Protein AF-A0A7W6SXD0-F1 (afdb_monomer)

Solvent-accessible surface area (backbone atoms only — not comparable to full-atom values): 34954 Å² total; per-residue (Å²): 140,87,86,81,89,84,90,89,81,90,83,86,87,84,89,84,82,87,81,88,87,86,88,87,87,86,86,88,84,88,84,81,88,81,85,88,88,81,88,87,86,87,88,86,89,79,89,83,84,92,79,94,84,81,90,83,91,80,92,72,90,85,90,71,86,85,78,76,89,64,85,83,72,69,77,56,48,31,55,63,53,74,76,53,45,45,51,77,46,19,68,20,22,79,72,58,47,45,60,76,43,54,32,38,37,38,36,52,79,44,67,34,28,42,30,76,59,65,56,38,77,39,30,32,21,31,37,36,40,26,18,81,40,60,78,28,47,23,35,38,38,28,21,51,34,5,36,43,36,33,62,20,68,54,31,33,31,23,40,91,53,57,9,27,13,42,39,37,27,29,33,61,66,3,34,40,40,30,63,18,41,35,37,27,23,24,47,65,5,35,41,40,25,25,51,50,1,32,37,36,22,61,52,24,40,34,25,20,31,80,66,69,81,16,37,2,37,42,38,26,42,40,8,34,43,36,22,32,26,41,42,37,43,33,92,43,15,36,36,40,22,29,38,13,36,41,32,41,69,44,68,25,78,51,29,33,44,38,39,20,95,27,30,31,18,36,80,62,8,32,35,40,30,27,68,56,22,51,32,20,30,17,75,57,16,14,41,17,46,60,12,27,43,36,35,31,34,68,10,35,43,32,47,24,7,43,22,62,23,39,19,42,36,34,29,67,28,29,31,46,31,37,43,35,52,77,92,53,55,51,57,44,46,45,14,59,29,39,32,29,47,21,37,34,32,47,46,66,33,64,58,70,62,47,45,33,19,17,55,28,36,58,21,37,37,38,24,37,76,20,27,46,32,28,53,48,14,76,34,54,23,47,22,30,45,35,38,58,9,27,42,34,33,51,18,46,40,36,29,30,41,14,65,26,62,19,44,19,49,35,39,30,72,22,35,30,49,32,37,66,32,66,45,15,49,26,51,58,14,38,36,35,32,31,65,87,11,35,44,31,28,58,38,28,42,35,37,25,27,24,37,40,29,29,12,36,38,36,32,48,69,62,49,55,22,34,45,35,24,66,26,42,38,34,40,49,77,33,49,79,49,69,44,63,51,87,77,62,97,82,37,44,41,35,45,79,47,57,71,42,56,78,46,70,65,72,98,56,86,77,59,70,75,68,52,84,79,74,81,86,85,85,80,91,86,82,88,78,88,92,82,81,86,84,83,82,83,86,74,90,70,82,83,78,73,80,84,82,63,103,57,97,74,81,91,79,94,76,90,80,81,92,69,83,81,87,82,80,89,80,80,87,87,89,79,88,84,86,89,82,86,89,79,90,87,87,85,83,91,88,90,88,82,90,86,87,86,89,87,92,82,90,87,82,90,79,91,87,85,90,86,88,82,84,86,89,80,83,90,87,85,90,88,80,90,79,89,82,88,83,89,81,88,131

Sequence (634 aa):
MAIRHPAQHQEQDKGLCAMRECIGAATFSRQANDDRGRHPQHPLSFTGKRAAFRRLLLMSASAAALSAVLPDQAAAQTWTGATNNDWTVGSNWNTGTAPVGGAVLIATPADVVLGVVPGATSTTGNFRLGGAAAGVTTSLTIQNGSTLTSTGSTIAIGNALGATSALTVTGAGSQWIVNGTLQILATGNTLNIENDGTVVATSRAVVGTPAGTSTATLNVKGGTLETGFITIANAGGQVNYDNAVIRARGNNANFFGGTAAQNNIAAGGLTFDTNGFTVIASAAGGLSGVGGLTKTGNGTLFLRGGSTYTGETVIQQGTLAIGVVAGASDALANSRRVVANATFDISGIVDATSHIQSLAGTGTVVLGTKTLAITNAGDTFAGTLGGTGGLQISGGTQTLSGVNTYGGATTITGGTLRAGAAGAFSAASAYVAAAGTTLDLNGFNQTIASLDNAGLVRTGGAPGTTLTVSGNYVGSGGTLLLNTALDGDSSITDRLVARRHLRCLHAAHRQCRRRRRADRRRHQGDRRRRRLERHLRAAGQLRHWRPAGRGRRRLCLYAAEERDQHARRRRLVSAVQPDQSAAIGAGRAALSGRRSPLRELRTGAARDEPAGEPAAARRQPLLGRQRSDGPRRH

Nearest PDB structures (foldseek):
  5ke1-assembly2_B  TM=6.384E-01  e=1.247E+00  Shigella flexneri

Foldseek 3Di:
DDDDDDDDDDDDDDDDDDDDDDDDDDDDDDDDDDDDDDDDDDDDDDDDDDDDDDDDDDPPDDPDDPPPDDPDQPDAFEAQCPPHQEQQQQVRTPRSGHAQEHHYEYAAQGAHEHAPPAQAEHEYEAYEFEHPAAPRETEYEFDRLYEYEYHYQHHEWYDQHNTEYEYEFEAANGEYEANHEAEFEFANYEYEFEHQGEYENEEEYEWYDLDDLGQGEYEFACYEYEYCAYEDNDQRYAYEAALGEYEHPEAEAARAYDAQVRAEYEANGYEYEDQQYHYEHDQRRAHAYAHEYEYDYQYEYEYAHAYHYQEEYEDQHHEYEYQYDPPHHQRAQNHCEYAPQEEYEDLNYPDQEHEHQEYAHAYEYHQAQHEYEHAHYDYEHQHEYAYCYEYEYNHHEYEFAHQYAHQEEYEYNYEEYEYPEANRDHLNYAYEAADHYEYEDQCHEYHHQEYEANYEYHQHDAAQHEYEHAAEYEAANHYYHKHWQDDPPPIRIYYYHYNYDYYYDDDDPVPVVPCVVVPPDDDDDDDDDDDPDPPPPPDPDDDDDDDDDPDDDDDDDDDDDDDPPPPDDDDDDDDDDDDDDDDDDDDDDDDDDDDDDDDDDDDDDDDDDDDDDDDDDDDDDDDDDDDDDDDDDD

pLDDT: mean 73.49, std 29.76, range [20.84, 98.88]

Mean predicted aligned error: 16.94 Å

Secondary structure (DSSP, 8-state):
---------------------------------------------------------------S------S--PPPEEB--SS-SBTT-GGGBTTSS--SSS-EEE-SSEEEEETSSTT-EEEESSEEE--SSTT-EEEEEE-TT-EEEE-SSEEEE--TTS-EEEEEEESTT-EEEESSEEEE-SSS-EEEEETT-EEEESSEEEES-SSS----EEEEEB-EEEES-EEE-SSS-EEEEESEEEEESS-EEEEE-S-GGGEEE-TT-EEEE-TT-EEEE-SS---EESS-EEEESSSEEEE-S-----S-EEE-SSEEEE---TTSPPTTTTSS-EEESSEEE-TT-SSSEEEES-EEBSSEEEEETPEEEESSB-SEE-SEEEES-EEEE-SBEEEE-S-----S-EEESSSEEEESSTT-S-TTPEEEE-TT-EEE-TT--EEESEEEESSEEE--SSTT-EEEESS-EEESS-EEE--B--SSTT--B-EEEESS-EEE-SS-TTTHHHHTTS-S---------SS-SSSSSS--SS-PPPPP-SSS------------TTS-------------------------------------------------------------------

Radius of gyration: 41.77 Å; Cα contacts (8 Å, |Δi|>4): 1642; chains: 1; bounding box: 106×122×129 Å

Structure (mmCIF, N/CA/C/O backbone):
data_AF-A0A7W6SXD0-F1
#
_entry.id   AF-A0A7W6SXD0-F1
#
loop_
_atom_site.group_PDB
_atom_site.id
_atom_site.type_symbol
_atom_site.label_atom_id
_atom_site.label_alt_id
_atom_site.label_comp_id
_atom_site.label_asym_id
_atom_site.label_entity_id
_atom_site.label_seq_id
_atom_site.pdbx_PDB_ins_code
_atom_site.Cartn_x
_atom_site.Cartn_y
_atom_site.Cartn_z
_atom_site.occupancy
_atom_site.B_iso_or_equiv
_atom_site.auth_seq_id
_atom_site.auth_comp_id
_atom_site.auth_asym_id
_atom_site.auth_atom_id
_atom_site.pdbx_PDB_model_num
ATOM 1 N N . MET A 1 1 ? 32.260 67.585 -13.810 1.00 31.19 1 MET A N 1
ATOM 2 C CA . MET A 1 1 ? 33.686 67.914 -13.572 1.00 31.19 1 MET A CA 1
ATOM 3 C C . MET A 1 1 ? 34.534 66.879 -14.309 1.00 31.19 1 MET A C 1
ATOM 5 O O . MET A 1 1 ? 34.034 65.778 -14.500 1.00 31.19 1 MET A O 1
ATOM 9 N N . ALA A 1 2 ? 35.730 67.218 -14.793 1.00 26.75 2 ALA A N 1
ATOM 10 C CA . ALA A 1 2 ? 36.540 66.363 -15.680 1.00 26.75 2 ALA A CA 1
ATOM 11 C C . ALA A 1 2 ? 38.004 66.258 -15.188 1.00 26.75 2 ALA A C 1
ATOM 13 O O . ALA A 1 2 ? 38.308 66.872 -14.171 1.00 26.75 2 ALA A O 1
ATOM 14 N N . ILE A 1 3 ? 38.874 65.591 -15.981 1.00 25.09 3 ILE A N 1
ATOM 15 C CA . ILE A 1 3 ? 40.366 65.681 -16.055 1.00 25.09 3 ILE A CA 1
ATOM 16 C C . ILE A 1 3 ? 41.183 64.410 -15.655 1.00 25.09 3 ILE A C 1
ATOM 18 O O . ILE A 1 3 ? 41.295 64.066 -14.490 1.00 25.09 3 ILE A O 1
ATOM 22 N N . ARG A 1 4 ? 41.806 63.800 -16.692 1.00 22.67 4 ARG A N 1
ATOM 23 C CA . ARG A 1 4 ? 43.148 63.143 -16.846 1.00 22.67 4 ARG A CA 1
ATOM 24 C C . ARG A 1 4 ? 43.695 62.062 -15.864 1.00 22.67 4 ARG A C 1
ATOM 26 O O . ARG A 1 4 ? 43.974 62.344 -14.712 1.00 22.67 4 ARG A O 1
ATOM 33 N N . HIS A 1 5 ? 43.993 60.869 -16.423 1.00 22.67 5 HIS A N 1
ATOM 34 C CA . HIS A 1 5 ? 45.333 60.258 -16.707 1.00 22.67 5 HIS A CA 1
ATOM 35 C C . HIS A 1 5 ? 46.617 60.681 -15.927 1.00 22.67 5 HIS A C 1
ATOM 37 O O . HIS A 1 5 ? 46.711 61.863 -15.604 1.00 22.67 5 HIS A O 1
ATOM 43 N N . PRO A 1 6 ? 47.715 59.856 -15.888 1.00 55.38 6 PRO A N 1
ATOM 44 C CA . PRO A 1 6 ? 47.908 58.416 -16.231 1.00 55.38 6 PRO A CA 1
ATOM 45 C C . PRO A 1 6 ? 48.910 57.636 -15.294 1.00 55.38 6 PRO A C 1
ATOM 47 O O . PRO A 1 6 ? 49.162 58.069 -14.178 1.00 55.38 6 PRO A O 1
ATOM 50 N N . ALA A 1 7 ? 49.526 56.547 -15.817 1.00 26.06 7 ALA A N 1
ATOM 51 C CA . ALA A 1 7 ? 50.634 55.699 -15.298 1.00 26.06 7 ALA A CA 1
ATOM 52 C C . ALA A 1 7 ? 50.284 54.668 -14.194 1.00 26.06 7 ALA A C 1
ATOM 54 O O . ALA A 1 7 ? 49.423 54.936 -13.370 1.00 26.06 7 ALA A O 1
ATOM 55 N N . GLN A 1 8 ? 50.920 53.497 -14.013 1.00 27.95 8 GLN A N 1
ATOM 56 C CA . GLN A 1 8 ? 51.697 52.497 -14.795 1.00 27.95 8 GLN A CA 1
ATOM 57 C C . GLN A 1 8 ? 52.646 51.781 -13.800 1.00 27.95 8 GLN A C 1
ATOM 59 O O . GLN A 1 8 ? 53.624 52.399 -13.396 1.00 27.95 8 GLN A O 1
ATOM 64 N N . HIS A 1 9 ? 52.413 50.501 -13.460 1.00 26.31 9 HIS A N 1
ATOM 65 C CA . HIS A 1 9 ? 53.408 49.398 -13.501 1.00 26.31 9 HIS A CA 1
ATOM 66 C C . HIS A 1 9 ? 52.836 48.066 -12.962 1.00 26.31 9 HIS A C 1
ATOM 68 O O . HIS A 1 9 ? 52.079 48.110 -12.005 1.00 26.31 9 HIS A O 1
ATOM 74 N N . GLN A 1 10 ? 53.270 46.933 -13.558 1.00 27.50 10 GLN A N 1
ATOM 75 C CA . GLN A 1 10 ? 53.387 45.552 -13.004 1.00 27.50 10 GLN A CA 1
ATOM 76 C C . GLN A 1 10 ? 52.173 44.867 -12.297 1.00 27.50 10 GLN A C 1
ATOM 78 O O . GLN A 1 10 ? 51.362 45.508 -11.652 1.00 27.50 10 GLN A O 1
ATOM 83 N N . GLU A 1 11 ? 51.962 43.539 -12.333 1.00 26.38 11 GLU A N 1
ATOM 84 C CA . GLU A 1 11 ? 52.517 42.421 -13.131 1.00 26.38 11 GLU A CA 1
ATOM 85 C C . GLU A 1 11 ? 51.550 41.194 -13.074 1.00 26.38 11 GLU A C 1
ATOM 87 O O . GLU A 1 11 ? 50.555 41.222 -12.358 1.00 26.38 11 GLU A O 1
ATOM 92 N N . GLN A 1 12 ? 51.888 40.103 -13.778 1.00 28.06 12 GLN A N 1
ATOM 93 C CA . GLN A 1 12 ? 51.433 38.704 -13.581 1.00 28.06 12 GLN A CA 1
ATOM 94 C C . GLN A 1 12 ? 50.009 38.248 -14.006 1.00 28.06 12 GLN A C 1
ATOM 96 O O . GLN A 1 12 ? 49.134 37.983 -13.194 1.00 28.06 12 GLN A O 1
ATOM 101 N N . ASP A 1 13 ? 49.919 37.930 -15.308 1.00 26.23 13 ASP A N 1
ATOM 102 C CA . ASP A 1 13 ? 49.735 36.548 -15.826 1.00 26.23 13 ASP A CA 1
ATOM 103 C C . ASP A 1 13 ? 48.332 35.850 -15.855 1.00 26.23 13 ASP A C 1
ATOM 105 O O . ASP A 1 13 ? 47.444 36.067 -15.040 1.00 26.23 13 ASP A O 1
ATOM 109 N N . LYS A 1 14 ? 48.182 34.933 -16.832 1.00 28.83 14 LYS A N 1
ATOM 110 C CA . LYS A 1 14 ? 47.114 33.921 -17.063 1.00 28.83 14 LYS A CA 1
ATOM 111 C C . LYS A 1 14 ? 45.678 34.397 -17.332 1.00 28.83 14 LYS A C 1
ATOM 113 O O . LYS A 1 14 ? 44.770 34.226 -16.524 1.00 28.83 14 LYS A O 1
ATOM 118 N N . GLY A 1 15 ? 45.423 34.782 -18.584 1.00 24.50 15 GLY A N 1
ATOM 119 C CA . GLY A 1 15 ? 44.071 34.750 -19.154 1.00 24.50 15 GLY A CA 1
ATOM 120 C C . GLY A 1 15 ? 43.616 33.334 -19.551 1.00 24.50 15 GLY A C 1
ATOM 121 O O . GLY A 1 15 ? 44.354 32.601 -20.210 1.00 24.50 15 GLY A O 1
ATOM 122 N N . LEU A 1 16 ? 42.366 32.981 -19.230 1.00 26.23 16 LEU A N 1
ATOM 123 C CA . LEU A 1 16 ? 41.616 31.871 -19.840 1.00 26.23 16 LEU A CA 1
ATOM 124 C C . LEU A 1 16 ? 40.346 32.431 -20.507 1.00 26.23 16 LEU A C 1
ATOM 126 O O . LEU A 1 16 ? 39.835 33.466 -20.085 1.00 26.23 16 LEU A O 1
ATOM 130 N N . CYS A 1 17 ? 39.849 31.793 -21.572 1.00 24.22 17 CYS A N 1
ATOM 131 C CA . CYS A 1 17 ? 38.864 32.406 -22.473 1.00 24.22 17 CYS A CA 1
ATOM 132 C C . CYS A 1 17 ? 37.574 31.580 -22.635 1.00 24.22 17 CYS A C 1
ATOM 134 O O . CYS A 1 17 ? 37.643 30.371 -22.848 1.00 24.22 17 CYS A O 1
ATOM 136 N N . ALA A 1 18 ? 36.434 32.290 -22.664 1.00 28.75 18 ALA A N 1
ATOM 137 C CA . ALA A 1 18 ? 35.071 31.806 -22.937 1.00 28.75 18 ALA A CA 1
ATOM 138 C C . ALA A 1 18 ? 34.457 30.877 -21.845 1.00 28.75 18 ALA A C 1
ATOM 140 O O . ALA A 1 18 ? 35.173 30.286 -21.049 1.00 28.75 18 ALA A O 1
ATOM 141 N N . MET A 1 19 ? 33.127 30.730 -21.720 1.00 23.05 19 MET A N 1
ATOM 142 C CA . MET A 1 19 ? 32.065 31.087 -22.674 1.00 23.05 19 MET A CA 1
ATOM 143 C C . MET A 1 19 ? 30.724 31.462 -21.990 1.00 23.05 19 MET A C 1
ATOM 145 O O . MET A 1 19 ? 30.050 30.608 -21.422 1.00 23.05 19 MET A O 1
ATOM 149 N N . ARG A 1 20 ? 30.307 32.731 -22.115 1.00 22.66 20 ARG A N 1
ATOM 150 C CA . ARG A 1 20 ? 28.890 33.143 -22.289 1.00 22.66 20 ARG A CA 1
ATOM 151 C C . ARG A 1 20 ? 28.552 32.949 -23.788 1.00 22.66 20 ARG A C 1
ATOM 153 O O . ARG A 1 20 ? 29.482 32.848 -24.584 1.00 22.66 20 ARG A O 1
ATOM 160 N N . GLU A 1 21 ? 27.324 32.856 -24.296 1.00 25.94 21 GLU A N 1
ATOM 161 C CA . GLU A 1 21 ? 25.954 33.206 -23.862 1.00 25.94 21 GLU A CA 1
ATOM 162 C C . GLU A 1 21 ? 24.978 32.374 -24.771 1.00 25.94 21 GLU A C 1
ATOM 164 O O . GLU A 1 21 ? 25.465 31.554 -25.545 1.00 25.94 21 GLU A O 1
ATOM 169 N N . CYS A 1 22 ? 23.638 32.446 -24.818 1.00 21.33 22 CYS A N 1
ATOM 170 C CA . CYS A 1 22 ? 22.619 33.360 -24.290 1.00 21.33 22 CYS A CA 1
ATOM 171 C C . CYS A 1 22 ? 21.231 32.666 -24.323 1.00 21.33 22 CYS A C 1
ATOM 173 O O . CYS A 1 22 ? 20.942 31.980 -25.302 1.00 21.33 22 CYS A O 1
ATOM 175 N N . ILE A 1 23 ? 20.342 32.934 -23.357 1.00 22.30 23 ILE A N 1
ATOM 176 C CA . ILE A 1 23 ? 18.878 33.035 -23.563 1.00 22.30 23 ILE A CA 1
ATOM 177 C C . ILE A 1 23 ? 18.400 34.184 -22.661 1.00 22.30 23 ILE A C 1
ATOM 179 O O . ILE A 1 23 ? 18.840 34.277 -21.517 1.00 22.30 23 ILE A O 1
ATOM 183 N N . GLY A 1 24 ? 17.515 35.050 -23.159 1.00 23.73 24 GLY A N 1
ATOM 184 C CA . GLY A 1 24 ? 16.909 36.138 -22.384 1.00 23.73 24 GLY A CA 1
ATOM 185 C C . GLY A 1 24 ? 15.396 36.229 -22.593 1.00 23.73 24 GLY A C 1
ATOM 186 O O . GLY A 1 24 ? 14.883 35.761 -23.608 1.00 23.73 24 GLY A O 1
ATOM 187 N N . ALA A 1 25 ? 14.693 36.840 -21.635 1.00 23.66 25 ALA A N 1
ATOM 188 C CA . ALA A 1 25 ? 13.266 37.163 -21.710 1.00 23.66 25 ALA A CA 1
ATOM 189 C C . ALA A 1 25 ? 12.940 38.401 -20.846 1.00 23.66 25 ALA A C 1
ATOM 191 O O . ALA A 1 25 ? 13.556 38.610 -19.802 1.00 23.66 25 ALA A O 1
ATOM 192 N N . ALA A 1 26 ? 11.992 39.224 -21.304 1.00 22.86 26 ALA A N 1
ATOM 193 C CA . ALA A 1 26 ? 11.596 40.529 -20.753 1.00 22.86 26 ALA A CA 1
ATOM 194 C C . ALA A 1 26 ? 10.231 40.922 -21.370 1.00 22.86 26 ALA A C 1
ATOM 196 O O . ALA A 1 26 ? 9.943 40.465 -22.475 1.00 22.86 26 ALA A O 1
ATOM 197 N N . THR A 1 27 ? 9.337 41.727 -20.784 1.00 24.16 27 THR A N 1
ATOM 198 C CA . THR A 1 27 ? 9.229 42.422 -19.472 1.00 24.16 27 THR A CA 1
ATOM 199 C C . THR A 1 27 ? 7.708 42.647 -19.210 1.00 24.16 27 THR A C 1
ATOM 201 O O . THR A 1 27 ? 6.898 42.311 -20.068 1.00 24.16 27 THR A O 1
ATOM 204 N N . PHE A 1 28 ? 7.175 43.182 -18.101 1.00 23.56 28 PHE A N 1
ATOM 205 C CA . PHE A 1 28 ? 7.750 43.936 -16.972 1.00 23.56 28 PHE A CA 1
ATOM 206 C C . PHE A 1 28 ? 7.113 43.446 -15.625 1.00 23.56 28 PHE A C 1
ATOM 208 O O . PHE A 1 28 ? 7.042 42.236 -15.469 1.00 23.56 28 PHE A O 1
ATOM 215 N N . SER A 1 29 ? 6.665 44.194 -14.597 1.00 20.84 29 SER A N 1
ATOM 216 C CA . SER A 1 29 ? 6.465 45.640 -14.404 1.00 20.84 29 SER A CA 1
ATOM 217 C C . SER A 1 29 ? 6.620 46.119 -12.949 1.00 20.84 29 SER A C 1
ATOM 219 O O . SER A 1 29 ? 6.494 45.367 -11.992 1.00 20.84 29 SER A O 1
ATOM 221 N N . ARG A 1 30 ? 6.894 47.423 -12.869 1.00 21.81 30 ARG A N 1
ATOM 222 C CA . ARG A 1 30 ? 7.009 48.378 -11.753 1.00 21.81 30 ARG A CA 1
ATOM 223 C C . ARG A 1 30 ? 6.281 48.088 -10.424 1.00 21.81 30 ARG A C 1
ATOM 225 O O . ARG A 1 30 ? 5.060 47.986 -10.379 1.00 21.81 30 ARG A O 1
ATOM 232 N N . GLN A 1 31 ? 7.044 48.268 -9.345 1.00 21.64 31 GLN A N 1
ATOM 233 C CA . GLN A 1 31 ? 6.633 48.895 -8.078 1.00 21.64 31 GLN A CA 1
ATOM 234 C C . GLN A 1 31 ? 7.619 50.058 -7.794 1.00 21.64 31 GLN A C 1
ATOM 236 O O . GLN A 1 31 ? 8.676 50.098 -8.427 1.00 21.64 31 GLN A O 1
ATOM 241 N N . ALA A 1 32 ? 7.279 51.029 -6.936 1.00 26.42 32 ALA A N 1
ATOM 242 C CA . ALA A 1 32 ? 8.035 52.285 -6.792 1.00 26.42 32 ALA A CA 1
ATOM 243 C C . ALA A 1 32 ? 8.734 52.481 -5.426 1.00 26.42 32 ALA A C 1
ATOM 245 O O . ALA A 1 32 ? 8.215 52.067 -4.392 1.00 26.42 32 ALA A O 1
ATOM 246 N N . ASN A 1 33 ? 9.889 53.155 -5.504 1.00 27.81 33 ASN A N 1
ATOM 247 C CA . ASN A 1 33 ? 10.663 53.951 -4.528 1.00 27.81 33 ASN A CA 1
ATOM 248 C C . ASN A 1 33 ? 9.838 54.663 -3.421 1.00 27.81 33 ASN A C 1
ATOM 250 O O . ASN A 1 33 ? 8.660 54.941 -3.629 1.00 27.81 33 ASN A O 1
ATOM 254 N N . ASP A 1 34 ? 10.383 55.099 -2.273 1.00 28.36 34 ASP A N 1
ATOM 255 C CA . ASP A 1 34 ? 11.746 55.049 -1.679 1.00 28.36 34 ASP A CA 1
ATOM 256 C C . ASP A 1 34 ? 11.599 55.264 -0.143 1.00 28.36 34 ASP A C 1
ATOM 258 O O . ASP A 1 34 ? 10.675 55.954 0.279 1.00 28.36 34 ASP A O 1
ATOM 262 N N . ASP A 1 35 ? 12.301 54.539 0.740 1.00 27.91 35 ASP A N 1
ATOM 263 C CA . ASP A 1 35 ? 13.654 54.792 1.308 1.00 27.91 35 ASP A CA 1
ATOM 264 C C . ASP A 1 35 ? 13.646 55.587 2.647 1.00 27.91 35 ASP A C 1
ATOM 266 O O . ASP A 1 35 ? 12.820 56.465 2.875 1.00 27.91 35 ASP A O 1
ATOM 270 N N . ARG A 1 36 ? 14.637 55.292 3.505 1.00 30.16 36 ARG A N 1
ATOM 271 C CA . ARG A 1 36 ? 15.051 55.962 4.766 1.00 30.16 36 ARG A CA 1
ATOM 272 C C . ARG A 1 36 ? 14.101 55.897 5.966 1.00 30.16 36 ARG A C 1
ATOM 274 O O . ARG A 1 36 ? 13.057 56.532 6.019 1.00 30.16 36 ARG A O 1
ATOM 281 N N . GLY A 1 37 ? 14.588 55.263 7.032 1.00 28.86 37 GLY A N 1
ATOM 282 C CA . GLY A 1 37 ? 14.092 55.458 8.398 1.00 28.86 37 GLY A CA 1
ATOM 283 C C . GLY A 1 37 ? 15.155 56.073 9.314 1.00 28.86 37 GLY A C 1
ATOM 284 O O . GLY A 1 37 ? 16.327 56.153 8.946 1.00 28.86 37 GLY A O 1
ATOM 285 N N . ARG A 1 38 ? 14.755 56.443 10.537 1.00 29.17 38 ARG A N 1
ATOM 286 C CA . ARG A 1 38 ? 15.614 56.532 11.736 1.00 29.17 38 ARG A CA 1
ATOM 287 C C . ARG A 1 38 ? 14.765 56.280 12.991 1.00 29.17 38 ARG A C 1
ATOM 289 O O . ARG A 1 38 ? 13.605 56.670 13.050 1.00 29.17 38 ARG A O 1
ATOM 296 N N . HIS A 1 39 ? 15.362 55.607 13.971 1.00 30.67 39 HIS A N 1
ATOM 297 C CA . HIS A 1 39 ? 14.802 55.330 15.302 1.00 30.67 39 HIS A CA 1
ATOM 298 C C . HIS A 1 39 ? 15.124 56.489 16.286 1.00 30.67 39 HIS A C 1
ATOM 300 O O . HIS A 1 39 ? 15.909 57.370 15.934 1.00 30.67 39 HIS A O 1
ATOM 306 N N . PRO A 1 40 ? 14.544 56.523 17.502 1.00 53.00 40 PRO A N 1
ATOM 307 C CA . PRO A 1 40 ? 13.220 57.080 17.808 1.00 53.00 40 PRO A CA 1
ATOM 308 C C . PRO A 1 40 ? 13.337 58.256 18.812 1.00 53.00 40 PRO A C 1
ATOM 310 O O . PRO A 1 40 ? 14.448 58.565 19.214 1.00 53.00 40 PRO A O 1
ATOM 313 N N . GLN A 1 41 ? 12.229 58.857 19.277 1.00 30.38 41 GLN A N 1
ATOM 314 C CA . GLN A 1 41 ? 11.998 59.288 20.682 1.00 30.38 41 GLN A CA 1
ATOM 315 C C . GLN A 1 41 ? 10.500 59.625 20.898 1.00 30.38 41 GLN A C 1
ATOM 317 O O . GLN A 1 41 ? 9.780 59.941 19.954 1.00 30.38 41 GLN A O 1
ATOM 322 N N . HIS A 1 42 ? 10.034 59.524 22.147 1.00 29.52 42 HIS A N 1
ATOM 323 C CA . HIS A 1 42 ? 8.718 59.980 22.634 1.00 29.52 42 HIS A CA 1
ATOM 324 C C . HIS A 1 42 ? 8.830 61.412 23.211 1.00 29.52 42 HIS A C 1
ATOM 326 O O . HIS A 1 42 ? 9.947 61.871 23.434 1.00 29.52 42 HIS A O 1
ATOM 332 N N . PRO A 1 43 ? 7.735 62.041 23.681 1.00 48.34 43 PRO A N 1
ATOM 333 C CA . PRO A 1 43 ? 6.404 62.211 23.083 1.00 48.34 43 PRO A CA 1
ATOM 334 C C . PRO A 1 43 ? 6.033 63.718 23.025 1.00 48.34 43 PRO A C 1
ATOM 336 O O . PRO A 1 43 ? 6.794 64.551 23.501 1.00 48.34 43 PRO A O 1
ATOM 339 N N . LEU A 1 44 ? 4.824 64.075 22.565 1.00 30.06 44 LEU A N 1
ATOM 340 C CA . LEU A 1 44 ? 3.965 65.062 23.256 1.00 30.06 44 LEU A CA 1
ATOM 341 C C . LEU A 1 44 ? 2.547 65.112 22.657 1.00 30.06 44 LEU A C 1
ATOM 343 O O . LEU A 1 44 ? 2.256 64.491 21.637 1.00 30.06 44 LEU A O 1
ATOM 347 N N . SER A 1 45 ? 1.640 65.791 23.357 1.00 27.77 45 SER A N 1
ATOM 348 C CA . SER A 1 45 ? 0.197 65.788 23.107 1.00 27.77 45 SER A CA 1
ATOM 349 C C . SER A 1 45 ? -0.270 66.815 22.077 1.00 27.77 45 SER A C 1
ATOM 351 O O . SER A 1 45 ? 0.143 67.970 22.147 1.00 27.77 45 SER A O 1
ATOM 353 N N . PHE A 1 46 ? -1.305 66.467 21.307 1.00 31.22 46 PHE A N 1
ATOM 354 C CA . PHE A 1 46 ? -2.370 67.423 20.989 1.00 31.22 46 PHE A CA 1
ATOM 355 C C . PHE A 1 46 ? -3.757 66.781 21.106 1.00 31.22 46 PHE A C 1
ATOM 357 O O . PHE A 1 46 ? -3.984 65.645 20.693 1.00 31.22 46 PHE A O 1
ATOM 364 N N . THR A 1 47 ? -4.687 67.521 21.702 1.00 30.42 47 THR A N 1
ATOM 365 C CA . THR A 1 47 ? -6.124 67.221 21.736 1.00 30.42 47 THR A CA 1
ATOM 366 C C . THR A 1 47 ? -6.776 67.698 20.427 1.00 30.42 47 THR A C 1
ATOM 368 O O . THR A 1 47 ? -6.306 68.646 19.811 1.00 30.42 47 THR A O 1
ATOM 371 N N . GLY A 1 48 ? -7.866 67.121 19.913 1.00 28.92 48 GLY A N 1
ATOM 372 C CA . GLY A 1 48 ? -8.676 65.984 20.366 1.00 28.92 48 GLY A CA 1
ATOM 373 C C . GLY A 1 48 ? -10.172 66.262 20.135 1.00 28.92 48 GLY A C 1
ATOM 374 O O . GLY A 1 48 ? -10.590 67.414 20.229 1.00 28.92 48 GLY A O 1
ATOM 375 N N . LYS A 1 49 ? -11.008 65.243 19.867 1.00 29.59 49 LYS A N 1
ATOM 376 C CA . LYS A 1 49 ? -12.481 65.377 19.945 1.00 29.59 49 LYS A CA 1
ATOM 377 C C . LYS A 1 49 ? -13.195 64.039 20.185 1.00 29.59 49 LYS A C 1
ATOM 379 O O . LYS A 1 49 ? -12.961 63.045 19.515 1.00 29.59 49 LYS A O 1
ATOM 384 N N . ARG A 1 50 ? -14.047 64.068 21.209 1.00 29.11 50 ARG A N 1
ATOM 385 C CA . ARG A 1 50 ? -14.775 62.974 21.873 1.00 29.11 50 ARG A CA 1
ATOM 386 C C . ARG A 1 50 ? -15.679 62.151 20.936 1.00 29.11 50 ARG A C 1
ATOM 388 O O . ARG A 1 50 ? -16.507 62.738 20.250 1.00 29.11 50 ARG A O 1
ATOM 395 N N . ALA A 1 51 ? -15.671 60.825 21.094 1.00 30.11 51 ALA A N 1
ATOM 396 C CA . ALA A 1 51 ? -16.863 59.973 20.980 1.00 30.11 51 ALA A CA 1
ATOM 397 C C . ALA A 1 51 ? -16.715 58.734 21.890 1.00 30.11 51 ALA A C 1
ATOM 399 O O . ALA A 1 51 ? -15.607 58.276 22.152 1.00 30.11 51 ALA A O 1
ATOM 400 N N . ALA A 1 52 ? -17.826 58.256 22.447 1.00 31.27 52 ALA A N 1
ATOM 401 C CA . ALA A 1 52 ? -17.882 57.363 23.604 1.00 31.27 52 ALA A CA 1
ATOM 402 C C . ALA A 1 52 ? -17.270 55.954 23.431 1.00 31.27 52 ALA A C 1
ATOM 404 O O . ALA A 1 52 ? -17.655 55.211 22.538 1.00 31.27 52 ALA A O 1
ATOM 405 N N . PHE A 1 53 ? -16.479 55.533 24.426 1.00 28.66 53 PHE A N 1
ATOM 406 C CA . PHE A 1 53 ? -16.502 54.167 24.970 1.00 28.66 53 PHE A CA 1
ATOM 407 C C . PHE A 1 53 ? -16.248 54.238 26.486 1.00 28.66 53 PHE A C 1
ATOM 409 O O . PHE A 1 53 ? -15.226 54.770 26.924 1.00 28.66 53 PHE A O 1
ATOM 416 N N . ARG A 1 54 ? -17.180 53.734 27.307 1.00 27.98 54 ARG A N 1
ATOM 417 C CA . ARG A 1 54 ? -17.002 53.594 28.766 1.00 27.98 54 ARG A CA 1
ATOM 418 C C . ARG A 1 54 ? -16.718 52.134 29.108 1.00 27.98 54 ARG A C 1
ATOM 420 O O . ARG A 1 54 ? -17.334 51.232 28.553 1.00 27.98 54 ARG A O 1
ATOM 427 N N . ARG A 1 55 ? -15.780 51.919 30.033 1.00 30.50 55 ARG A N 1
ATOM 428 C CA . ARG A 1 55 ? -15.438 50.597 30.572 1.00 30.50 55 ARG A CA 1
ATOM 429 C C . ARG A 1 55 ? -16.577 50.065 31.445 1.00 30.50 55 ARG A C 1
ATOM 431 O O . ARG A 1 55 ? -17.118 50.824 32.245 1.00 30.50 55 ARG A O 1
ATOM 438 N N . LEU A 1 56 ? -16.791 48.754 31.412 1.00 25.02 56 LEU A N 1
ATOM 439 C CA . LEU A 1 56 ? -17.215 47.998 32.588 1.00 25.02 56 LEU A CA 1
ATOM 440 C C . LEU A 1 56 ? -16.361 46.726 32.653 1.00 25.02 56 LEU A C 1
ATOM 442 O O . LEU A 1 56 ? -16.219 46.028 31.653 1.00 25.02 56 LEU A O 1
ATOM 446 N N . LEU A 1 57 ? -15.730 46.476 33.800 1.00 28.03 57 LEU A N 1
ATOM 447 C CA . LEU A 1 57 ? -14.811 45.356 34.010 1.00 28.03 57 LEU A CA 1
ATOM 448 C C . LEU A 1 57 ? -15.151 44.737 35.367 1.00 28.03 57 LEU A C 1
ATOM 450 O O . LEU A 1 57 ? -14.600 45.125 36.390 1.00 28.03 57 LEU A O 1
ATOM 454 N N . LEU A 1 58 ? -16.135 43.837 35.352 1.00 26.45 58 LEU A N 1
ATOM 455 C CA . LEU A 1 58 ? -16.690 43.144 36.517 1.00 26.45 58 LEU A CA 1
ATOM 456 C C . LEU A 1 58 ? -17.287 41.806 36.044 1.00 26.45 58 LEU A C 1
ATOM 458 O O . LEU A 1 58 ? -18.487 41.677 35.831 1.00 26.45 58 LEU A O 1
ATOM 462 N N . MET A 1 59 ? -16.420 40.814 35.820 1.00 27.95 59 MET A N 1
ATOM 463 C CA . MET A 1 59 ? -16.824 39.422 35.575 1.00 27.95 59 MET A CA 1
ATOM 464 C C . MET A 1 59 ? -16.901 38.681 36.913 1.00 27.95 59 MET A C 1
ATOM 466 O O . MET A 1 59 ? -15.970 37.986 37.313 1.00 27.95 59 MET A O 1
ATOM 470 N N . SER A 1 60 ? -18.009 38.867 37.629 1.00 26.58 60 SER A N 1
ATOM 471 C CA . SER A 1 60 ? -18.319 38.147 38.866 1.00 26.58 60 SER A CA 1
ATOM 472 C C . SER A 1 60 ? -19.222 36.942 38.588 1.00 26.58 60 SER A C 1
ATOM 474 O O . SER A 1 60 ? -20.343 37.117 38.125 1.00 26.58 60 SER A O 1
ATOM 476 N N . ALA A 1 61 ? -18.725 35.742 38.905 1.00 33.16 61 ALA A N 1
ATOM 477 C CA . ALA A 1 61 ? -19.470 34.501 39.158 1.00 33.16 61 ALA A CA 1
ATOM 478 C C . ALA A 1 61 ? -20.847 34.328 38.465 1.00 33.16 61 ALA A C 1
ATOM 480 O O . ALA A 1 61 ? -21.895 34.622 39.034 1.00 33.16 61 ALA A O 1
ATOM 481 N N . SER A 1 62 ? -20.858 33.737 37.267 1.00 30.44 62 SER A N 1
ATOM 482 C CA . SER A 1 62 ? -22.061 33.138 36.652 1.00 30.44 62 SER A CA 1
ATOM 483 C C . SER A 1 62 ? -21.690 31.894 35.836 1.00 30.44 62 SER A C 1
ATOM 485 O O . SER A 1 62 ? -21.947 31.798 34.642 1.00 30.44 62 SER A O 1
ATOM 487 N N . ALA A 1 63 ? -21.026 30.944 36.501 1.00 30.95 63 ALA A N 1
ATOM 488 C CA . ALA A 1 63 ? -20.627 29.646 35.950 1.00 30.95 63 ALA A CA 1
ATOM 489 C C . ALA A 1 63 ? -21.370 28.497 36.662 1.00 30.95 63 ALA A C 1
ATOM 491 O O . ALA A 1 63 ? -20.761 27.552 37.156 1.00 30.95 63 ALA A O 1
ATOM 492 N N . ALA A 1 64 ? -22.697 28.613 36.755 1.00 32.66 64 ALA A N 1
ATOM 493 C CA . ALA A 1 64 ? -23.581 27.612 37.344 1.00 32.66 64 ALA A CA 1
ATOM 494 C C . ALA A 1 64 ? -24.920 27.574 36.588 1.00 32.66 64 ALA A C 1
ATOM 496 O O . ALA A 1 64 ? -25.385 28.603 36.111 1.00 32.66 64 ALA A O 1
ATOM 497 N N . ALA A 1 65 ? -25.527 26.386 36.511 1.00 36.59 65 ALA A N 1
ATOM 498 C CA . ALA A 1 65 ? -26.895 26.148 36.040 1.00 36.59 65 ALA A CA 1
ATOM 499 C C . ALA A 1 65 ? -27.287 26.744 34.664 1.00 36.59 65 ALA A C 1
ATOM 501 O O . ALA A 1 65 ? -28.176 27.586 34.566 1.00 36.59 65 ALA A O 1
ATOM 502 N N . LEU A 1 66 ? -26.752 26.169 33.577 1.00 28.30 66 LEU A N 1
ATOM 503 C CA . LEU A 1 66 ? -27.558 25.967 32.361 1.00 28.30 66 LEU A CA 1
ATOM 504 C C . LEU A 1 66 ? -27.864 24.474 32.193 1.00 28.30 66 LEU A C 1
ATOM 506 O O . LEU A 1 66 ? -27.384 23.799 31.284 1.00 28.30 66 LEU A O 1
ATOM 510 N N . SER A 1 67 ? -28.650 23.949 33.131 1.00 32.97 67 SER A N 1
ATOM 511 C CA . SER A 1 67 ? -29.244 22.617 33.063 1.00 32.97 67 SER A CA 1
ATOM 512 C C . SER A 1 67 ? -30.311 22.593 31.966 1.00 32.97 67 SER A C 1
ATOM 514 O O . SER A 1 67 ? -31.487 22.854 32.219 1.00 32.97 67 SER A O 1
ATOM 516 N N . ALA A 1 68 ? -29.886 22.321 30.731 1.00 28.16 68 ALA A N 1
ATOM 517 C CA . ALA A 1 68 ? -30.787 22.132 29.605 1.00 28.16 68 ALA A CA 1
ATOM 518 C C . ALA A 1 68 ? -31.686 20.913 29.862 1.00 28.16 68 ALA A C 1
ATOM 520 O O . ALA A 1 68 ? -31.207 19.779 29.907 1.00 28.16 68 ALA A O 1
ATOM 521 N N . VAL A 1 69 ? -32.989 21.155 30.025 1.00 34.53 69 VAL A N 1
ATOM 522 C CA . VAL A 1 69 ? -33.999 20.098 30.131 1.00 34.53 69 VAL A CA 1
ATOM 523 C C . VAL A 1 69 ? -34.112 19.413 28.770 1.00 34.53 69 VAL A C 1
ATOM 525 O O . VAL A 1 69 ? -34.755 19.916 27.851 1.00 34.53 69 VAL A O 1
ATOM 528 N N . LEU A 1 70 ? -33.438 18.274 28.641 1.00 29.75 70 LEU A N 1
ATOM 529 C CA . LEU A 1 70 ? -33.582 17.343 27.527 1.00 29.75 70 LEU A CA 1
ATOM 530 C C . LEU A 1 70 ? -34.569 16.234 27.921 1.00 29.75 70 LEU A C 1
ATOM 532 O O . LEU A 1 70 ? -34.651 15.902 29.106 1.00 29.75 70 LEU A O 1
ATOM 536 N N . PRO A 1 71 ? -35.317 15.656 26.963 1.00 32.44 71 PRO A N 1
ATOM 537 C CA . PRO A 1 71 ? -36.286 14.611 27.261 1.00 32.44 71 PRO A CA 1
ATOM 538 C C . PRO A 1 71 ? -35.613 13.385 27.890 1.00 32.44 71 PRO A C 1
ATOM 540 O O . PRO A 1 71 ? -34.640 12.846 27.354 1.00 32.44 71 PRO A O 1
ATOM 543 N N . ASP A 1 72 ? -36.170 13.014 29.042 1.00 31.64 72 ASP A N 1
ATOM 544 C CA . ASP A 1 72 ? -35.973 11.809 29.853 1.00 31.64 72 ASP A CA 1
ATOM 545 C C . ASP A 1 72 ? -34.722 10.972 29.521 1.00 31.64 72 ASP A C 1
ATOM 547 O O . ASP A 1 72 ? -34.767 9.913 28.889 1.00 31.64 72 ASP A O 1
ATOM 551 N N . GLN A 1 73 ? -33.557 11.479 29.934 1.00 41.84 73 GLN A N 1
ATOM 552 C CA . GLN A 1 73 ? -32.320 10.704 29.898 1.00 41.84 73 GLN A CA 1
ATOM 553 C C . GLN A 1 73 ? -32.341 9.684 31.037 1.00 41.84 73 GLN A C 1
ATOM 555 O O . GLN A 1 73 ? -31.911 9.988 32.150 1.00 41.84 73 GLN A O 1
ATOM 560 N N . ALA A 1 74 ? -32.809 8.468 30.738 1.00 54.44 74 ALA A N 1
ATOM 561 C CA . ALA A 1 74 ? -32.689 7.321 31.632 1.00 54.44 74 ALA A CA 1
ATOM 562 C C . ALA A 1 74 ? -31.253 7.237 32.184 1.00 54.44 74 ALA A C 1
ATOM 564 O O . ALA A 1 74 ? -30.284 7.186 31.418 1.00 54.44 74 ALA A O 1
ATOM 565 N N . ALA A 1 75 ? -31.126 7.289 33.514 1.00 74.88 75 ALA A N 1
ATOM 566 C CA . ALA A 1 75 ? -29.840 7.431 34.185 1.00 74.88 75 ALA A CA 1
ATOM 567 C C . ALA A 1 75 ? -28.881 6.296 33.794 1.00 74.88 75 ALA A C 1
ATOM 569 O O . ALA A 1 75 ? -29.271 5.130 33.744 1.00 74.88 75 ALA A O 1
ATOM 570 N N . ALA A 1 76 ? -27.622 6.642 33.509 1.00 83.75 76 ALA A N 1
ATOM 571 C CA . ALA A 1 76 ? -26.669 5.682 32.967 1.00 83.75 76 ALA A CA 1
ATOM 572 C C . ALA A 1 76 ? -26.430 4.503 33.928 1.00 83.75 76 ALA A C 1
ATOM 574 O O . ALA A 1 76 ? -26.102 4.694 35.108 1.00 83.75 76 ALA A O 1
ATOM 575 N N . GLN A 1 77 ? -26.529 3.282 33.396 1.00 93.94 77 GLN A N 1
ATOM 576 C CA . GLN A 1 77 ? -26.079 2.082 34.087 1.00 93.94 77 GLN A CA 1
ATOM 577 C C . GLN A 1 77 ? -24.581 2.237 34.349 1.00 93.94 77 GLN A C 1
ATOM 579 O O . GLN A 1 77 ? -23.767 2.345 33.429 1.00 93.94 77 GLN A O 1
ATOM 584 N N . THR A 1 78 ? -24.234 2.336 35.625 1.00 93.88 78 THR A N 1
ATOM 585 C CA . THR A 1 78 ? -22.887 2.673 36.077 1.00 93.88 78 THR A CA 1
ATOM 586 C C . THR A 1 78 ? -22.273 1.454 36.739 1.00 93.88 78 THR A C 1
ATOM 588 O O . THR A 1 78 ? -22.896 0.834 37.607 1.00 93.88 78 THR A O 1
ATOM 591 N N . TRP A 1 79 ? -21.060 1.115 36.312 1.00 94.62 79 TRP A N 1
ATOM 592 C CA . TRP A 1 79 ? -20.288 0.019 36.879 1.00 94.62 79 TRP A CA 1
ATOM 593 C C . TRP A 1 79 ? -19.904 0.312 38.333 1.00 94.62 79 TRP A C 1
ATOM 595 O O . TRP A 1 79 ? -19.347 1.368 38.641 1.00 94.62 79 TRP A O 1
ATOM 605 N N . THR A 1 80 ? -20.188 -0.638 39.220 1.00 93.31 80 THR A N 1
ATOM 606 C CA . THR A 1 80 ? -19.820 -0.610 40.642 1.00 93.31 80 THR A CA 1
ATOM 607 C C . THR A 1 80 ? -18.682 -1.576 40.957 1.00 93.31 80 THR A C 1
ATOM 609 O O . THR A 1 80 ? -17.916 -1.306 41.877 1.00 93.31 80 THR A O 1
ATOM 612 N N . GLY A 1 81 ? -18.563 -2.689 40.218 1.00 91.00 81 GLY A N 1
ATOM 613 C CA . GLY A 1 81 ? -17.586 -3.754 40.491 1.00 91.00 81 GLY A CA 1
ATOM 614 C C . GLY A 1 81 ? -17.773 -4.434 41.851 1.00 91.00 81 GLY A C 1
ATOM 615 O O . GLY A 1 81 ? -16.815 -4.955 42.414 1.00 91.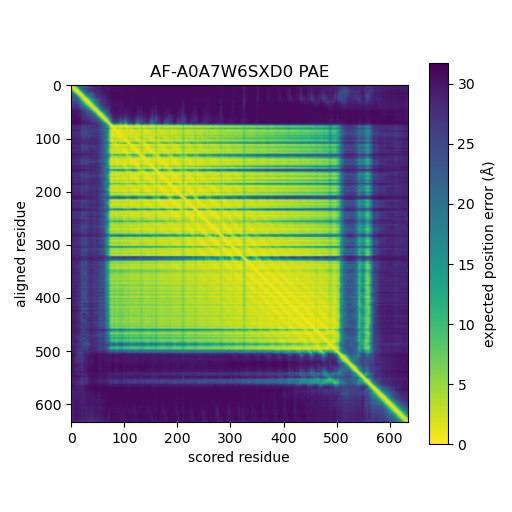00 81 GLY A O 1
ATOM 616 N N . ALA A 1 82 ? -18.986 -4.386 42.413 1.00 89.94 82 ALA A N 1
ATOM 617 C CA . ALA A 1 82 ? -19.255 -4.748 43.805 1.00 89.94 82 ALA A CA 1
ATOM 618 C C . ALA A 1 82 ? -19.134 -6.252 44.132 1.00 89.94 82 ALA A C 1
ATOM 620 O O . ALA A 1 82 ? -19.253 -6.629 45.297 1.00 89.94 82 ALA A O 1
ATOM 621 N N . THR A 1 83 ? -18.948 -7.126 43.139 1.00 90.88 83 THR A N 1
ATOM 622 C CA . THR A 1 83 ? -18.826 -8.582 43.332 1.00 90.88 83 THR A CA 1
ATOM 623 C C . THR A 1 83 ? -17.581 -9.156 42.658 1.00 90.88 83 THR A C 1
ATOM 625 O O . THR A 1 83 ? -16.845 -9.907 43.292 1.00 90.88 83 THR A O 1
ATOM 628 N N . ASN A 1 84 ? -17.337 -8.828 41.387 1.00 94.38 84 ASN A N 1
ATOM 629 C CA . ASN A 1 84 ? -16.150 -9.242 40.629 1.00 94.38 84 ASN A CA 1
ATOM 630 C C . ASN A 1 84 ? -15.952 -8.335 39.391 1.00 94.38 84 ASN A C 1
ATOM 632 O O . ASN A 1 84 ? -16.508 -7.240 39.320 1.00 94.38 84 ASN A O 1
ATOM 636 N N . ASN A 1 85 ? -15.152 -8.777 38.416 1.00 95.69 85 ASN A N 1
ATOM 637 C CA . ASN A 1 85 ? -14.905 -8.070 37.157 1.00 95.69 85 ASN A CA 1
ATOM 638 C C . ASN A 1 85 ? -15.809 -8.481 35.978 1.00 95.69 85 ASN A C 1
ATOM 640 O O . ASN A 1 85 ? -15.685 -7.899 34.901 1.00 95.69 85 ASN A O 1
ATOM 644 N N . ASP A 1 86 ? -16.711 -9.451 36.138 1.00 96.94 86 ASP A N 1
ATOM 645 C CA . ASP A 1 86 ? -17.535 -9.952 35.034 1.00 96.94 86 ASP A CA 1
ATOM 646 C C . ASP A 1 86 ? -18.623 -8.936 34.650 1.00 96.94 86 ASP A C 1
ATOM 648 O O . ASP A 1 86 ? -19.499 -8.602 35.456 1.00 96.94 86 ASP A O 1
ATOM 652 N N . TRP A 1 87 ? -18.592 -8.469 33.398 1.00 97.25 87 TRP A N 1
ATOM 653 C CA . TRP A 1 87 ? -19.613 -7.585 32.825 1.00 97.25 87 TRP A CA 1
ATOM 654 C C . TRP A 1 87 ? -21.034 -8.144 33.000 1.00 97.25 87 TRP A C 1
ATOM 656 O O . TRP A 1 87 ? -21.984 -7.383 33.204 1.00 97.25 87 TRP A O 1
ATOM 666 N N . THR A 1 88 ? -21.196 -9.463 32.884 1.00 96.50 88 THR A N 1
ATOM 667 C CA . THR A 1 88 ? -22.499 -10.147 32.841 1.00 96.50 88 THR A CA 1
ATOM 668 C C . THR A 1 88 ? -23.151 -10.307 34.217 1.00 96.50 88 THR A C 1
ATOM 670 O O . THR A 1 88 ? -24.358 -10.536 34.304 1.00 96.50 88 THR A O 1
ATOM 673 N N . VAL A 1 89 ? -22.392 -10.124 35.301 1.00 96.56 89 VAL A N 1
ATOM 674 C CA . VAL A 1 89 ? -22.886 -10.234 36.678 1.00 96.56 89 VAL A CA 1
ATOM 675 C C . VAL A 1 89 ? -23.605 -8.944 37.083 1.00 96.56 89 VAL A C 1
ATOM 677 O O . VAL A 1 89 ? -22.996 -7.899 37.306 1.00 96.56 89 VAL A O 1
ATOM 680 N N . GLY A 1 90 ? -24.935 -9.023 37.195 1.00 95.38 90 GLY A N 1
ATOM 681 C CA . GLY A 1 90 ? -25.809 -7.867 37.433 1.00 95.38 90 GLY A CA 1
ATOM 682 C C . GLY A 1 90 ? -25.509 -7.064 38.706 1.00 95.38 90 GLY A C 1
ATOM 683 O O . GLY A 1 90 ? -25.693 -5.850 38.711 1.00 95.38 90 GLY A O 1
ATOM 684 N N . SER A 1 91 ? -24.981 -7.691 39.763 1.00 95.75 91 SER A N 1
ATOM 685 C CA . SER A 1 91 ? -24.601 -7.000 41.007 1.00 95.75 91 SER A CA 1
ATOM 686 C C . SER A 1 91 ? -23.399 -6.055 40.857 1.00 95.75 91 SER A C 1
ATOM 688 O O . SER A 1 91 ? -23.210 -5.181 41.703 1.00 95.75 91 SER A O 1
ATOM 690 N N . ASN A 1 92 ? -22.631 -6.156 39.766 1.00 95.69 92 ASN A N 1
ATOM 691 C CA . ASN A 1 92 ? -21.580 -5.192 39.423 1.00 95.69 92 ASN A CA 1
ATOM 692 C C . ASN A 1 92 ? -22.119 -3.897 38.782 1.00 95.69 92 ASN A C 1
ATOM 694 O O . ASN A 1 92 ? -21.330 -3.045 38.370 1.00 95.69 92 ASN A O 1
ATOM 698 N N . TRP A 1 93 ? -23.442 -3.730 38.695 1.00 95.69 93 TRP A N 1
ATOM 699 C CA . TRP A 1 93 ? -24.106 -2.567 38.109 1.00 95.69 93 TRP A CA 1
ATOM 700 C C . TRP A 1 93 ? -25.051 -1.903 39.113 1.00 95.69 93 TRP A C 1
ATOM 702 O O . TRP A 1 93 ? -25.770 -2.571 39.855 1.00 95.69 93 TRP A O 1
ATOM 712 N N . ASN A 1 94 ? -25.124 -0.570 39.090 1.00 94.25 94 ASN A N 1
ATOM 713 C CA . ASN A 1 94 ? -26.009 0.228 39.958 1.00 94.25 94 ASN A CA 1
ATOM 714 C C . ASN A 1 94 ? -27.520 -0.072 39.813 1.00 94.25 94 ASN A C 1
ATOM 716 O O . ASN A 1 94 ? -28.316 0.390 40.624 1.00 94.25 94 ASN A O 1
ATOM 720 N N . THR A 1 95 ? -27.912 -0.825 38.785 1.00 94.38 95 THR A N 1
ATOM 721 C CA . THR A 1 95 ? -29.289 -1.254 38.480 1.00 94.38 95 THR A CA 1
ATOM 722 C C . THR A 1 95 ? -29.525 -2.746 38.761 1.00 94.38 95 THR A C 1
ATOM 724 O O . THR A 1 95 ? -30.567 -3.283 38.387 1.00 94.38 95 THR A O 1
ATOM 727 N N . GLY A 1 96 ? -28.562 -3.444 39.379 1.00 94.62 96 GLY A N 1
ATOM 728 C CA . GLY A 1 96 ? -28.647 -4.875 39.705 1.00 94.62 96 GLY A CA 1
ATOM 729 C C . GLY A 1 96 ? -28.714 -5.813 38.491 1.00 94.62 96 GLY A C 1
ATOM 730 O O . GLY A 1 96 ? -28.927 -7.014 38.649 1.00 94.62 96 GLY A O 1
ATOM 731 N N . THR A 1 97 ? -28.553 -5.281 37.279 1.00 95.19 97 THR A N 1
ATOM 732 C CA . THR A 1 97 ? -28.764 -5.966 36.000 1.00 95.19 97 THR A CA 1
ATOM 733 C C . THR A 1 97 ? -27.679 -5.565 35.004 1.00 95.19 97 THR A C 1
ATOM 735 O O . THR A 1 97 ? -27.275 -4.405 34.947 1.00 95.19 97 THR A O 1
ATOM 738 N N . ALA A 1 98 ? -27.189 -6.529 34.220 1.00 95.19 98 ALA A N 1
ATOM 739 C CA . ALA A 1 98 ? -26.178 -6.264 33.200 1.00 95.19 98 ALA A CA 1
ATOM 740 C C . ALA A 1 98 ? -26.784 -5.518 31.986 1.00 95.19 98 ALA A C 1
ATOM 742 O O . ALA A 1 98 ? -27.949 -5.756 31.652 1.00 95.19 98 ALA A O 1
ATOM 743 N N . PRO A 1 99 ? -26.026 -4.638 31.302 1.00 95.81 99 PRO A N 1
ATOM 744 C CA . PRO A 1 99 ? -26.533 -3.873 30.169 1.00 95.81 99 PRO A CA 1
ATOM 745 C C . PRO A 1 99 ? -27.031 -4.714 28.988 1.00 95.81 99 PRO A C 1
ATOM 747 O O . PRO A 1 99 ? -26.295 -5.504 28.394 1.00 95.81 99 PRO A O 1
ATOM 750 N N . VAL A 1 100 ? -28.286 -4.457 28.615 1.00 94.25 100 VAL A N 1
ATOM 751 C CA . VAL A 1 100 ? -28.951 -4.941 27.389 1.00 94.25 100 VAL A CA 1
ATOM 752 C C . VAL A 1 100 ? -29.408 -3.784 26.480 1.00 94.25 100 VAL A C 1
ATOM 754 O O . VAL A 1 100 ? -30.030 -3.997 25.443 1.00 94.25 100 VAL A O 1
ATOM 757 N N . GLY A 1 101 ? -29.104 -2.547 26.874 1.00 91.81 101 GLY A N 1
ATOM 758 C CA . GLY A 1 101 ? -29.455 -1.293 26.213 1.00 91.81 101 GLY A CA 1
ATOM 759 C C . GLY A 1 101 ? -29.040 -0.109 27.095 1.00 91.81 101 GLY A C 1
ATOM 760 O O . GLY A 1 101 ? -28.225 -0.272 27.996 1.00 91.81 101 GLY A O 1
ATOM 761 N N . GLY A 1 102 ? -29.606 1.079 26.857 1.00 91.69 102 GLY A N 1
ATOM 762 C CA . GLY A 1 102 ? -29.425 2.244 27.742 1.00 91.69 102 GLY A CA 1
ATOM 763 C C . GLY A 1 102 ? -28.012 2.852 27.755 1.00 91.69 102 GLY A C 1
ATOM 764 O O . GLY A 1 102 ? -27.081 2.339 27.142 1.00 91.69 102 GLY A O 1
ATOM 765 N N . ALA A 1 103 ? -27.836 4.001 28.409 1.00 94.44 103 ALA A N 1
ATOM 766 C CA . ALA A 1 103 ? -26.510 4.611 28.540 1.00 94.44 103 ALA A CA 1
ATOM 767 C C . ALA A 1 103 ? -25.651 3.844 29.563 1.00 94.44 103 ALA A C 1
ATOM 769 O O . ALA A 1 103 ? -26.154 3.479 30.622 1.00 94.44 103 ALA A O 1
ATOM 770 N N . VAL A 1 104 ? -24.361 3.643 29.275 1.00 95.06 104 VAL A N 1
ATOM 771 C CA . VAL A 1 104 ? -23.414 2.915 30.139 1.00 95.06 104 VAL A CA 1
ATOM 772 C C . VAL A 1 104 ? -22.188 3.762 30.479 1.00 95.06 104 VAL A C 1
ATOM 774 O O . VAL A 1 104 ? -21.593 4.390 29.597 1.00 95.06 104 VAL A O 1
ATOM 777 N N . LEU A 1 105 ? -21.791 3.733 31.754 1.00 92.94 105 LEU A N 1
ATOM 778 C CA . LEU A 1 105 ? -20.645 4.460 32.303 1.00 92.94 105 LEU A CA 1
ATOM 779 C C . LEU A 1 105 ? -19.741 3.553 33.158 1.00 92.94 105 LEU A C 1
ATOM 781 O O . LEU A 1 105 ? -20.195 2.919 34.109 1.00 92.94 105 LEU A O 1
ATOM 785 N N . ILE A 1 106 ? -18.438 3.567 32.876 1.00 92.44 106 ILE A N 1
ATOM 786 C CA . ILE A 1 106 ? -17.384 2.998 33.729 1.00 92.44 106 ILE A CA 1
ATOM 787 C C . ILE A 1 106 ? -16.460 4.159 34.125 1.00 92.44 106 ILE A C 1
ATOM 789 O O . ILE A 1 106 ? -15.731 4.680 33.280 1.00 92.44 106 ILE A O 1
ATOM 793 N N . ALA A 1 107 ? -16.543 4.612 35.381 1.00 87.69 107 ALA A N 1
ATOM 794 C CA . ALA A 1 107 ? -15.881 5.842 35.855 1.00 87.69 107 ALA A CA 1
ATOM 795 C C . ALA A 1 107 ? -15.207 5.740 37.241 1.00 87.69 107 ALA A C 1
ATOM 797 O O . ALA A 1 107 ? -14.554 6.691 37.680 1.00 87.69 107 ALA A O 1
ATOM 798 N N . THR A 1 108 ? -15.347 4.607 37.924 1.00 82.38 108 THR A N 1
ATOM 799 C CA . THR A 1 108 ? -14.567 4.216 39.108 1.00 82.38 108 THR A CA 1
ATOM 800 C C . THR A 1 108 ? -13.339 3.403 38.682 1.00 82.38 108 THR A C 1
ATOM 802 O O . THR A 1 108 ? -13.356 2.851 37.580 1.00 82.38 108 THR A O 1
ATOM 805 N N . PRO A 1 109 ? -12.287 3.290 39.521 1.00 79.69 109 PRO A N 1
ATOM 806 C CA . PRO A 1 109 ? -11.219 2.318 39.305 1.00 79.69 109 PRO A CA 1
ATOM 807 C C . PRO A 1 109 ? -11.797 0.916 39.097 1.00 79.69 109 PRO A C 1
ATOM 809 O O . PRO A 1 109 ? -12.492 0.394 39.968 1.00 79.69 109 PRO A O 1
ATOM 812 N N . ALA A 1 110 ? -11.556 0.341 37.923 1.00 80.31 110 ALA A N 1
ATOM 813 C CA . ALA A 1 110 ? -12.182 -0.899 37.487 1.00 80.31 110 ALA A CA 1
ATOM 814 C C . ALA A 1 110 ? -11.336 -1.576 36.408 1.00 80.31 110 ALA A C 1
ATOM 816 O O . ALA A 1 110 ? -10.785 -0.888 35.550 1.00 80.31 110 ALA A O 1
ATOM 817 N N . ASP A 1 111 ? -11.307 -2.908 36.430 1.00 89.56 111 ASP A N 1
ATOM 818 C CA . ASP A 1 111 ? -10.767 -3.748 35.361 1.00 89.56 111 ASP A CA 1
ATOM 819 C C . ASP A 1 111 ? -11.869 -4.692 34.876 1.00 89.56 111 ASP A C 1
ATOM 821 O O . ASP A 1 111 ? -12.011 -5.805 35.370 1.00 89.56 111 ASP A O 1
ATOM 825 N N . VAL A 1 112 ? -12.747 -4.187 34.008 1.00 97.19 112 VAL A N 1
ATOM 826 C CA . VAL A 1 112 ? -13.988 -4.868 33.607 1.00 97.19 112 VAL A CA 1
ATOM 827 C C . VAL A 1 112 ? -13.703 -5.886 32.505 1.00 97.19 112 VAL A C 1
ATOM 829 O O . VAL A 1 112 ? -12.953 -5.600 31.573 1.00 97.19 112 VAL A O 1
ATOM 832 N N . VAL A 1 113 ? -14.338 -7.057 32.552 1.00 98.25 113 VAL A N 1
ATOM 833 C CA . VAL A 1 113 ? -14.159 -8.116 31.551 1.00 98.25 113 VAL A CA 1
ATOM 834 C C . VAL A 1 113 ? -15.508 -8.577 31.002 1.00 98.25 113 VAL A C 1
ATOM 836 O O . VAL A 1 113 ? -16.316 -9.178 31.709 1.00 98.25 113 VAL A O 1
ATOM 839 N N . LEU A 1 114 ? -15.734 -8.354 29.706 1.00 98.38 114 LEU A N 1
ATOM 840 C CA . LEU A 1 114 ? -16.767 -9.044 28.934 1.00 98.38 114 LEU A CA 1
ATOM 841 C C . LEU A 1 114 ? -16.120 -10.264 28.267 1.00 98.38 114 LEU A C 1
ATOM 843 O O . LEU A 1 114 ? -15.300 -10.125 27.360 1.00 98.38 114 LEU A O 1
ATOM 847 N N . GLY A 1 115 ? -16.472 -11.458 28.740 1.00 97.44 115 GLY A N 1
ATOM 848 C CA . GLY A 1 115 ? -15.820 -12.704 28.326 1.00 97.44 115 GLY A CA 1
ATOM 849 C C . GLY A 1 115 ? -15.114 -13.466 29.444 1.00 97.44 115 GLY A C 1
ATOM 850 O O . GLY A 1 115 ? -14.173 -14.211 29.169 1.00 97.44 115 GLY A O 1
ATOM 851 N N . VAL A 1 116 ? -15.533 -13.289 30.702 1.00 97.19 116 VAL A N 1
ATOM 852 C CA . VAL A 1 116 ? -15.237 -14.264 31.769 1.00 97.19 116 VAL A CA 1
ATOM 853 C C . VAL A 1 116 ? -15.958 -15.578 31.442 1.00 97.19 116 VAL A C 1
ATOM 855 O O . VAL A 1 116 ? -15.325 -16.628 31.367 1.00 97.19 116 VAL A O 1
ATOM 858 N N . VAL A 1 117 ? -17.251 -15.494 31.108 1.00 93.69 117 VAL A N 1
ATOM 859 C CA . VAL A 1 117 ? -17.984 -16.527 30.362 1.00 93.69 117 VAL A CA 1
ATOM 860 C C . VAL A 1 117 ? -17.706 -16.351 28.856 1.00 93.69 117 VAL A C 1
ATOM 862 O O . VAL A 1 117 ? -17.981 -15.270 28.332 1.00 93.69 117 VAL A O 1
ATOM 865 N N . PRO A 1 118 ? -17.169 -17.358 28.136 1.00 97.12 118 PRO A N 1
ATOM 866 C CA . PRO A 1 118 ? -16.923 -17.265 26.693 1.00 97.12 118 PRO A CA 1
ATOM 867 C C . PRO A 1 118 ? -18.195 -17.030 25.866 1.00 97.12 118 PRO A C 1
ATOM 869 O O . PRO A 1 118 ? -19.269 -17.520 26.213 1.00 97.12 118 PRO A O 1
ATOM 872 N N . GLY A 1 119 ? -18.066 -16.319 24.744 1.00 97.06 119 GLY A N 1
ATOM 873 C CA . GLY A 1 119 ? -19.173 -16.045 23.819 1.00 97.06 119 GLY A CA 1
ATOM 874 C C . GLY A 1 119 ? -20.248 -15.090 24.354 1.00 97.06 119 GLY A C 1
ATOM 875 O O . GLY A 1 119 ? -21.338 -15.029 23.787 1.00 97.06 119 GLY A O 1
ATOM 876 N N . ALA A 1 120 ? -19.979 -14.352 25.436 1.00 97.94 120 ALA A N 1
ATOM 877 C CA . ALA A 1 120 ? -20.951 -13.443 26.036 1.00 97.94 120 ALA A CA 1
ATOM 878 C C . ALA A 1 120 ? -21.340 -12.303 25.076 1.00 97.94 120 ALA A C 1
ATOM 880 O O . ALA A 1 120 ? -20.488 -11.692 24.429 1.00 97.94 120 ALA A O 1
ATOM 881 N N . THR A 1 121 ? -22.627 -11.960 25.013 1.00 98.06 121 THR A N 1
ATOM 882 C CA . THR A 1 121 ? -23.128 -10.850 24.187 1.00 98.06 121 THR A CA 1
ATOM 883 C C . THR A 1 121 ? -23.730 -9.748 25.048 1.00 98.06 121 THR A C 1
ATOM 885 O O . THR A 1 121 ? -24.498 -10.029 25.965 1.00 98.06 121 THR A O 1
ATOM 888 N N . SER A 1 122 ? -23.419 -8.494 24.727 1.00 97.94 122 SER A N 1
ATOM 889 C CA . SER A 1 122 ? -23.870 -7.305 25.456 1.00 97.94 122 SER A CA 1
ATOM 890 C C . SER A 1 122 ? -24.281 -6.200 24.484 1.00 97.94 122 SER A C 1
ATOM 892 O O . SER A 1 122 ? -23.676 -6.046 23.419 1.00 97.94 122 SER A O 1
ATOM 894 N N . THR A 1 123 ? -25.300 -5.416 24.840 1.00 97.94 123 THR A N 1
ATOM 895 C CA . THR A 1 123 ? -25.744 -4.255 24.052 1.00 97.94 123 THR A CA 1
ATOM 896 C C . THR A 1 123 ? -25.831 -3.016 24.932 1.00 97.94 123 THR A C 1
ATOM 898 O O . THR A 1 123 ? -26.316 -3.069 26.058 1.00 97.94 123 THR A O 1
ATOM 901 N N . THR A 1 124 ? -25.369 -1.885 24.405 1.00 97.19 124 THR A N 1
ATOM 902 C CA . THR A 1 124 ? -25.396 -0.577 25.060 1.00 97.19 124 THR A CA 1
ATOM 903 C C . THR A 1 124 ? -25.876 0.503 24.093 1.00 97.19 124 THR A C 1
ATOM 905 O O . THR A 1 124 ? -25.805 0.361 22.872 1.00 97.19 124 THR A O 1
ATOM 908 N N . GLY A 1 125 ? -26.399 1.593 24.640 1.00 95.62 125 GLY A N 1
ATOM 909 C CA . GLY A 1 125 ? -26.687 2.853 23.959 1.00 95.62 125 GLY A CA 1
ATOM 910 C C . GLY A 1 125 ? -25.420 3.697 23.835 1.00 95.62 125 GLY A C 1
ATOM 911 O O . GLY A 1 125 ? -24.436 3.271 23.229 1.00 95.62 125 GLY A O 1
ATOM 912 N N . ASN A 1 126 ? -25.435 4.906 24.405 1.00 93.19 126 ASN A N 1
ATOM 913 C CA . ASN A 1 126 ? -24.208 5.686 24.589 1.00 93.19 126 ASN A CA 1
ATOM 914 C C . ASN A 1 126 ? -23.282 4.941 25.562 1.00 93.19 126 ASN A C 1
ATOM 916 O O . ASN A 1 126 ? -23.741 4.468 26.600 1.00 93.19 126 ASN A O 1
ATOM 920 N N . PHE A 1 127 ? -21.990 4.867 25.252 1.00 94.81 127 PHE A N 1
ATOM 921 C CA . PHE A 1 127 ? -21.006 4.151 26.068 1.00 94.81 127 PHE A CA 1
ATOM 922 C C . PHE A 1 127 ? -19.843 5.069 26.441 1.00 94.81 127 PHE A C 1
ATOM 924 O O . PHE A 1 127 ? -19.311 5.789 25.589 1.00 94.81 127 PHE A O 1
ATOM 931 N N . ARG A 1 128 ? -19.425 5.030 27.708 1.00 92.62 128 ARG A N 1
ATOM 932 C CA . ARG A 1 128 ? -18.285 5.803 28.200 1.00 92.62 128 ARG A CA 1
ATOM 933 C C . ARG A 1 128 ? -17.438 5.009 29.190 1.00 92.62 128 ARG A C 1
ATOM 935 O O . ARG A 1 128 ? -17.871 4.746 30.308 1.00 92.62 128 ARG A O 1
ATOM 942 N N . LEU A 1 129 ? -16.203 4.724 28.796 1.00 93.50 129 LEU A N 1
ATOM 943 C CA . LEU A 1 129 ? -15.121 4.302 29.684 1.00 93.50 129 LEU A CA 1
ATOM 944 C C . LEU A 1 129 ? -14.278 5.544 30.004 1.00 93.50 129 LEU A C 1
ATOM 946 O O . LEU A 1 129 ? -13.747 6.159 29.081 1.00 93.50 129 LEU A O 1
ATOM 950 N N . GLY A 1 130 ? -14.182 5.963 31.264 1.00 87.25 130 GLY A N 1
ATOM 951 C CA . GLY A 1 130 ? -13.337 7.096 31.647 1.00 87.25 130 GLY A CA 1
ATOM 952 C C . GLY A 1 130 ? -13.541 7.588 33.077 1.00 87.25 130 GLY A C 1
ATOM 953 O O . GLY A 1 130 ? -14.611 8.095 33.420 1.00 87.25 130 GLY A O 1
ATOM 954 N N . GLY A 1 131 ? -12.478 7.494 33.878 1.00 75.31 131 GLY A N 1
ATOM 955 C CA . GLY A 1 131 ? -12.458 7.794 35.312 1.00 75.31 131 GLY A CA 1
ATOM 956 C C . GLY A 1 131 ? -12.918 9.204 35.700 1.00 75.31 131 GLY A C 1
ATOM 957 O O . GLY A 1 131 ? -12.597 10.180 35.028 1.00 75.31 131 GLY A O 1
ATOM 958 N N . ALA A 1 132 ? -13.651 9.341 36.807 1.00 71.31 132 ALA A N 1
ATOM 959 C CA . ALA A 1 132 ? -14.292 10.604 37.201 1.00 71.31 132 ALA A CA 1
ATOM 960 C C . ALA A 1 132 ? -13.329 11.762 37.565 1.00 71.31 132 ALA A C 1
ATOM 962 O O . ALA A 1 132 ? -13.763 12.912 37.616 1.00 71.31 132 ALA A O 1
ATOM 963 N N . ALA A 1 133 ? -12.044 11.482 37.810 1.00 76.75 133 ALA A N 1
ATOM 964 C CA . ALA A 1 133 ? -11.036 12.462 38.219 1.00 76.75 133 ALA A CA 1
ATOM 965 C C . ALA A 1 133 ? -9.638 12.118 37.671 1.00 76.75 133 ALA A C 1
ATOM 967 O O . ALA A 1 133 ? -9.399 11.008 37.192 1.00 76.75 133 ALA A O 1
ATOM 968 N N . ALA A 1 134 ? -8.704 13.068 37.771 1.00 81.75 134 ALA A N 1
ATOM 969 C CA . ALA A 1 134 ? -7.315 12.875 37.360 1.00 81.75 134 ALA A CA 1
ATOM 970 C C . ALA A 1 134 ? -6.648 11.712 38.114 1.00 81.75 134 ALA A C 1
ATOM 972 O O . ALA A 1 134 ? -6.856 11.543 39.315 1.00 81.75 134 ALA A O 1
ATOM 973 N N . GLY A 1 135 ? -5.838 10.919 37.410 1.00 81.25 135 GLY A N 1
ATOM 974 C CA . GLY A 1 135 ? -5.137 9.765 37.987 1.00 81.25 135 GLY A CA 1
ATOM 975 C C . GLY A 1 135 ? -5.997 8.512 38.207 1.00 81.25 135 GLY A C 1
ATOM 976 O O . GLY A 1 135 ? -5.450 7.478 38.580 1.00 81.25 135 GLY A O 1
ATOM 977 N N . VAL A 1 136 ? -7.309 8.557 37.943 1.00 85.62 136 VAL A N 1
ATOM 978 C CA . VAL A 1 136 ? -8.153 7.352 37.922 1.00 85.62 136 VAL A CA 1
ATOM 979 C C . VAL A 1 136 ? -7.841 6.530 36.668 1.00 85.62 136 VAL A C 1
ATOM 981 O O . VAL A 1 136 ? -7.935 7.045 35.552 1.00 85.62 136 VAL A O 1
ATOM 984 N N . THR A 1 137 ? -7.515 5.252 36.861 1.00 89.50 137 THR A N 1
ATOM 985 C CA . THR A 1 137 ? -7.360 4.235 35.812 1.00 89.50 137 THR A CA 1
ATOM 986 C C . THR A 1 137 ? -8.670 3.473 35.602 1.00 89.50 137 THR A C 1
ATOM 988 O O . THR A 1 137 ? -9.330 3.101 36.568 1.00 89.50 137 THR A O 1
ATOM 991 N N . THR A 1 138 ? -9.055 3.204 34.353 1.00 92.06 138 THR A N 1
ATOM 992 C CA . THR A 1 138 ? -10.220 2.355 34.028 1.00 92.06 138 THR A CA 1
ATOM 993 C C . THR A 1 138 ? -9.908 1.416 32.863 1.00 92.06 138 THR A C 1
ATOM 995 O O . THR A 1 138 ? -9.341 1.856 31.863 1.00 92.06 138 THR A O 1
ATOM 998 N N . SER A 1 139 ? -10.279 0.141 32.944 1.00 94.62 139 SER A N 1
ATOM 999 C CA . SER A 1 139 ? -10.137 -0.803 31.829 1.00 94.62 139 SER A CA 1
ATOM 1000 C C . SER A 1 139 ? -11.416 -1.572 31.512 1.00 94.62 139 SER A C 1
ATOM 1002 O O . SER A 1 139 ? -12.265 -1.812 32.372 1.00 94.62 139 SER A O 1
ATOM 1004 N N . LEU A 1 140 ? -11.544 -1.937 30.235 1.00 98.00 140 LEU A N 1
ATOM 1005 C CA . LEU A 1 140 ? -12.522 -2.897 29.733 1.00 98.00 140 LEU A CA 1
ATOM 1006 C C . LEU A 1 140 ? -11.834 -3.840 28.741 1.00 98.00 140 LEU A C 1
ATOM 1008 O O . LEU A 1 140 ? -11.360 -3.394 27.697 1.00 98.00 140 LEU A O 1
ATOM 1012 N N . THR A 1 141 ? -11.843 -5.135 29.031 1.00 98.62 141 THR A N 1
ATOM 1013 C CA . THR A 1 141 ? -11.383 -6.182 28.116 1.00 98.62 141 THR A CA 1
ATOM 1014 C C . THR A 1 141 ? -12.579 -6.937 27.537 1.00 98.62 141 THR A C 1
ATOM 1016 O O . THR A 1 141 ? -13.451 -7.393 28.275 1.00 98.62 141 THR A O 1
ATOM 1019 N N . ILE A 1 142 ? -12.620 -7.079 26.212 1.00 98.81 142 ILE A N 1
ATOM 1020 C CA . ILE A 1 142 ? -13.595 -7.888 25.472 1.00 98.81 142 ILE A CA 1
ATOM 1021 C C . ILE A 1 142 ? -12.842 -9.078 24.876 1.00 98.81 142 ILE A C 1
ATOM 1023 O O . ILE A 1 142 ? -11.946 -8.890 24.048 1.00 98.81 142 ILE A O 1
ATOM 1027 N N . GLN A 1 143 ? -13.176 -10.290 25.321 1.00 98.75 143 GLN A N 1
ATOM 1028 C CA . GLN A 1 143 ? -12.371 -11.489 25.068 1.00 98.75 143 GLN A CA 1
ATOM 1029 C C . GLN A 1 143 ? -13.197 -12.772 24.880 1.00 98.75 143 GLN A C 1
ATOM 1031 O O . GLN A 1 143 ? -14.416 -12.782 25.050 1.00 98.75 143 GLN A O 1
ATOM 1036 N N . ASN A 1 144 ? -12.518 -13.882 24.569 1.00 98.25 144 ASN A N 1
ATOM 1037 C CA . ASN A 1 144 ? -13.089 -15.234 24.508 1.00 98.25 144 ASN A CA 1
ATOM 1038 C C . ASN A 1 144 ? -14.328 -15.355 23.595 1.00 98.25 144 ASN A C 1
ATOM 1040 O O . ASN A 1 144 ? -15.316 -15.989 23.968 1.00 98.25 144 ASN A O 1
ATOM 1044 N N . GLY A 1 145 ? -14.303 -14.723 22.416 1.00 98.31 145 GLY A N 1
ATOM 1045 C CA . GLY A 1 145 ? -15.407 -14.779 21.449 1.00 98.31 145 GLY A CA 1
ATOM 1046 C C . GLY A 1 145 ? -16.603 -13.880 21.789 1.00 98.31 145 GLY A C 1
ATOM 1047 O O . GLY A 1 145 ? -17.662 -14.006 21.178 1.00 98.31 145 GLY A O 1
ATOM 1048 N N . SER A 1 146 ? -16.470 -13.006 22.788 1.00 98.75 146 SER A N 1
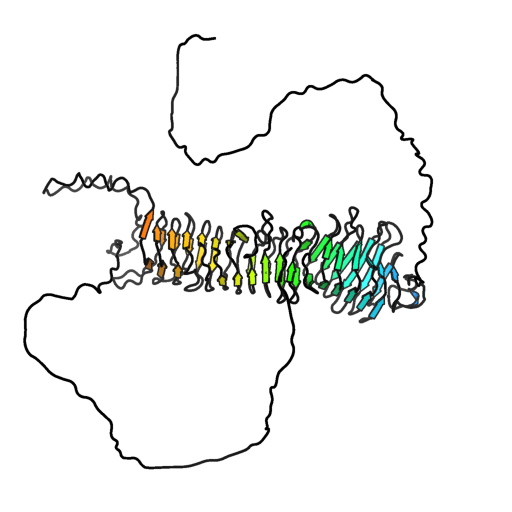ATOM 1049 C CA . SER A 1 146 ? -17.568 -12.169 23.285 1.00 98.75 146 SER A CA 1
ATOM 1050 C C . SER A 1 146 ? -17.783 -10.923 22.425 1.00 98.75 146 SER A C 1
ATOM 1052 O O . SER A 1 146 ? -16.832 -10.365 21.879 1.00 98.75 146 SER A O 1
ATOM 1054 N N . THR A 1 147 ? -19.029 -10.456 22.326 1.00 98.69 147 THR A N 1
ATOM 1055 C CA . THR A 1 147 ? -19.419 -9.309 21.488 1.00 98.69 147 THR A CA 1
ATOM 1056 C C . THR A 1 147 ? -20.105 -8.211 22.299 1.00 98.69 147 THR A C 1
ATOM 1058 O O . THR A 1 147 ? -21.171 -8.428 22.877 1.00 98.69 147 THR A O 1
ATOM 1061 N N . LEU A 1 148 ? -19.543 -7.000 22.276 1.00 98.69 148 LEU A N 1
ATOM 1062 C CA . LEU A 1 148 ? -20.220 -5.775 22.717 1.00 98.69 148 LEU A CA 1
ATOM 1063 C C . LEU A 1 148 ? -20.781 -5.029 21.501 1.00 98.69 148 LEU A C 1
ATOM 1065 O O . LEU A 1 148 ? -20.050 -4.775 20.545 1.00 98.69 148 LEU A O 1
ATOM 1069 N N . THR A 1 149 ? -22.043 -4.607 21.550 1.00 98.44 149 THR A N 1
ATOM 1070 C CA . THR A 1 149 ? -22.639 -3.707 20.548 1.00 98.44 149 THR A CA 1
ATOM 1071 C C . THR A 1 149 ? -23.024 -2.380 21.190 1.00 98.44 149 THR A C 1
ATOM 1073 O O . THR A 1 149 ? -23.897 -2.334 22.050 1.00 98.44 149 THR A O 1
ATOM 1076 N N . SER A 1 150 ? -22.406 -1.284 20.760 1.00 97.94 150 SER A N 1
ATOM 1077 C CA . SER A 1 150 ? -22.695 0.073 21.230 1.00 97.94 150 SER A CA 1
ATOM 1078 C C . SER A 1 150 ? -23.441 0.862 20.151 1.00 97.94 150 SER A C 1
ATOM 1080 O O . SER A 1 150 ? -22.933 1.104 19.054 1.00 97.94 150 SER A O 1
ATOM 1082 N N . THR A 1 151 ? -24.680 1.237 20.465 1.00 96.00 151 THR A N 1
ATOM 1083 C CA . THR A 1 151 ? -25.685 1.744 19.513 1.00 96.00 151 THR A CA 1
ATOM 1084 C C . THR A 1 151 ? -25.888 3.259 19.557 1.00 96.00 151 THR A C 1
ATOM 1086 O O . THR A 1 151 ? -26.462 3.821 18.627 1.00 96.00 151 THR A O 1
ATOM 1089 N N . GLY A 1 152 ? -25.418 3.927 20.614 1.00 92.56 152 GLY A N 1
ATOM 1090 C CA . GLY A 1 152 ? -25.575 5.367 20.811 1.00 92.56 152 GLY A CA 1
ATOM 1091 C C . GLY A 1 152 ? -24.685 6.221 19.909 1.00 92.56 152 GLY A C 1
ATOM 1092 O O . GLY A 1 152 ? -23.757 5.736 19.266 1.00 92.56 152 GLY A O 1
ATOM 1093 N N . SER A 1 153 ? -24.954 7.525 19.878 1.00 88.62 153 SER A N 1
ATOM 1094 C CA . SER A 1 153 ? -24.195 8.488 19.072 1.00 88.62 153 SER A CA 1
ATOM 1095 C C . SER A 1 153 ? -22.796 8.764 19.634 1.00 88.62 153 SER A C 1
ATOM 1097 O O . SER A 1 153 ? -21.850 8.930 18.856 1.00 88.62 153 SER A O 1
ATOM 1099 N N . THR A 1 154 ? -22.663 8.770 20.964 1.00 81.19 154 THR A N 1
ATOM 1100 C CA . THR A 1 154 ? -21.423 9.066 21.694 1.00 81.19 154 THR A CA 1
ATOM 1101 C C . THR A 1 154 ? -20.869 7.792 22.322 1.00 81.19 154 THR A C 1
ATOM 1103 O O . THR A 1 154 ? -21.444 7.256 23.274 1.00 81.19 154 THR A O 1
ATOM 1106 N N . ILE A 1 155 ? -19.744 7.310 21.790 1.00 94.12 155 ILE A N 1
ATOM 1107 C CA . ILE A 1 155 ? -19.076 6.080 22.226 1.00 94.12 155 ILE A CA 1
ATOM 1108 C C . ILE A 1 155 ? -17.599 6.412 22.460 1.00 94.12 155 ILE A C 1
ATOM 1110 O O . ILE A 1 155 ? -16.841 6.621 21.513 1.00 94.12 155 ILE A O 1
ATOM 1114 N N . ALA A 1 156 ? -17.210 6.544 23.729 1.00 92.81 156 ALA A N 1
ATOM 1115 C CA . ALA A 1 156 ? -15.972 7.217 24.117 1.00 92.81 156 ALA A CA 1
ATOM 1116 C C . ALA A 1 156 ? -15.117 6.428 25.120 1.00 92.81 156 ALA A C 1
ATOM 1118 O O . ALA A 1 156 ? -15.618 5.913 26.120 1.00 92.81 156 ALA A O 1
ATOM 1119 N N . ILE A 1 157 ? -13.808 6.437 24.876 1.00 93.56 157 ILE A N 1
ATOM 1120 C CA . ILE A 1 157 ? -12.752 6.021 25.798 1.00 93.56 157 ILE A CA 1
ATOM 1121 C C . ILE A 1 157 ? -11.998 7.282 26.240 1.00 93.56 157 ILE A C 1
ATOM 1123 O O . ILE A 1 157 ? -11.539 8.068 25.407 1.00 93.56 157 ILE A O 1
ATOM 1127 N N . GLY A 1 158 ? -11.873 7.483 27.548 1.00 88.06 158 GLY A N 1
ATOM 1128 C CA . GLY A 1 158 ? -11.288 8.670 28.158 1.00 88.06 158 GLY A CA 1
ATOM 1129 C C . GLY A 1 158 ? -12.253 9.847 28.331 1.00 88.06 158 GLY A C 1
ATOM 1130 O O . GLY A 1 158 ? -13.331 9.947 27.733 1.00 88.06 158 GLY A O 1
ATOM 1131 N N . ASN A 1 159 ? -11.830 10.796 29.163 1.00 75.62 159 ASN A N 1
ATOM 1132 C CA . ASN A 1 159 ? -12.464 12.101 29.331 1.00 75.62 159 ASN A CA 1
ATOM 1133 C C . ASN A 1 159 ? -11.397 13.208 29.408 1.00 75.62 159 ASN A C 1
ATOM 1135 O O . ASN A 1 159 ? -10.204 12.934 29.459 1.00 75.62 159 ASN A O 1
ATOM 1139 N N . ALA A 1 160 ? -11.820 14.472 29.426 1.00 64.44 160 ALA A N 1
ATOM 1140 C CA . ALA A 1 160 ? -10.906 15.617 29.461 1.00 64.44 160 ALA A CA 1
ATOM 1141 C C . ALA A 1 160 ? -10.303 15.924 30.855 1.00 64.44 160 ALA A C 1
ATOM 1143 O O . ALA A 1 160 ? -9.722 16.991 31.027 1.00 64.44 160 ALA A O 1
ATOM 1144 N N . LEU A 1 161 ? -10.449 15.037 31.849 1.00 67.44 161 LEU A N 1
ATOM 1145 C CA . LEU A 1 161 ? -10.124 15.304 33.262 1.00 67.44 161 LEU A CA 1
ATOM 1146 C C . LEU A 1 161 ? -8.821 14.641 33.744 1.00 67.44 161 LEU A C 1
ATOM 1148 O O . LEU A 1 161 ? -8.578 14.581 34.944 1.00 67.44 161 LEU A O 1
ATOM 1152 N N . GLY A 1 162 ? -7.976 14.140 32.837 1.00 72.81 162 GLY A N 1
ATOM 1153 C CA . GLY A 1 162 ? -6.691 13.520 33.197 1.00 72.81 162 GLY A CA 1
ATOM 1154 C C . GLY A 1 162 ? -6.802 12.108 33.789 1.00 72.81 162 GLY A C 1
ATOM 1155 O O . GLY A 1 162 ? -5.856 11.636 34.419 1.00 72.81 162 GLY A O 1
ATOM 1156 N N . ALA A 1 163 ? -7.947 11.447 33.613 1.00 84.50 163 ALA A N 1
ATOM 1157 C CA . ALA A 1 163 ? -8.079 10.007 33.809 1.00 84.50 163 ALA A CA 1
ATOM 1158 C C . ALA A 1 163 ? -7.428 9.239 32.645 1.00 84.50 163 ALA A C 1
ATOM 1160 O O . ALA A 1 163 ? -7.396 9.734 31.509 1.00 84.50 163 ALA A O 1
ATOM 1161 N N . THR A 1 164 ? -6.961 8.022 32.920 1.00 90.06 164 THR A N 1
ATOM 1162 C CA . THR A 1 164 ? -6.429 7.087 31.920 1.00 90.06 164 THR A CA 1
ATOM 1163 C C . THR A 1 164 ? -7.349 5.877 31.783 1.00 90.06 164 THR A C 1
ATOM 1165 O O . THR A 1 164 ? -7.942 5.390 32.746 1.00 90.06 164 THR A O 1
ATOM 1168 N N . SER A 1 165 ? -7.531 5.421 30.548 1.00 93.38 165 SER A N 1
ATOM 1169 C CA . SER A 1 165 ? -8.599 4.484 30.196 1.00 93.38 165 SER A CA 1
ATOM 1170 C C . SER A 1 165 ? -8.140 3.584 29.062 1.00 93.38 165 SER A C 1
ATOM 1172 O O . SER A 1 165 ? -7.758 4.104 28.015 1.00 93.38 165 SER A O 1
ATOM 1174 N N . ALA A 1 166 ? -8.192 2.269 29.247 1.00 95.38 166 ALA A N 1
ATOM 1175 C CA . ALA A 1 166 ? -7.746 1.290 28.260 1.00 95.38 166 ALA A CA 1
ATOM 1176 C C . ALA A 1 166 ? -8.883 0.325 27.909 1.00 95.38 166 ALA A C 1
ATOM 1178 O O . ALA A 1 166 ? -9.326 -0.454 28.752 1.00 95.38 166 ALA A O 1
ATOM 1179 N N . LEU A 1 167 ? -9.350 0.357 26.661 1.00 98.19 167 LEU A N 1
ATOM 1180 C CA . LEU A 1 167 ? -10.240 -0.681 26.140 1.00 98.19 167 LEU A CA 1
ATOM 1181 C C . LEU A 1 167 ? -9.418 -1.644 25.284 1.00 98.19 167 LEU A C 1
ATOM 1183 O O . LEU A 1 167 ? -8.701 -1.200 24.389 1.00 98.19 167 LEU A O 1
ATOM 1187 N N . THR A 1 168 ? -9.529 -2.942 25.540 1.00 98.75 168 THR A N 1
ATOM 1188 C CA . THR A 1 168 ? -8.836 -3.993 24.786 1.00 98.75 168 THR A CA 1
ATOM 1189 C C . THR A 1 168 ? -9.860 -4.951 24.183 1.00 98.75 168 THR A C 1
ATOM 1191 O O . THR A 1 168 ? -10.702 -5.483 24.901 1.00 98.75 168 THR A O 1
ATOM 1194 N N . VAL A 1 169 ? -9.781 -5.212 22.878 1.00 98.88 169 VAL A N 1
ATOM 1195 C CA . VAL A 1 169 ? -10.528 -6.297 22.217 1.00 98.88 169 VAL A CA 1
ATOM 1196 C C . VAL A 1 169 ? -9.525 -7.344 21.756 1.00 98.88 169 VAL A C 1
ATOM 1198 O O . VAL A 1 169 ? -8.645 -7.018 20.962 1.00 98.88 169 VAL A O 1
ATOM 1201 N N . THR A 1 170 ? -9.610 -8.567 22.285 1.00 98.75 170 THR A N 1
ATOM 1202 C CA . THR A 1 170 ? -8.541 -9.571 22.149 1.00 98.75 170 THR A CA 1
ATOM 1203 C C . THR A 1 170 ? -9.060 -11.001 21.987 1.00 98.75 170 THR A C 1
ATOM 1205 O O . THR A 1 170 ? -10.061 -11.390 22.590 1.00 98.75 170 THR A O 1
ATOM 1208 N N . GLY A 1 171 ? -8.372 -11.805 21.180 1.00 98.31 171 GLY A N 1
ATOM 1209 C CA . GLY A 1 171 ? -8.736 -13.191 20.891 1.00 98.31 171 GLY A CA 1
ATOM 1210 C C . GLY A 1 171 ? -9.704 -13.325 19.712 1.00 98.31 171 GLY A C 1
ATOM 1211 O O . GLY A 1 171 ? -10.595 -12.496 19.510 1.00 98.31 171 GLY A O 1
ATOM 1212 N N . ALA A 1 172 ? -9.547 -14.411 18.953 1.00 97.62 172 ALA A N 1
ATOM 1213 C CA . ALA A 1 172 ? -10.372 -14.713 17.790 1.00 97.62 172 ALA A CA 1
ATOM 1214 C C . ALA A 1 172 ? -11.875 -14.729 18.128 1.00 97.62 172 ALA A C 1
ATOM 1216 O O . ALA A 1 172 ? -12.314 -15.340 19.104 1.00 97.62 172 ALA A O 1
ATOM 1217 N N . GLY A 1 173 ? -12.668 -14.052 17.296 1.00 97.69 173 GLY A N 1
ATOM 1218 C CA . GLY A 1 173 ? -14.118 -13.932 17.467 1.00 97.69 173 GLY A CA 1
ATOM 1219 C C . GLY A 1 173 ? -14.570 -12.896 18.502 1.00 97.69 173 GLY A C 1
ATOM 1220 O O . GLY A 1 173 ? -15.763 -12.623 18.570 1.00 97.69 173 GLY A O 1
ATOM 1221 N N . SER A 1 174 ? -13.668 -12.291 19.281 1.00 98.81 174 SER A N 1
ATOM 1222 C CA . SER A 1 174 ? -14.016 -11.199 20.200 1.00 98.81 174 SER A CA 1
ATOM 1223 C C . SER A 1 174 ? -14.273 -9.906 19.421 1.00 98.81 174 SER A C 1
ATOM 1225 O O . SER A 1 174 ? -13.438 -9.500 18.604 1.00 98.81 174 SER A O 1
ATOM 1227 N N . GLN A 1 175 ? -15.413 -9.249 19.655 1.00 98.69 175 GLN A N 1
ATOM 1228 C CA . GLN A 1 175 ? -15.861 -8.110 18.846 1.00 98.69 175 GLN A CA 1
ATOM 1229 C C . GLN A 1 175 ? -16.372 -6.912 19.654 1.00 98.69 175 GLN A C 1
ATOM 1231 O O . GLN A 1 175 ? -17.100 -7.055 20.637 1.00 98.69 175 GLN A O 1
ATOM 1236 N N . TRP A 1 176 ? -16.085 -5.706 19.160 1.00 98.75 176 TRP A N 1
ATOM 1237 C CA . TRP A 1 176 ? -16.803 -4.489 19.549 1.00 98.75 176 TRP A CA 1
ATOM 1238 C C . TRP A 1 176 ? -17.393 -3.789 18.325 1.00 98.75 176 TRP A C 1
ATOM 1240 O O . TRP A 1 176 ? -16.672 -3.272 17.470 1.00 98.75 176 TRP A O 1
ATOM 1250 N N . ILE A 1 177 ? -18.720 -3.767 18.240 1.00 98.50 177 ILE A N 1
ATOM 1251 C CA . ILE A 1 177 ? -19.473 -3.126 17.163 1.00 98.50 177 ILE A CA 1
ATOM 1252 C C . ILE A 1 177 ? -19.912 -1.743 17.646 1.00 98.50 177 ILE A C 1
ATOM 1254 O O . ILE A 1 177 ? -20.606 -1.616 18.652 1.00 98.50 177 ILE A O 1
ATOM 1258 N N . VAL A 1 178 ? -19.506 -0.696 16.931 1.00 98.19 178 VAL A N 1
ATOM 1259 C CA . VAL A 1 178 ? -19.734 0.708 17.288 1.00 98.19 178 VAL A CA 1
ATOM 1260 C C . VAL A 1 178 ? -20.520 1.386 16.171 1.00 98.19 178 VAL A C 1
ATOM 1262 O O . VAL A 1 178 ? -19.961 1.731 15.129 1.00 98.19 178 VAL A O 1
ATOM 1265 N N . ASN A 1 179 ? -21.822 1.586 16.394 1.00 94.62 179 ASN A N 1
ATOM 1266 C CA . ASN A 1 179 ? -22.724 2.177 15.399 1.00 94.62 179 ASN A CA 1
ATOM 1267 C C . ASN A 1 179 ? -22.666 3.716 15.354 1.00 94.62 179 ASN A C 1
ATOM 1269 O O . ASN A 1 179 ? -23.025 4.315 14.341 1.00 94.62 179 ASN A O 1
ATOM 1273 N N . GLY A 1 180 ? -22.225 4.351 16.443 1.00 91.75 180 GLY A N 1
ATOM 1274 C CA . GLY A 1 180 ? -22.005 5.794 16.534 1.00 91.75 180 GLY A CA 1
ATOM 1275 C C . GLY A 1 180 ? -20.613 6.234 16.075 1.00 91.75 180 GLY A C 1
ATOM 1276 O O . GLY A 1 180 ? -19.968 5.607 15.233 1.00 91.75 180 GLY A O 1
ATOM 1277 N N . THR A 1 181 ? -20.127 7.337 16.649 1.00 93.06 181 THR A N 1
ATOM 1278 C CA . THR A 1 181 ? -18.723 7.749 16.491 1.00 93.06 181 THR A CA 1
ATOM 1279 C C . THR A 1 181 ? -17.888 7.150 17.616 1.00 93.06 181 THR A C 1
ATOM 1281 O O . THR A 1 181 ? -18.122 7.472 18.779 1.00 93.06 181 THR A O 1
ATOM 1284 N N . LEU A 1 182 ? -16.891 6.332 17.267 1.00 95.75 182 LEU A N 1
ATOM 1285 C CA . LEU A 1 182 ? -15.872 5.863 18.205 1.00 95.75 182 LEU A CA 1
ATOM 1286 C C . LEU A 1 182 ? -14.885 7.000 18.498 1.00 95.75 182 LEU A C 1
ATOM 1288 O O . LEU A 1 182 ? -14.302 7.562 17.569 1.00 95.75 182 LEU A O 1
ATOM 1292 N N . GLN A 1 183 ? -14.672 7.322 19.772 1.00 93.69 183 GLN A N 1
ATOM 1293 C CA . GLN A 1 183 ? -13.746 8.366 20.214 1.00 93.69 183 GLN A CA 1
ATOM 1294 C C . GLN A 1 183 ? -12.760 7.841 21.262 1.00 93.69 183 GLN A C 1
ATOM 1296 O O . GLN A 1 183 ? -13.167 7.231 22.246 1.00 93.69 183 GLN A O 1
ATOM 1301 N N . ILE A 1 184 ? -11.475 8.146 21.094 1.00 93.38 184 ILE A N 1
ATOM 1302 C CA . ILE A 1 184 ? -10.413 7.916 22.081 1.00 93.38 184 ILE A CA 1
ATOM 1303 C C . ILE A 1 184 ? -9.860 9.300 22.431 1.00 93.38 184 ILE A C 1
ATOM 1305 O O . ILE A 1 184 ? -9.362 10.001 21.552 1.00 93.38 184 ILE A O 1
ATOM 1309 N N . LEU A 1 185 ? -10.028 9.749 23.673 1.00 88.44 185 LEU A N 1
ATOM 1310 C CA . LEU A 1 185 ? -9.945 11.165 24.054 1.00 88.44 185 LEU A CA 1
ATOM 1311 C C . LEU A 1 185 ? -8.793 11.459 25.030 1.00 88.44 185 LEU A C 1
ATOM 1313 O O . LEU A 1 185 ? -8.344 10.587 25.762 1.00 88.44 185 LEU A O 1
ATOM 1317 N N . ALA A 1 186 ? -8.366 12.724 25.105 1.00 82.62 186 ALA A N 1
ATOM 1318 C CA . ALA A 1 186 ? -7.364 13.214 26.061 1.00 82.62 186 ALA A CA 1
ATOM 1319 C C . ALA A 1 186 ? -5.997 12.486 25.994 1.00 82.62 186 ALA A C 1
ATOM 1321 O O . ALA A 1 186 ? -5.595 12.019 24.931 1.00 82.62 186 ALA A O 1
ATOM 1322 N N . THR A 1 187 ? -5.229 12.494 27.082 1.00 85.12 187 THR A N 1
ATOM 1323 C CA . THR A 1 187 ? -3.847 11.986 27.163 1.00 85.12 187 THR A CA 1
ATOM 1324 C C . THR A 1 187 ? -3.828 10.646 27.887 1.00 85.12 187 THR A C 1
ATOM 1326 O O . THR A 1 187 ? -4.443 10.524 28.941 1.00 85.12 187 THR A O 1
ATOM 1329 N N . GLY A 1 188 ? -3.122 9.650 27.343 1.00 85.88 188 GLY A N 1
ATOM 1330 C CA . GLY A 1 188 ? -2.932 8.350 28.003 1.00 85.88 188 GLY A CA 1
ATOM 1331 C C . GLY A 1 188 ? -4.157 7.426 27.998 1.00 85.88 188 GLY A C 1
ATOM 1332 O O . GLY A 1 188 ? -4.175 6.442 28.732 1.00 85.88 188 GLY A O 1
ATOM 1333 N N . ASN A 1 189 ? -5.174 7.724 27.185 1.00 91.94 189 ASN A N 1
ATOM 1334 C CA . ASN A 1 189 ? -6.300 6.824 26.935 1.00 91.94 189 ASN A CA 1
ATOM 1335 C C . ASN A 1 189 ? -6.061 6.036 25.641 1.00 91.94 189 ASN A C 1
ATOM 1337 O O . ASN A 1 189 ? -5.584 6.602 24.650 1.00 91.94 189 ASN A O 1
ATOM 1341 N N . THR A 1 190 ? -6.389 4.745 25.648 1.00 95.50 190 THR A N 1
ATOM 1342 C CA . THR A 1 190 ? -6.036 3.803 24.583 1.00 95.50 190 THR A CA 1
ATOM 1343 C C . THR A 1 190 ? -7.199 2.909 24.153 1.00 95.50 190 THR A C 1
ATOM 1345 O O . THR A 1 190 ? -8.041 2.501 24.955 1.00 95.50 190 THR A O 1
ATOM 1348 N N . LEU A 1 191 ? -7.210 2.566 22.865 1.00 98.19 191 LEU A N 1
ATOM 1349 C CA . LEU A 1 191 ? -7.902 1.387 22.344 1.00 98.19 191 LEU A CA 1
ATOM 1350 C C . LEU A 1 191 ? -6.849 0.421 21.810 1.00 98.19 191 LEU A C 1
ATOM 1352 O O . LEU A 1 191 ? -6.073 0.800 20.933 1.00 98.19 191 LEU A O 1
ATOM 1356 N N . ASN A 1 192 ? -6.850 -0.809 22.308 1.00 98.62 192 ASN A N 1
ATOM 1357 C CA . ASN A 1 192 ? -6.033 -1.907 21.812 1.00 98.62 192 ASN A CA 1
ATOM 1358 C C . ASN A 1 192 ? -6.936 -2.914 21.086 1.00 98.62 192 ASN A C 1
ATOM 1360 O O . ASN A 1 192 ? -7.977 -3.318 21.608 1.00 98.62 192 ASN A O 1
ATOM 1364 N N . ILE A 1 193 ? -6.542 -3.321 19.885 1.00 98.81 193 ILE A N 1
ATOM 1365 C CA . ILE A 1 193 ? -7.238 -4.330 19.084 1.00 98.81 193 ILE A CA 1
ATOM 1366 C C . ILE A 1 193 ? -6.210 -5.403 18.747 1.00 98.81 193 ILE A C 1
ATOM 1368 O O . ILE A 1 193 ? -5.322 -5.164 17.926 1.00 98.81 193 ILE A O 1
ATOM 1372 N N . GLU A 1 194 ? -6.281 -6.544 19.424 1.00 98.44 194 GLU A N 1
ATOM 1373 C CA . GLU A 1 194 ? -5.170 -7.492 19.514 1.00 98.44 194 GLU A CA 1
ATOM 1374 C C . GLU A 1 194 ? -5.574 -8.932 19.174 1.00 98.44 194 GLU A C 1
ATOM 1376 O O . GLU A 1 194 ? -6.727 -9.310 19.351 1.00 98.44 194 GLU A O 1
ATOM 1381 N N . ASN A 1 195 ? -4.613 -9.755 18.741 1.00 97.62 195 ASN A N 1
ATOM 1382 C CA . ASN A 1 195 ? -4.731 -11.224 18.681 1.00 97.62 195 ASN A CA 1
ATOM 1383 C C . ASN A 1 195 ? -6.051 -11.730 18.042 1.00 97.62 195 ASN A C 1
ATOM 1385 O O . ASN A 1 195 ? -6.850 -12.389 18.704 1.00 97.62 195 ASN A O 1
ATOM 1389 N N . ASP A 1 196 ? -6.316 -11.363 16.786 1.00 98.19 196 ASP A N 1
ATOM 1390 C CA . ASP A 1 196 ? -7.540 -11.655 16.013 1.00 98.19 196 ASP A CA 1
ATOM 1391 C C . ASP A 1 196 ? -8.857 -11.040 16.551 1.00 98.19 196 ASP A C 1
ATOM 1393 O O . ASP A 1 196 ? -9.931 -11.238 15.971 1.00 98.19 196 ASP A O 1
ATOM 1397 N N . GLY A 1 197 ? -8.790 -10.219 17.604 1.00 98.75 197 GLY A N 1
ATOM 1398 C CA . GLY A 1 197 ? -9.892 -9.368 18.054 1.00 98.75 197 GLY A CA 1
ATOM 1399 C C . GLY A 1 197 ? -10.273 -8.318 17.002 1.00 98.75 197 GLY A C 1
ATOM 1400 O O . GLY A 1 197 ? -9.432 -7.854 16.223 1.00 98.75 197 GLY A O 1
ATOM 1401 N N . THR A 1 198 ? -11.554 -7.941 16.952 1.00 98.88 198 THR A N 1
ATOM 1402 C CA . THR A 1 198 ? -12.100 -7.066 15.896 1.00 98.88 198 THR A CA 1
ATOM 1403 C C . THR A 1 198 ? -12.925 -5.900 16.450 1.00 98.88 198 THR A C 1
ATOM 1405 O O . THR A 1 198 ? -13.800 -6.082 17.292 1.00 98.88 198 THR A O 1
ATOM 1408 N N . VAL A 1 199 ? -12.714 -4.689 15.927 1.00 98.88 199 VAL A N 1
ATOM 1409 C CA . VAL A 1 199 ? -13.589 -3.525 16.169 1.00 98.88 199 VAL A CA 1
ATOM 1410 C C . VAL A 1 199 ? -14.235 -3.085 14.861 1.00 98.88 199 VAL A C 1
ATOM 1412 O O . VAL A 1 199 ? -13.549 -2.899 13.857 1.00 98.88 199 VAL A O 1
ATOM 1415 N N . VAL A 1 200 ? -15.549 -2.864 14.878 1.00 98.56 200 VAL A N 1
ATOM 1416 C CA . VAL A 1 200 ? -16.334 -2.393 13.728 1.00 98.56 200 VAL A CA 1
ATOM 1417 C C . VAL A 1 200 ? -16.886 -1.002 14.038 1.00 98.56 200 VAL A C 1
ATOM 1419 O O . VAL A 1 200 ? -18.001 -0.853 14.531 1.00 98.56 200 VAL A O 1
ATOM 1422 N N . ALA A 1 201 ? -16.103 0.038 13.749 1.00 97.31 201 ALA A N 1
ATOM 1423 C CA . ALA A 1 201 ? -16.498 1.436 13.922 1.00 97.31 201 ALA A CA 1
ATOM 1424 C C . ALA A 1 201 ? -17.230 1.930 12.665 1.00 97.31 201 ALA A C 1
ATOM 1426 O O . ALA A 1 201 ? -16.602 2.446 11.732 1.00 97.31 201 ALA A O 1
ATOM 1427 N N . THR A 1 202 ? -18.552 1.732 12.613 1.00 94.00 202 THR A N 1
ATOM 1428 C CA . THR A 1 202 ? -19.327 1.775 11.360 1.00 94.00 202 THR A CA 1
ATOM 1429 C C . THR A 1 202 ? -19.246 3.121 10.640 1.00 94.00 202 THR A C 1
ATOM 1431 O O . THR A 1 202 ? -19.165 3.130 9.409 1.00 94.00 202 THR A O 1
ATOM 1434 N N . SER A 1 203 ? -19.223 4.220 11.403 1.00 92.81 203 SER A N 1
ATOM 1435 C CA . SER A 1 203 ? -19.095 5.602 10.930 1.00 92.81 203 SER A CA 1
ATOM 1436 C C . SER A 1 203 ? -17.626 6.025 10.795 1.00 92.81 203 SER A C 1
ATOM 1438 O O . SER A 1 203 ? -17.115 6.154 9.681 1.00 92.81 203 SER A O 1
ATOM 1440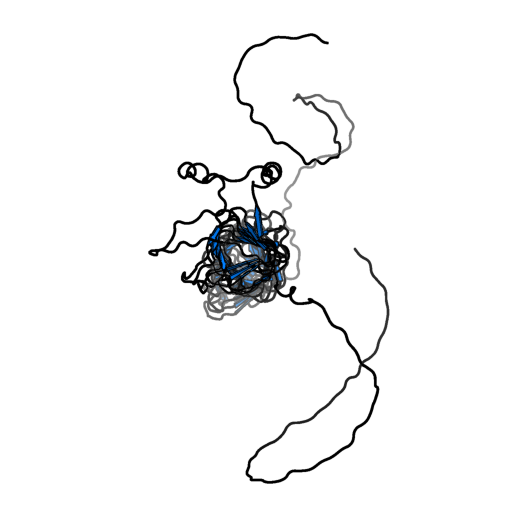 N N . ARG A 1 204 ? -16.927 6.220 11.922 1.00 93.38 204 ARG A N 1
ATOM 1441 C CA . ARG A 1 204 ? -15.499 6.574 11.979 1.00 93.38 204 ARG A CA 1
ATOM 1442 C C . ARG A 1 204 ? -14.885 6.222 13.335 1.00 93.38 204 ARG A C 1
ATOM 1444 O O . ARG A 1 204 ? -15.607 6.159 14.333 1.00 93.38 204 ARG A O 1
ATOM 1451 N N . ALA A 1 205 ? -13.559 6.145 13.377 1.00 94.75 205 ALA A N 1
ATOM 1452 C CA . ALA A 1 205 ? -12.770 6.298 14.598 1.00 94.75 205 ALA A CA 1
ATOM 1453 C C . ALA A 1 205 ? -12.204 7.728 14.713 1.00 94.75 205 ALA A C 1
ATOM 1455 O O . ALA A 1 205 ? -11.822 8.338 13.709 1.00 94.75 205 ALA A O 1
ATOM 1456 N N . VAL A 1 206 ? -12.132 8.266 15.933 1.00 93.12 206 VAL A N 1
ATOM 1457 C CA . VAL A 1 206 ? -11.504 9.556 16.257 1.00 93.12 206 VAL A CA 1
ATOM 1458 C C . VAL A 1 206 ? -10.459 9.360 17.349 1.00 93.12 206 VAL A C 1
ATOM 1460 O O . VAL A 1 206 ? -10.772 8.839 18.418 1.00 93.12 206 VAL A O 1
ATOM 1463 N N . VAL A 1 207 ? -9.237 9.816 17.090 1.00 92.50 207 VAL A N 1
ATOM 1464 C CA . VAL A 1 207 ? -8.099 9.767 18.010 1.00 92.50 207 VAL A CA 1
ATOM 1465 C C . VAL A 1 207 ? -7.732 11.187 18.436 1.00 92.50 207 VAL A C 1
ATOM 1467 O O . VAL A 1 207 ? -7.342 12.020 17.615 1.00 92.50 207 VAL A O 1
ATOM 1470 N N . GLY A 1 208 ? -7.852 11.455 19.730 1.00 88.12 208 GLY A N 1
ATOM 1471 C CA . GLY A 1 208 ? -7.568 12.734 20.369 1.00 88.12 208 GLY A CA 1
ATOM 1472 C C . GLY A 1 208 ? -8.742 13.718 20.369 1.00 88.12 208 GLY A C 1
ATOM 1473 O O . GLY A 1 208 ? -9.774 13.522 19.725 1.00 88.12 208 GLY A O 1
ATOM 1474 N N . THR A 1 209 ? -8.578 14.810 21.114 1.00 76.75 209 THR A N 1
ATOM 1475 C CA . THR A 1 209 ? -9.514 15.948 21.156 1.00 76.75 209 THR A CA 1
ATOM 1476 C C . THR A 1 209 ? -9.089 17.066 20.191 1.00 76.75 209 THR A C 1
ATOM 1478 O O . THR A 1 209 ? -7.896 17.349 20.131 1.00 76.75 209 THR A O 1
ATOM 1481 N N . PRO A 1 210 ? -10.013 17.777 19.505 1.00 67.44 210 PRO A N 1
ATOM 1482 C CA . PRO A 1 210 ? -9.672 18.908 18.621 1.00 67.44 210 PRO A CA 1
ATOM 1483 C C . PRO A 1 210 ? -8.949 20.091 19.289 1.00 67.44 210 PRO A C 1
ATOM 1485 O O . PRO A 1 210 ? -8.403 20.949 18.603 1.00 67.44 210 PRO A O 1
ATOM 1488 N N . ALA A 1 211 ? -8.953 20.150 20.622 1.00 60.97 211 ALA A N 1
ATOM 1489 C CA . ALA A 1 211 ? -8.176 21.091 21.418 1.00 60.97 211 ALA A CA 1
ATOM 1490 C C . ALA A 1 211 ? -7.258 20.334 22.393 1.00 60.97 211 ALA A C 1
ATOM 1492 O O . ALA A 1 211 ? -7.637 19.285 22.924 1.00 60.97 211 ALA A O 1
ATOM 1493 N N . GLY A 1 212 ? -6.077 20.901 22.659 1.00 59.59 212 GLY A N 1
ATOM 1494 C CA . GLY A 1 212 ? -5.096 20.386 23.621 1.00 59.59 212 GLY A CA 1
ATOM 1495 C C . GLY A 1 212 ? -4.026 19.452 23.037 1.00 59.59 212 GLY A C 1
ATOM 1496 O O . GLY A 1 212 ? -4.043 19.081 21.866 1.00 59.59 212 GLY A O 1
ATOM 1497 N N . THR A 1 213 ? -3.079 19.067 23.891 1.00 62.22 213 THR A N 1
ATOM 1498 C CA . THR A 1 213 ? -1.900 18.225 23.602 1.00 62.22 213 THR A CA 1
ATOM 1499 C C . THR A 1 213 ? -2.182 16.725 23.785 1.00 62.22 213 THR A C 1
ATOM 1501 O O . THR A 1 213 ? -1.354 15.975 24.292 1.00 62.22 213 THR A O 1
ATOM 1504 N N . SER A 1 214 ? -3.391 16.289 23.429 1.00 69.19 214 SER A N 1
ATOM 1505 C CA . SER A 1 214 ? -3.934 14.975 23.793 1.00 69.19 214 SER A CA 1
ATOM 1506 C C . SER A 1 214 ? -3.216 13.818 23.080 1.00 69.19 214 SER A C 1
ATOM 1508 O O . SER A 1 214 ? -3.351 13.657 21.870 1.00 69.19 214 SER A O 1
ATOM 1510 N N . THR A 1 215 ? -2.496 12.982 23.837 1.00 82.62 215 THR A N 1
ATOM 1511 C CA . THR A 1 215 ? -1.811 11.772 23.334 1.00 82.62 215 THR A CA 1
ATOM 1512 C C . THR A 1 215 ? -2.696 10.528 23.476 1.00 82.62 215 THR A C 1
ATOM 1514 O O . THR A 1 215 ? -2.382 9.584 24.206 1.00 82.62 215 THR A O 1
ATOM 1517 N N . ALA A 1 216 ? -3.866 10.567 22.842 1.00 91.44 216 ALA A N 1
ATOM 1518 C CA . ALA A 1 216 ? -4.739 9.403 22.715 1.00 91.44 216 ALA A CA 1
ATOM 1519 C C . ALA A 1 216 ? -4.140 8.418 21.702 1.00 91.44 216 ALA A C 1
ATOM 1521 O O . ALA A 1 216 ? -3.633 8.856 20.665 1.00 91.44 216 ALA A O 1
ATOM 1522 N N . THR A 1 217 ? -4.243 7.113 21.960 1.00 94.44 217 THR A N 1
ATOM 1523 C CA . THR A 1 217 ? -3.601 6.098 21.108 1.00 94.44 217 THR A CA 1
ATOM 1524 C C . THR A 1 217 ? -4.574 5.016 20.652 1.00 94.44 217 THR A C 1
ATOM 1526 O O . THR A 1 217 ? -5.282 4.414 21.457 1.00 94.44 217 THR A O 1
ATOM 1529 N N . LEU A 1 218 ? -4.568 4.729 19.353 1.00 97.31 218 LEU A N 1
ATOM 1530 C CA . LEU A 1 218 ? -5.196 3.550 18.761 1.00 97.31 218 LEU A CA 1
ATOM 1531 C C . LEU A 1 218 ? -4.101 2.541 18.391 1.00 97.31 218 LEU A C 1
ATOM 1533 O O . LEU A 1 218 ? -3.301 2.802 17.496 1.00 97.31 218 LEU A O 1
ATOM 1537 N N . ASN A 1 219 ? -4.065 1.395 19.061 1.00 98.38 219 ASN A N 1
ATOM 1538 C CA . ASN A 1 219 ? -3.153 0.295 18.762 1.00 98.38 219 ASN A CA 1
ATOM 1539 C C . ASN A 1 219 ? -3.922 -0.828 18.060 1.00 98.38 219 ASN A C 1
ATOM 1541 O O . ASN A 1 219 ? -4.900 -1.344 18.601 1.00 98.38 219 ASN A O 1
ATOM 1545 N N . VAL A 1 220 ? -3.464 -1.240 16.880 1.00 98.69 220 VAL A N 1
ATOM 1546 C CA . VAL A 1 220 ? -3.971 -2.426 16.178 1.00 98.69 220 VAL A CA 1
ATOM 1547 C C . VAL A 1 220 ? -2.810 -3.407 16.044 1.00 98.69 220 VAL A C 1
ATOM 1549 O O . VAL A 1 220 ? -1.872 -3.150 15.288 1.00 98.69 220 VAL A O 1
ATOM 1552 N N . LYS A 1 221 ? -2.839 -4.491 16.827 1.00 98.31 221 LYS A N 1
ATOM 1553 C CA . LYS A 1 221 ? -1.706 -5.398 17.051 1.00 98.31 221 LYS A CA 1
ATOM 1554 C C . LYS A 1 221 ? -2.081 -6.863 16.803 1.00 98.31 221 LYS A C 1
ATOM 1556 O O . LYS A 1 221 ? -2.469 -7.583 17.719 1.00 98.31 221 LYS A O 1
ATOM 1561 N N . GLY A 1 222 ? -2.015 -7.312 15.554 1.00 98.00 222 GLY A N 1
ATOM 1562 C CA . GLY A 1 222 ? -2.559 -8.617 15.160 1.00 98.00 222 GLY A CA 1
ATOM 1563 C C . GLY A 1 222 ? -4.090 -8.681 15.186 1.00 98.00 222 GLY A C 1
ATOM 1564 O O . GLY A 1 222 ? -4.636 -9.773 15.168 1.00 98.00 222 GLY A O 1
ATOM 1565 N N . GLY A 1 223 ? -4.782 -7.540 15.279 1.00 98.56 223 GLY A N 1
ATOM 1566 C CA . GLY A 1 223 ? -6.245 -7.438 15.266 1.00 98.56 223 GLY A CA 1
ATOM 1567 C C . GLY A 1 223 ? -6.785 -6.691 14.040 1.00 98.56 223 GLY A C 1
ATOM 1568 O O . GLY A 1 223 ? -6.021 -6.188 13.208 1.00 98.56 223 GLY A O 1
ATOM 1569 N N . THR A 1 224 ? -8.114 -6.592 13.939 1.00 98.81 224 THR A N 1
ATOM 1570 C CA . THR A 1 224 ? -8.815 -5.941 12.815 1.00 98.81 224 THR A CA 1
ATOM 1571 C C . THR A 1 224 ? -9.606 -4.705 13.251 1.00 98.81 224 THR A C 1
ATOM 1573 O O . THR A 1 224 ? -10.481 -4.794 14.110 1.00 98.81 224 THR A O 1
ATOM 1576 N N . LEU A 1 225 ? -9.386 -3.560 12.598 1.00 98.69 225 LEU A N 1
ATOM 1577 C CA . LEU A 1 225 ? -10.298 -2.411 12.650 1.00 98.69 225 LEU A CA 1
ATOM 1578 C C . LEU A 1 225 ? -11.031 -2.262 11.315 1.00 98.69 225 LEU A C 1
ATOM 1580 O O . LEU A 1 225 ? -10.432 -1.895 10.302 1.00 98.69 225 LEU A O 1
ATOM 1584 N N . GLU A 1 226 ? -12.343 -2.465 11.325 1.00 98.44 226 GLU A N 1
ATOM 1585 C CA . GLU A 1 226 ? -13.213 -2.085 10.216 1.00 98.44 226 GLU A CA 1
ATOM 1586 C C . GLU A 1 226 ? -13.783 -0.688 10.461 1.00 98.44 226 GLU A C 1
ATOM 1588 O O . GLU A 1 226 ? -14.442 -0.446 11.475 1.00 98.44 226 GLU A O 1
ATOM 1593 N N . THR A 1 227 ? -13.574 0.252 9.538 1.00 97.62 227 THR A N 1
ATOM 1594 C CA . THR A 1 227 ? -14.134 1.600 9.697 1.00 97.62 227 THR A CA 1
ATOM 1595 C C . THR A 1 227 ? -14.428 2.325 8.384 1.00 97.62 227 THR A C 1
ATOM 1597 O O . THR A 1 227 ? -13.942 1.956 7.313 1.00 97.62 227 THR A O 1
ATOM 1600 N N . GLY A 1 228 ? -15.262 3.365 8.457 1.00 95.56 228 GLY A N 1
ATOM 1601 C CA . GLY A 1 228 ? -15.456 4.307 7.358 1.00 95.56 228 GLY A CA 1
ATOM 1602 C C . GLY A 1 228 ? -14.257 5.241 7.154 1.00 95.56 228 GLY A C 1
ATOM 1603 O O . GLY A 1 228 ? -13.982 5.599 6.009 1.00 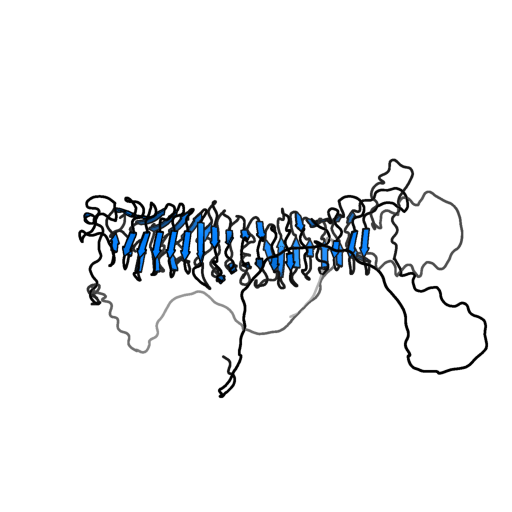95.56 228 GLY A O 1
ATOM 1604 N N . PHE A 1 229 ? -13.576 5.652 8.238 1.00 94.50 229 PHE A N 1
ATOM 1605 C CA . PHE A 1 229 ? -12.302 6.396 8.250 1.00 94.50 229 PHE A CA 1
ATOM 1606 C C . PHE A 1 229 ? -11.743 6.597 9.671 1.00 94.50 229 PHE A C 1
ATOM 1608 O O . PHE A 1 229 ? -12.467 6.474 10.661 1.00 94.50 229 PHE A O 1
ATOM 1615 N N . ILE A 1 230 ? -10.466 6.979 9.765 1.00 94.19 230 ILE A N 1
ATOM 1616 C CA . ILE A 1 230 ? -9.773 7.350 11.005 1.00 94.19 230 ILE A CA 1
ATOM 1617 C C . ILE A 1 230 ? -9.443 8.850 10.979 1.00 94.19 230 ILE A C 1
ATOM 1619 O O . ILE A 1 230 ? -8.704 9.331 10.120 1.00 94.19 230 ILE A O 1
ATOM 1623 N N . THR A 1 231 ? -9.966 9.600 11.949 1.00 91.31 231 THR A N 1
ATOM 1624 C CA . THR A 1 231 ? -9.621 11.012 12.184 1.00 91.31 231 THR A CA 1
ATOM 1625 C C . THR A 1 231 ? -8.624 11.109 13.335 1.00 91.31 231 THR A C 1
ATOM 1627 O O . THR A 1 231 ? -8.942 10.666 14.432 1.00 91.31 231 THR A O 1
ATOM 1630 N N . ILE A 1 232 ? -7.468 11.746 13.139 1.00 89.62 232 ILE A N 1
ATOM 1631 C CA . ILE A 1 232 ? -6.594 12.159 14.249 1.00 89.62 232 ILE A CA 1
ATOM 1632 C C . ILE A 1 232 ? -6.812 13.663 14.457 1.00 89.62 232 ILE A C 1
ATOM 1634 O O . ILE A 1 232 ? -6.627 14.444 13.525 1.00 89.62 232 ILE A O 1
ATOM 1638 N N . ALA A 1 233 ? -7.314 14.054 15.629 1.00 83.12 233 ALA A N 1
ATOM 1639 C CA . ALA A 1 233 ? -7.950 15.359 15.844 1.00 83.12 233 ALA A CA 1
ATOM 1640 C C . ALA A 1 233 ? -6.994 16.482 16.287 1.00 83.12 233 ALA A C 1
ATOM 1642 O O . ALA A 1 233 ? -7.374 17.649 16.265 1.00 83.12 233 ALA A O 1
ATOM 1643 N N . ASN A 1 234 ? -5.771 16.142 16.693 1.00 77.88 234 ASN A N 1
ATOM 1644 C CA . ASN A 1 234 ? -4.718 17.076 17.097 1.00 77.88 234 ASN A CA 1
ATOM 1645 C C . ASN A 1 234 ? -3.336 16.512 16.706 1.00 77.88 234 ASN A C 1
ATOM 1647 O O . ASN A 1 234 ? -3.255 15.470 16.060 1.00 77.88 234 ASN A O 1
ATOM 1651 N N . ALA A 1 235 ? -2.252 17.188 17.097 1.00 67.38 235 ALA A N 1
ATOM 1652 C CA . ALA A 1 235 ? -0.875 16.783 16.784 1.00 67.38 235 ALA A CA 1
ATOM 1653 C C . ALA A 1 235 ? -0.269 15.709 17.722 1.00 67.38 235 ALA A C 1
ATOM 1655 O O . ALA A 1 235 ? 0.804 15.194 17.423 1.00 67.38 235 ALA A O 1
ATOM 1656 N N . GLY A 1 236 ? -0.913 15.396 18.853 1.00 79.88 236 GLY A N 1
ATOM 1657 C CA . GLY A 1 236 ? -0.426 14.439 19.857 1.00 79.88 236 GLY A CA 1
ATOM 1658 C C . GLY A 1 236 ? -1.009 13.028 19.735 1.00 79.88 236 GLY A C 1
ATOM 1659 O O . GLY A 1 236 ? -0.371 12.074 20.173 1.00 79.88 236 GLY A O 1
ATOM 1660 N N . GLY A 1 237 ? -2.199 12.877 19.146 1.00 89.69 237 GLY A N 1
ATOM 1661 C CA . GLY A 1 237 ? -2.836 11.571 18.960 1.00 89.69 237 GLY A CA 1
ATOM 1662 C C . GLY A 1 237 ? -2.056 10.676 17.991 1.00 89.69 237 GLY A C 1
ATOM 1663 O O . GLY A 1 237 ? -1.492 11.177 17.015 1.00 89.69 237 GLY A O 1
ATOM 1664 N N . GLN A 1 238 ? -2.039 9.364 18.239 1.00 92.56 238 GLN A N 1
ATOM 1665 C CA . GLN A 1 238 ? -1.307 8.384 17.427 1.00 92.56 238 GLN A CA 1
ATOM 1666 C C . GLN A 1 238 ? -2.132 7.137 17.082 1.00 92.56 238 GLN A C 1
ATOM 1668 O O . GLN A 1 238 ? -2.991 6.692 17.844 1.00 92.56 238 GLN A O 1
ATOM 1673 N N . VAL A 1 239 ? -1.808 6.538 15.939 1.00 95.56 239 VAL A N 1
ATOM 1674 C CA . VAL A 1 239 ? -2.268 5.220 15.505 1.00 95.56 239 VAL A CA 1
ATOM 1675 C C . VAL A 1 239 ? -1.045 4.346 15.233 1.00 95.56 239 VAL A C 1
ATOM 1677 O O . VAL A 1 239 ? -0.171 4.728 14.449 1.00 95.56 239 VAL A O 1
ATOM 1680 N N . ASN A 1 240 ? -0.989 3.181 15.875 1.00 97.38 240 ASN A N 1
ATOM 1681 C CA . ASN A 1 240 ? 0.059 2.180 15.702 1.00 97.38 240 ASN A CA 1
ATOM 1682 C C . ASN A 1 240 ? -0.506 0.937 15.006 1.00 97.38 240 ASN A C 1
ATOM 1684 O O . ASN A 1 240 ? -1.528 0.392 15.431 1.00 97.38 240 ASN A O 1
ATOM 1688 N N . TYR A 1 241 ? 0.192 0.476 13.972 1.00 98.25 241 TYR A N 1
ATOM 1689 C CA . TYR A 1 241 ? -0.156 -0.698 13.176 1.00 98.25 241 TYR A CA 1
ATOM 1690 C C . TYR A 1 241 ? 0.954 -1.754 13.311 1.00 98.25 241 TYR A C 1
ATOM 1692 O O . TYR A 1 241 ? 2.075 -1.508 12.867 1.00 98.25 241 TYR A O 1
ATOM 1700 N N . ASP A 1 242 ? 0.672 -2.906 13.921 1.00 98.44 242 ASP A N 1
ATOM 1701 C CA . ASP A 1 242 ? 1.653 -3.975 14.170 1.00 98.44 242 ASP A CA 1
ATOM 1702 C C . ASP A 1 242 ? 1.047 -5.347 13.835 1.00 98.44 242 ASP A C 1
ATOM 1704 O O . ASP A 1 242 ? 0.293 -5.909 14.621 1.00 98.44 242 ASP A O 1
ATOM 1708 N N . ASN A 1 243 ? 1.289 -5.866 12.628 1.00 98.31 243 ASN A N 1
ATOM 1709 C CA . ASN A 1 243 ? 0.496 -6.964 12.047 1.00 98.31 243 ASN A CA 1
ATOM 1710 C C . ASN A 1 243 ? -1.008 -6.604 11.994 1.00 98.31 243 ASN A C 1
ATOM 1712 O O . ASN A 1 243 ? -1.885 -7.418 12.267 1.00 98.31 243 ASN A O 1
ATOM 1716 N N . ALA A 1 244 ? -1.315 -5.335 11.715 1.00 98.62 244 ALA A N 1
ATOM 1717 C CA . ALA A 1 244 ? -2.678 -4.810 11.745 1.00 98.62 244 ALA A CA 1
ATOM 1718 C C . ALA A 1 244 ? -3.464 -5.156 10.477 1.00 98.62 244 ALA A C 1
ATOM 1720 O O . ALA A 1 244 ? -2.910 -5.094 9.377 1.00 98.62 244 ALA A O 1
ATOM 1721 N N . VAL A 1 245 ? -4.777 -5.361 10.603 1.00 98.69 245 VAL A N 1
ATOM 1722 C CA . VAL A 1 245 ? -5.713 -5.277 9.472 1.00 98.69 245 VAL A CA 1
ATOM 1723 C C . VAL A 1 245 ? -6.592 -4.038 9.632 1.00 98.69 245 VAL A C 1
ATOM 1725 O O . VAL A 1 245 ? -7.320 -3.899 10.613 1.00 98.69 245 VAL A O 1
ATOM 1728 N N . ILE A 1 246 ? -6.556 -3.140 8.649 1.00 98.31 246 ILE A N 1
ATOM 1729 C CA . ILE A 1 246 ? -7.483 -2.007 8.541 1.00 98.31 246 ILE A CA 1
ATOM 1730 C C . ILE A 1 246 ? -8.384 -2.251 7.333 1.00 98.31 246 ILE A C 1
ATOM 1732 O O . ILE A 1 246 ? -7.889 -2.308 6.205 1.00 98.31 246 ILE A O 1
ATOM 1736 N N . ARG A 1 247 ? -9.696 -2.393 7.556 1.00 98.31 247 ARG A N 1
ATOM 1737 C CA . ARG A 1 247 ? -10.688 -2.648 6.501 1.00 98.31 247 ARG A CA 1
ATOM 1738 C C . ARG A 1 247 ? -11.588 -1.442 6.260 1.00 98.31 247 ARG A C 1
ATOM 1740 O O . ARG A 1 247 ? -12.188 -0.895 7.187 1.00 98.31 247 ARG A O 1
ATOM 1747 N N . ALA A 1 248 ? -11.731 -1.063 4.995 1.00 98.12 248 ALA A N 1
ATOM 1748 C CA . ALA A 1 248 ? -12.656 -0.018 4.581 1.00 98.12 248 ALA A CA 1
ATOM 1749 C C . ALA A 1 248 ? -14.116 -0.508 4.575 1.00 98.12 248 ALA A C 1
ATOM 1751 O O . ALA A 1 248 ? -14.435 -1.574 4.043 1.00 98.12 248 ALA A O 1
ATOM 1752 N N . ARG A 1 249 ? -15.024 0.311 5.120 1.00 96.81 249 ARG A N 1
ATOM 1753 C CA . ARG A 1 249 ? -16.484 0.082 5.082 1.00 96.81 249 ARG A CA 1
ATOM 1754 C C . ARG A 1 249 ? -17.227 0.900 4.015 1.00 96.81 249 ARG A C 1
ATOM 1756 O O . ARG A 1 249 ? -18.451 0.844 3.950 1.00 96.81 249 ARG A O 1
ATOM 1763 N N . GLY A 1 250 ? -16.513 1.687 3.212 1.00 96.94 250 GLY A N 1
ATOM 1764 C CA . GLY A 1 250 ? -17.094 2.528 2.167 1.00 96.94 250 GLY A CA 1
ATOM 1765 C C . GLY A 1 250 ? -16.046 3.332 1.398 1.00 96.94 250 GLY A C 1
ATOM 1766 O O . GLY A 1 250 ? -14.882 3.398 1.794 1.00 96.94 250 GLY A O 1
ATOM 1767 N N . ASN A 1 251 ? -16.470 3.972 0.305 1.00 96.44 251 ASN A N 1
ATOM 1768 C CA . ASN A 1 251 ? -15.635 4.934 -0.421 1.00 96.44 251 ASN A CA 1
ATOM 1769 C C . ASN A 1 251 ? -15.335 6.148 0.474 1.00 96.44 251 ASN A C 1
ATOM 1771 O O . ASN A 1 251 ? -16.258 6.698 1.076 1.00 96.44 251 ASN A O 1
ATOM 1775 N N . ASN A 1 252 ? -14.080 6.606 0.537 1.00 94.00 252 ASN A N 1
ATOM 1776 C CA . ASN A 1 252 ? -13.720 7.752 1.379 1.00 94.00 252 ASN A CA 1
ATOM 1777 C C . ASN A 1 252 ? -12.588 8.612 0.796 1.00 94.00 252 ASN A C 1
ATOM 1779 O O . ASN A 1 252 ? -11.536 8.099 0.417 1.00 94.00 252 ASN A O 1
ATOM 1783 N N . ALA A 1 253 ? -12.786 9.932 0.778 1.00 90.44 253 ALA A N 1
ATOM 1784 C CA . ALA A 1 253 ? -11.822 10.905 0.264 1.00 90.44 253 ALA A CA 1
ATOM 1785 C C . ALA A 1 253 ? -10.711 11.308 1.261 1.00 90.44 253 ALA A C 1
ATOM 1787 O O . ALA A 1 253 ? -9.738 11.933 0.847 1.00 90.44 253 ALA A O 1
ATOM 1788 N N . ASN A 1 254 ? -10.852 10.974 2.548 1.00 88.19 254 ASN A N 1
ATOM 1789 C CA . ASN A 1 254 ? -9.890 11.249 3.621 1.00 88.19 254 ASN A CA 1
ATOM 1790 C C . ASN A 1 254 ? -9.911 10.104 4.657 1.00 88.19 254 ASN A C 1
ATOM 1792 O O . ASN A 1 254 ? -10.252 10.310 5.821 1.00 88.19 254 ASN A O 1
ATOM 1796 N N . PHE A 1 255 ? -9.581 8.880 4.232 1.00 91.31 255 PHE A N 1
ATOM 1797 C CA . PHE A 1 255 ? -9.635 7.687 5.087 1.00 91.31 255 PHE A CA 1
ATOM 1798 C C . PHE A 1 255 ? -8.645 7.747 6.263 1.00 91.31 255 PHE A C 1
ATOM 1800 O O . PHE A 1 255 ? -8.970 7.305 7.362 1.00 91.31 255 PHE A O 1
ATOM 1807 N N . PHE A 1 256 ? -7.461 8.323 6.037 1.00 83.81 256 PHE A N 1
ATOM 1808 C CA . PHE A 1 256 ? -6.437 8.555 7.059 1.00 83.81 256 PHE A CA 1
ATOM 1809 C C . PHE A 1 256 ? -6.251 10.053 7.314 1.00 83.81 256 PHE A C 1
ATOM 1811 O O . PHE A 1 256 ? -5.830 10.786 6.411 1.00 83.81 256 PHE A O 1
ATOM 1818 N N . GLY A 1 257 ? -6.544 10.498 8.536 1.00 83.44 257 GLY A N 1
ATOM 1819 C CA . GLY A 1 257 ? -6.176 11.816 9.057 1.00 83.44 257 GLY A CA 1
ATOM 1820 C C . GLY A 1 257 ? -4.821 11.839 9.779 1.00 83.44 257 GLY A C 1
ATOM 1821 O O . GLY A 1 257 ? -4.141 10.822 9.910 1.00 83.44 257 GLY A O 1
ATOM 1822 N N . GLY A 1 258 ? -4.454 13.019 10.288 1.00 84.88 258 GLY A N 1
ATOM 1823 C CA . GLY A 1 258 ? -3.169 13.259 10.953 1.00 84.88 258 GLY A CA 1
ATOM 1824 C C . GLY A 1 258 ? -1.984 13.343 9.987 1.00 84.88 258 GLY A C 1
ATOM 1825 O O . GLY A 1 258 ? -2.155 13.510 8.780 1.00 84.88 258 GLY A O 1
ATOM 1826 N N . THR A 1 259 ? -0.778 13.254 10.542 1.00 87.31 259 THR A N 1
ATOM 1827 C CA . THR A 1 259 ? 0.500 13.285 9.809 1.00 87.31 259 THR A CA 1
ATOM 1828 C C . THR A 1 259 ? 1.170 11.906 9.768 1.00 87.31 259 THR A C 1
ATOM 1830 O O . THR A 1 259 ? 0.750 10.979 10.465 1.00 87.31 259 THR A O 1
ATOM 1833 N N . ALA A 1 260 ? 2.254 11.764 8.993 1.00 87.12 260 ALA A N 1
ATOM 1834 C CA . ALA A 1 260 ? 3.037 10.525 8.939 1.00 87.12 260 ALA A CA 1
ATOM 1835 C C . ALA A 1 260 ? 3.537 10.069 10.324 1.00 87.12 260 ALA A C 1
ATOM 1837 O O . ALA A 1 260 ? 3.385 8.901 10.669 1.00 87.12 260 ALA A O 1
ATOM 1838 N N . ALA A 1 261 ? 4.049 10.987 11.154 1.00 89.25 261 ALA A N 1
ATOM 1839 C CA . ALA A 1 261 ? 4.551 10.695 12.506 1.00 89.25 261 ALA A CA 1
ATOM 1840 C C . ALA A 1 261 ? 3.465 10.233 13.506 1.00 89.25 261 ALA A C 1
ATOM 1842 O O . ALA A 1 261 ? 3.775 9.783 14.609 1.00 89.25 261 ALA A O 1
ATOM 1843 N N . GLN A 1 262 ? 2.191 10.344 13.124 1.00 91.44 262 GLN A N 1
ATOM 1844 C CA . GLN A 1 262 ? 1.038 9.902 13.909 1.00 91.44 262 GLN A CA 1
ATOM 1845 C C . GLN A 1 262 ? 0.429 8.595 13.386 1.00 91.44 262 GLN A C 1
ATOM 1847 O O . GLN A 1 262 ? -0.444 8.040 14.039 1.00 91.44 262 GLN A O 1
ATOM 1852 N N . ASN A 1 263 ? 0.881 8.104 12.230 1.00 93.56 263 ASN A N 1
ATOM 1853 C CA . ASN A 1 263 ? 0.436 6.862 11.603 1.00 93.56 263 ASN A CA 1
ATOM 1854 C C . ASN A 1 263 ? 1.647 5.927 11.463 1.00 93.56 263 ASN A C 1
ATOM 1856 O O . ASN A 1 263 ? 2.302 5.886 10.418 1.00 93.56 263 ASN A O 1
ATOM 1860 N N . ASN A 1 264 ? 1.980 5.228 12.544 1.00 95.75 264 ASN A N 1
ATOM 1861 C CA . ASN A 1 264 ? 3.211 4.455 12.688 1.00 95.75 264 ASN A CA 1
ATOM 1862 C C . ASN A 1 264 ? 2.988 2.970 12.364 1.00 95.75 264 ASN A C 1
ATOM 1864 O O . ASN A 1 264 ? 2.212 2.291 13.035 1.00 95.75 264 ASN A O 1
ATOM 1868 N N . ILE A 1 265 ? 3.704 2.453 11.367 1.00 97.94 265 ILE A N 1
ATOM 1869 C CA . ILE A 1 265 ? 3.757 1.029 11.045 1.00 97.94 265 ILE A CA 1
ATOM 1870 C C . ILE A 1 265 ? 4.940 0.392 11.795 1.00 97.94 265 ILE A C 1
ATOM 1872 O O . ILE A 1 265 ? 6.109 0.545 11.420 1.00 97.94 265 ILE A O 1
ATOM 1876 N N . ALA A 1 266 ? 4.629 -0.342 12.859 1.00 98.31 266 ALA A N 1
ATOM 1877 C CA . ALA A 1 266 ? 5.578 -1.145 13.620 1.00 98.31 266 ALA A CA 1
ATOM 1878 C C . ALA A 1 266 ? 5.986 -2.421 12.855 1.00 98.31 266 ALA A C 1
ATOM 1880 O O . ALA A 1 266 ? 5.521 -2.680 11.745 1.00 98.31 266 ALA A O 1
ATOM 1881 N N . ALA A 1 267 ? 6.903 -3.208 13.422 1.00 97.88 267 ALA A N 1
ATOM 1882 C CA . ALA A 1 267 ? 7.617 -4.267 12.706 1.00 97.88 267 ALA A CA 1
ATOM 1883 C C . ALA A 1 267 ? 6.715 -5.338 12.056 1.00 97.88 267 ALA A C 1
ATOM 1885 O O . ALA A 1 267 ? 7.070 -5.832 10.984 1.00 97.88 267 ALA A O 1
ATOM 1886 N N . GLY A 1 268 ? 5.554 -5.662 12.638 1.00 97.88 268 GLY A N 1
ATOM 1887 C CA . GLY A 1 268 ? 4.596 -6.610 12.060 1.00 97.88 268 GLY A CA 1
ATOM 1888 C C . GLY A 1 268 ? 3.864 -6.104 10.808 1.00 97.88 268 GLY A C 1
ATOM 1889 O O . GLY A 1 268 ? 3.273 -6.901 10.086 1.00 97.88 268 GLY A O 1
ATOM 1890 N N . GLY A 1 269 ? 3.905 -4.800 10.513 1.00 98.38 269 GLY A N 1
ATOM 1891 C CA . GLY A 1 269 ? 3.322 -4.221 9.299 1.00 98.38 269 GLY A CA 1
ATOM 1892 C C . GLY A 1 269 ? 1.838 -3.837 9.388 1.00 98.38 269 GLY A C 1
ATOM 1893 O O . GLY A 1 269 ? 1.160 -4.044 10.396 1.00 98.38 269 GLY A O 1
ATOM 1894 N N . LEU A 1 270 ? 1.340 -3.266 8.290 1.00 98.56 270 LEU A N 1
ATOM 1895 C CA . LEU A 1 270 ? -0.044 -2.839 8.085 1.00 98.56 270 LEU A CA 1
ATOM 1896 C C . LEU A 1 270 ? -0.619 -3.528 6.842 1.00 98.56 270 LEU A C 1
ATOM 1898 O O . LEU A 1 270 ? -0.176 -3.267 5.724 1.00 98.56 270 LEU A O 1
ATOM 1902 N N . THR A 1 271 ? -1.656 -4.342 7.015 1.00 98.69 271 THR A N 1
ATOM 1903 C CA . THR A 1 271 ? -2.520 -4.790 5.920 1.00 98.69 271 THR A CA 1
ATOM 1904 C C . THR A 1 271 ? -3.689 -3.824 5.763 1.00 98.69 271 THR A C 1
ATOM 1906 O O . THR A 1 271 ? -4.523 -3.688 6.657 1.00 98.69 271 THR A O 1
ATOM 1909 N N . PHE A 1 272 ? -3.770 -3.165 4.610 1.00 98.06 272 PHE A N 1
ATOM 1910 C CA . PHE A 1 272 ? -4.911 -2.344 4.230 1.00 98.06 272 PHE A CA 1
ATOM 1911 C C . PHE A 1 272 ? -5.830 -3.098 3.268 1.00 98.06 272 PHE A C 1
ATOM 1913 O O . PHE A 1 272 ? -5.489 -3.318 2.099 1.00 98.06 272 PHE A O 1
ATOM 1920 N N . ASP A 1 273 ? -7.020 -3.442 3.744 1.00 98.56 273 ASP A N 1
ATOM 1921 C CA . ASP A 1 273 ? -8.079 -4.061 2.959 1.00 98.56 273 ASP A CA 1
ATOM 1922 C C . ASP A 1 273 ? -9.071 -3.001 2.463 1.00 98.56 273 ASP A C 1
ATOM 1924 O O . ASP A 1 273 ? -9.857 -2.422 3.215 1.00 98.56 273 ASP A O 1
ATOM 1928 N N . THR A 1 274 ? -9.041 -2.745 1.157 1.00 98.31 274 THR A N 1
ATOM 1929 C CA . THR A 1 274 ? -9.995 -1.820 0.523 1.00 98.31 274 THR A CA 1
ATOM 1930 C C . THR A 1 274 ? -11.415 -2.359 0.424 1.00 98.31 274 THR A C 1
ATOM 1932 O O . THR A 1 274 ? -12.312 -1.560 0.175 1.00 98.31 274 THR A O 1
ATOM 1935 N N . ASN A 1 275 ? -11.643 -3.668 0.585 1.00 97.81 275 ASN A N 1
ATOM 1936 C CA . ASN A 1 275 ? -12.977 -4.276 0.548 1.00 97.81 275 ASN A CA 1
ATOM 1937 C C . ASN A 1 275 ? -13.808 -3.882 -0.702 1.00 97.81 275 ASN A C 1
ATOM 1939 O O . ASN A 1 275 ? -15.013 -3.666 -0.640 1.00 97.81 275 ASN A O 1
ATOM 1943 N N . GLY A 1 276 ? -13.132 -3.695 -1.846 1.00 97.88 276 GLY A N 1
ATOM 1944 C CA . GLY A 1 276 ? -13.733 -3.228 -3.106 1.00 97.88 276 GLY A CA 1
ATOM 1945 C C . GLY A 1 276 ? -13.888 -1.704 -3.259 1.00 97.88 276 GLY A C 1
ATOM 1946 O O . GLY A 1 276 ? -14.116 -1.233 -4.372 1.00 97.88 276 GLY A O 1
ATOM 1947 N N . PHE A 1 277 ? -13.717 -0.914 -2.198 1.00 98.25 277 PHE A N 1
ATOM 1948 C CA . PHE A 1 277 ? -13.930 0.538 -2.208 1.00 98.25 277 PHE A CA 1
ATOM 1949 C C . PHE A 1 277 ? -12.737 1.350 -2.733 1.00 98.25 277 PHE A C 1
ATOM 1951 O O . PHE A 1 277 ? -11.581 0.932 -2.687 1.00 98.25 277 PHE A O 1
ATOM 1958 N N . THR A 1 278 ? -13.016 2.571 -3.192 1.00 96.25 278 THR A N 1
ATOM 1959 C CA . THR A 1 278 ? -11.996 3.597 -3.437 1.00 96.25 278 THR A CA 1
ATOM 1960 C C . THR A 1 278 ? -11.793 4.434 -2.180 1.00 96.25 278 THR A C 1
ATOM 1962 O O . THR A 1 278 ? -12.683 5.179 -1.761 1.00 96.25 278 THR A O 1
ATOM 1965 N N . VAL A 1 279 ? -10.602 4.342 -1.597 1.00 94.62 279 VAL A N 1
ATOM 1966 C CA . VAL A 1 279 ? -10.192 5.112 -0.420 1.00 94.62 279 VAL A CA 1
ATOM 1967 C C . VAL A 1 279 ? -8.966 5.963 -0.721 1.00 94.62 279 VAL A C 1
ATOM 1969 O O . VAL A 1 279 ? -8.119 5.619 -1.548 1.00 94.62 279 VAL A O 1
ATOM 1972 N N . ILE A 1 280 ? -8.873 7.096 -0.038 1.00 89.12 280 ILE A N 1
ATOM 1973 C CA . ILE A 1 280 ? -7.848 8.106 -0.266 1.00 89.12 280 ILE A CA 1
ATOM 1974 C C . ILE A 1 280 ? -7.246 8.489 1.085 1.00 89.12 280 ILE A C 1
ATOM 1976 O O . ILE A 1 280 ? -7.958 8.963 1.970 1.00 89.12 280 ILE A O 1
ATOM 1980 N N . ALA A 1 281 ? -5.939 8.287 1.258 1.00 83.12 281 ALA A N 1
ATOM 1981 C CA . ALA A 1 281 ? -5.201 8.886 2.365 1.00 83.12 281 ALA A CA 1
ATOM 1982 C C . ALA A 1 281 ? -5.202 10.414 2.189 1.00 83.12 281 ALA A C 1
ATOM 1984 O O . ALA A 1 281 ? -5.008 10.899 1.069 1.00 83.12 281 ALA A O 1
ATOM 1985 N N . SER A 1 282 ? -5.459 11.177 3.258 1.00 74.62 282 SER A N 1
ATOM 1986 C CA . SER A 1 282 ? -5.564 12.639 3.141 1.00 74.62 282 SER A CA 1
ATOM 1987 C C . SER A 1 282 ? -4.244 13.268 2.672 1.00 74.62 282 SER A C 1
ATOM 1989 O O . SER A 1 282 ? -3.179 12.661 2.766 1.00 74.62 282 SER A O 1
ATOM 1991 N N . ALA A 1 283 ? -4.289 14.510 2.182 1.00 64.62 283 ALA A N 1
ATOM 1992 C CA . ALA A 1 283 ? -3.099 15.188 1.653 1.00 64.62 283 ALA A CA 1
ATOM 1993 C C . ALA A 1 283 ? -1.966 15.376 2.690 1.00 64.62 283 ALA A C 1
ATOM 1995 O O . ALA A 1 283 ? -0.808 15.498 2.303 1.00 64.62 283 ALA A O 1
ATOM 1996 N N . ALA A 1 284 ? -2.284 15.364 3.992 1.00 68.38 284 ALA A N 1
ATOM 1997 C CA . ALA A 1 284 ? -1.306 15.350 5.089 1.00 68.38 284 ALA A CA 1
ATOM 1998 C C . ALA A 1 284 ? -1.049 13.939 5.667 1.00 68.38 284 ALA A C 1
ATOM 2000 O O . ALA A 1 284 ? -0.011 13.704 6.290 1.00 68.38 284 ALA A O 1
ATOM 2001 N N . GLY A 1 285 ? -1.976 13.001 5.442 1.00 67.94 285 GLY A N 1
ATOM 2002 C CA . GLY A 1 285 ? -1.948 11.630 5.944 1.00 67.94 285 GLY A CA 1
ATOM 2003 C C . GLY A 1 285 ? -0.950 10.755 5.195 1.00 67.94 285 GLY A C 1
ATOM 2004 O O . GLY A 1 285 ? -1.323 9.992 4.305 1.00 67.94 285 GLY A O 1
ATOM 2005 N N . GLY A 1 286 ? 0.325 10.877 5.557 1.00 84.88 286 GLY A N 1
ATOM 2006 C CA . GLY A 1 286 ? 1.344 9.879 5.246 1.00 84.88 286 GLY A CA 1
ATOM 2007 C C . GLY A 1 286 ? 1.359 8.721 6.251 1.00 84.88 286 GLY A C 1
ATOM 2008 O O . GLY A 1 286 ? 0.650 8.739 7.257 1.00 84.88 286 GLY A O 1
ATOM 2009 N N . LEU A 1 287 ? 2.220 7.739 5.995 1.00 91.75 287 LEU A N 1
ATOM 2010 C CA . LEU A 1 287 ? 2.532 6.606 6.874 1.00 91.75 287 LEU A CA 1
ATOM 2011 C C . LEU A 1 287 ? 4.025 6.649 7.254 1.00 91.75 287 LEU A C 1
ATOM 2013 O O . LEU A 1 287 ? 4.852 7.034 6.424 1.00 91.75 287 LEU A O 1
ATOM 2017 N N . SER A 1 288 ? 4.390 6.248 8.472 1.00 94.38 288 SER A N 1
ATOM 2018 C CA . SER A 1 288 ? 5.783 6.174 8.957 1.00 94.38 288 SER A CA 1
ATOM 2019 C C . SER A 1 288 ? 6.106 4.812 9.585 1.00 94.38 288 SER A C 1
ATOM 2021 O O . SER A 1 288 ? 5.274 3.910 9.560 1.00 94.38 288 SER A O 1
ATOM 2023 N N . GLY A 1 289 ? 7.313 4.646 10.136 1.00 96.81 289 GLY A N 1
ATOM 2024 C CA . GLY A 1 289 ? 7.727 3.438 10.859 1.00 96.81 289 GLY A CA 1
ATOM 2025 C C . GLY A 1 289 ? 8.630 2.497 10.054 1.00 96.81 289 GLY A C 1
ATOM 2026 O O . GLY A 1 289 ? 9.160 2.855 9.003 1.00 96.81 289 GLY A O 1
ATOM 2027 N N . VAL A 1 290 ? 8.852 1.291 10.575 1.00 97.56 290 VAL A N 1
ATOM 2028 C CA . VAL A 1 290 ? 9.766 0.287 9.985 1.00 97.56 290 VAL A CA 1
ATOM 2029 C C . VAL A 1 290 ? 9.038 -0.863 9.284 1.00 97.56 290 VAL A C 1
ATOM 2031 O O . VAL A 1 290 ? 9.655 -1.606 8.521 1.00 97.56 290 VAL A O 1
ATOM 2034 N N . GLY A 1 291 ? 7.737 -1.023 9.533 1.00 98.25 291 GLY A N 1
ATOM 2035 C CA . GLY A 1 291 ? 6.923 -2.072 8.930 1.00 98.25 291 GLY A CA 1
ATOM 2036 C C . GLY A 1 291 ? 6.535 -1.803 7.479 1.00 98.25 291 GLY A C 1
ATOM 2037 O O . GLY A 1 291 ? 6.675 -0.697 6.956 1.00 98.25 291 GLY A O 1
ATOM 2038 N N . GLY A 1 292 ? 6.058 -2.858 6.818 1.00 97.81 292 GLY A N 1
ATOM 2039 C CA . GLY A 1 292 ? 5.569 -2.812 5.439 1.00 97.81 292 GLY A CA 1
ATOM 2040 C C . GLY A 1 292 ? 4.073 -2.507 5.320 1.00 97.81 292 GLY A C 1
ATOM 2041 O O . GLY A 1 292 ? 3.318 -2.650 6.282 1.00 97.81 292 GLY A O 1
ATOM 2042 N N . LEU A 1 293 ? 3.652 -2.136 4.110 1.00 98.31 293 LEU A N 1
ATOM 2043 C CA . LEU A 1 293 ? 2.256 -1.920 3.725 1.00 98.31 293 LEU A CA 1
ATOM 2044 C C . LEU A 1 293 ? 1.800 -3.025 2.762 1.00 98.31 293 LEU A C 1
ATOM 2046 O O . LEU A 1 293 ? 2.243 -3.070 1.614 1.00 98.31 293 LEU A O 1
ATOM 2050 N N . THR A 1 294 ? 0.857 -3.860 3.186 1.00 98.75 294 THR A N 1
ATOM 2051 C CA . THR A 1 294 ? 0.192 -4.853 2.331 1.00 98.75 294 THR A CA 1
ATOM 2052 C C . THR A 1 294 ? -1.165 -4.323 1.877 1.00 98.75 294 THR A C 1
ATOM 2054 O O . THR A 1 294 ? -2.101 -4.223 2.663 1.00 98.75 294 THR A O 1
ATOM 2057 N N . LYS A 1 295 ? -1.308 -4.002 0.592 1.00 98.44 295 LYS A N 1
ATOM 2058 C CA . LYS A 1 295 ? -2.569 -3.599 -0.039 1.00 98.44 295 LYS A CA 1
ATOM 2059 C C . LYS A 1 295 ? -3.341 -4.830 -0.527 1.00 98.44 295 LYS A C 1
ATOM 2061 O O . LYS A 1 295 ? -2.867 -5.557 -1.402 1.00 98.44 295 LYS A O 1
ATOM 2066 N N . THR A 1 296 ? -4.558 -5.012 -0.015 1.00 98.62 296 THR A N 1
ATOM 2067 C CA . THR A 1 296 ? -5.501 -6.062 -0.430 1.00 98.62 296 THR A CA 1
ATOM 2068 C C . THR A 1 296 ? -6.920 -5.515 -0.693 1.00 98.62 296 THR A C 1
ATOM 2070 O O . THR A 1 296 ? -7.160 -4.295 -0.654 1.00 98.62 296 THR A O 1
ATOM 2073 N N . GLY A 1 297 ? -7.846 -6.401 -1.065 1.00 98.25 297 GLY A N 1
ATOM 2074 C CA . GLY A 1 297 ? -9.179 -6.087 -1.574 1.00 98.25 297 GLY A CA 1
ATOM 2075 C C . GLY A 1 297 ? -9.151 -5.510 -2.996 1.00 98.25 297 GLY A C 1
ATOM 2076 O O . GLY A 1 297 ? -8.201 -4.836 -3.396 1.00 98.25 297 GLY A O 1
ATOM 2077 N N . ASN A 1 298 ? -10.217 -5.729 -3.767 1.00 96.94 298 ASN A N 1
ATOM 2078 C CA . ASN A 1 298 ? -10.274 -5.350 -5.190 1.00 96.94 298 ASN A CA 1
ATOM 2079 C C . ASN A 1 298 ? -10.359 -3.833 -5.461 1.00 96.94 298 ASN A C 1
ATOM 2081 O O . ASN A 1 298 ? -10.298 -3.418 -6.615 1.00 96.94 298 ASN A O 1
ATOM 2085 N N . GLY A 1 299 ? -10.503 -3.010 -4.421 1.00 98.25 299 GLY A N 1
ATOM 2086 C CA . GLY A 1 299 ? -10.636 -1.560 -4.528 1.00 98.25 299 GLY A CA 1
ATOM 2087 C C . GLY A 1 299 ? -9.305 -0.820 -4.688 1.00 98.25 299 GLY A C 1
ATOM 2088 O O . GLY A 1 299 ? -8.223 -1.421 -4.718 1.00 98.25 299 GLY A O 1
ATOM 2089 N N . THR A 1 300 ? -9.381 0.509 -4.753 1.00 97.62 300 THR A N 1
ATOM 2090 C CA . THR A 1 300 ? -8.221 1.393 -4.948 1.00 97.62 300 THR A CA 1
ATOM 2091 C C . THR A 1 300 ? -7.849 2.106 -3.653 1.00 97.62 300 THR A C 1
ATOM 2093 O O . THR A 1 300 ? -8.685 2.782 -3.058 1.00 97.62 300 THR A O 1
ATOM 2096 N N . LEU A 1 301 ? -6.581 2.013 -3.250 1.00 95.94 301 LEU A N 1
ATOM 2097 C CA . LEU A 1 301 ? -5.986 2.860 -2.212 1.00 95.94 301 LEU A CA 1
ATOM 2098 C C . LEU A 1 301 ? -5.150 3.948 -2.890 1.00 95.94 301 LEU A C 1
ATOM 2100 O O . LEU A 1 301 ? -4.152 3.633 -3.534 1.00 95.94 301 LEU A O 1
ATOM 2104 N N . PHE A 1 302 ? -5.530 5.215 -2.727 1.00 92.25 302 PHE A N 1
ATOM 2105 C CA . PHE A 1 302 ? -4.688 6.351 -3.106 1.00 92.25 302 PHE A CA 1
ATOM 2106 C C . PHE A 1 302 ? -3.807 6.784 -1.930 1.00 92.25 302 PHE A C 1
ATOM 2108 O O . PHE A 1 302 ? -4.324 7.287 -0.930 1.00 92.25 302 PHE A O 1
ATOM 2115 N N . LEU A 1 303 ? -2.486 6.672 -2.073 1.00 90.31 303 LEU A N 1
ATOM 2116 C CA . LEU A 1 303 ? -1.526 7.337 -1.187 1.00 90.31 303 LEU A CA 1
ATOM 2117 C C . LEU A 1 303 ? -1.221 8.735 -1.736 1.00 90.31 303 LEU A C 1
ATOM 2119 O O . LEU A 1 303 ? -0.840 8.882 -2.900 1.00 90.31 303 LEU A O 1
ATOM 2123 N N . ARG A 1 304 ? -1.428 9.767 -0.909 1.00 80.38 304 ARG A N 1
ATOM 2124 C CA . ARG A 1 304 ? -1.267 11.183 -1.298 1.00 80.38 304 ARG A CA 1
ATOM 2125 C C . ARG A 1 304 ? -0.375 11.983 -0.352 1.00 80.38 304 ARG A C 1
ATOM 2127 O O . ARG A 1 304 ? 0.368 12.837 -0.822 1.00 80.38 304 ARG A O 1
ATOM 2134 N N . GLY A 1 305 ? -0.429 11.695 0.950 1.00 74.88 305 GLY A N 1
ATOM 2135 C CA . GLY A 1 305 ? 0.491 12.259 1.934 1.00 74.88 305 GLY A CA 1
ATOM 2136 C C . GLY A 1 305 ? 1.896 11.661 1.828 1.00 74.88 305 GLY A C 1
ATOM 2137 O O . GLY A 1 305 ? 2.065 10.445 1.679 1.00 74.88 305 GLY A O 1
ATOM 2138 N N . GLY A 1 306 ? 2.912 12.522 1.933 1.00 79.38 306 GLY A N 1
ATOM 2139 C CA . GLY A 1 306 ? 4.316 12.113 1.927 1.00 79.38 306 GLY A CA 1
ATOM 2140 C C . GLY A 1 306 ? 4.609 11.141 3.069 1.00 79.38 306 GLY A C 1
ATOM 2141 O O . GLY A 1 306 ? 4.341 11.439 4.232 1.00 79.38 306 GLY A O 1
ATOM 2142 N N . SER A 1 307 ? 5.124 9.962 2.725 1.00 89.06 307 SER A N 1
ATOM 2143 C CA . SER A 1 307 ? 5.259 8.826 3.642 1.00 89.06 307 SER A CA 1
ATOM 2144 C C . SER A 1 307 ? 6.727 8.429 3.831 1.00 89.06 307 SER A C 1
ATOM 2146 O O . SER A 1 307 ? 7.545 8.509 2.912 1.00 89.06 307 SER A O 1
ATOM 2148 N N . THR A 1 308 ? 7.069 8.032 5.053 1.00 92.00 308 THR A N 1
ATOM 2149 C CA . THR A 1 308 ? 8.445 7.822 5.527 1.00 92.00 308 THR A CA 1
ATOM 2150 C C . THR A 1 308 ? 8.710 6.402 6.021 1.00 92.00 308 THR A C 1
ATOM 2152 O O . THR A 1 308 ? 9.798 6.138 6.528 1.00 92.00 308 THR A O 1
ATOM 2155 N N . TYR A 1 309 ? 7.749 5.483 5.874 1.00 95.38 309 TYR A N 1
ATOM 2156 C CA . TYR A 1 309 ? 7.960 4.084 6.239 1.00 95.38 309 TYR A CA 1
ATOM 2157 C C . TYR A 1 309 ? 9.005 3.415 5.335 1.00 95.38 309 TYR A C 1
ATOM 2159 O O . TYR A 1 309 ? 9.063 3.677 4.132 1.00 95.38 309 TYR A O 1
ATOM 2167 N N . THR A 1 310 ? 9.844 2.559 5.923 1.00 97.06 310 THR A N 1
ATOM 2168 C CA . THR A 1 310 ? 10.972 1.915 5.219 1.00 97.06 310 THR A CA 1
ATOM 2169 C C . THR A 1 310 ? 10.720 0.457 4.839 1.00 97.06 310 THR A C 1
ATOM 2171 O O . THR A 1 310 ? 11.438 -0.108 4.007 1.00 97.06 310 THR A O 1
ATOM 2174 N N . GLY A 1 311 ? 9.685 -0.161 5.411 1.00 98.06 311 GLY A N 1
ATOM 2175 C CA . GLY A 1 311 ? 9.282 -1.518 5.077 1.00 98.06 311 GLY A CA 1
ATOM 2176 C C . GLY A 1 311 ? 8.740 -1.662 3.655 1.00 98.06 311 GLY A C 1
ATOM 2177 O O . GLY A 1 311 ? 8.619 -0.716 2.879 1.00 98.06 311 GLY A O 1
ATOM 2178 N N . GLU A 1 312 ? 8.444 -2.902 3.294 1.00 97.75 312 GLU A N 1
ATOM 2179 C CA . GLU A 1 312 ? 8.065 -3.308 1.941 1.00 97.75 312 GLU A CA 1
ATOM 2180 C C . GLU A 1 312 ? 6.610 -2.972 1.602 1.00 97.75 312 GLU A C 1
ATOM 2182 O O . GLU A 1 312 ? 5.724 -3.150 2.436 1.00 97.75 312 GLU A O 1
ATOM 2187 N N . THR A 1 313 ? 6.348 -2.533 0.372 1.00 98.50 313 THR A N 1
ATOM 2188 C CA . THR A 1 313 ? 4.987 -2.300 -0.124 1.00 98.50 313 THR A CA 1
ATOM 2189 C C . THR A 1 313 ? 4.556 -3.465 -1.010 1.00 98.50 313 THR A C 1
ATOM 2191 O O . THR A 1 313 ? 5.074 -3.629 -2.113 1.00 98.50 313 THR A O 1
ATOM 2194 N N . VAL A 1 314 ? 3.590 -4.268 -0.566 1.00 98.81 314 VAL A N 1
ATOM 2195 C CA . VAL A 1 314 ? 3.071 -5.424 -1.315 1.00 98.81 314 VAL A CA 1
ATOM 2196 C C . VAL A 1 314 ? 1.659 -5.132 -1.806 1.00 98.81 314 VAL A C 1
ATOM 2198 O O . VAL A 1 314 ? 0.756 -4.896 -1.010 1.00 98.81 314 VAL A O 1
ATOM 2201 N N . ILE A 1 315 ? 1.438 -5.179 -3.116 1.00 98.88 315 ILE A N 1
ATOM 2202 C CA . ILE A 1 315 ? 0.136 -4.935 -3.744 1.00 98.88 315 ILE A CA 1
ATOM 2203 C C . ILE A 1 315 ? -0.426 -6.285 -4.188 1.00 98.88 315 ILE A C 1
ATOM 2205 O O . ILE A 1 315 ? -0.122 -6.753 -5.286 1.00 98.88 315 ILE A O 1
ATOM 2209 N N . GLN A 1 316 ? -1.207 -6.933 -3.320 1.00 98.62 316 GLN A N 1
ATOM 2210 C CA . GLN A 1 316 ? -1.757 -8.269 -3.579 1.00 98.62 316 GLN A CA 1
ATOM 2211 C C . GLN A 1 316 ? -3.038 -8.233 -4.420 1.00 98.62 316 GLN A C 1
ATOM 2213 O O . GLN A 1 316 ? -3.236 -9.108 -5.257 1.00 98.62 316 GLN A O 1
ATOM 2218 N N . GLN A 1 317 ? -3.909 -7.242 -4.201 1.00 98.56 317 GLN A N 1
ATOM 2219 C CA . GLN A 1 317 ? -5.209 -7.130 -4.877 1.00 98.56 317 GLN A CA 1
ATOM 2220 C C . GLN A 1 317 ? -5.594 -5.670 -5.147 1.00 98.56 317 GLN A C 1
ATOM 2222 O O . GLN A 1 317 ? -5.172 -4.756 -4.428 1.00 98.56 317 GLN A O 1
ATOM 2227 N N . GLY A 1 318 ? -6.438 -5.463 -6.162 1.00 98.56 318 GLY A N 1
ATOM 2228 C CA . GLY A 1 318 ? -6.922 -4.144 -6.574 1.00 98.56 318 GLY A CA 1
ATOM 2229 C C . GLY A 1 318 ? -5.795 -3.222 -7.044 1.00 98.56 318 GLY A C 1
ATOM 2230 O O . GLY A 1 318 ? -4.824 -3.677 -7.653 1.00 98.56 318 GLY A O 1
ATOM 2231 N N . THR A 1 319 ? -5.917 -1.931 -6.732 1.00 98.62 319 THR A N 1
ATOM 2232 C CA . THR A 1 319 ? -4.953 -0.904 -7.159 1.00 98.62 319 THR A CA 1
ATOM 2233 C C . THR A 1 319 ? -4.342 -0.167 -5.970 1.00 98.62 319 THR A C 1
ATOM 2235 O O . THR A 1 319 ? -5.065 0.334 -5.106 1.00 98.62 319 THR A O 1
ATOM 2238 N N . LEU A 1 320 ? -3.014 -0.038 -5.944 1.00 97.62 320 LEU A N 1
ATOM 2239 C CA . LEU A 1 320 ? -2.333 1.007 -5.178 1.00 97.62 320 LEU A CA 1
ATOM 2240 C C . LEU A 1 320 ? -1.994 2.153 -6.133 1.00 97.62 320 LEU A C 1
ATOM 2242 O O . LEU A 1 320 ? -1.204 1.968 -7.057 1.00 97.62 320 LEU A O 1
ATOM 2246 N N . ALA A 1 321 ? -2.591 3.318 -5.909 1.00 95.06 321 ALA A N 1
ATOM 2247 C CA . ALA A 1 321 ? -2.393 4.504 -6.730 1.00 95.06 321 ALA A CA 1
ATOM 2248 C C . ALA A 1 321 ? -1.622 5.583 -5.959 1.00 95.06 321 ALA A C 1
ATOM 2250 O O . ALA A 1 321 ? -1.901 5.842 -4.785 1.00 95.06 321 ALA A O 1
ATOM 2251 N N . ILE A 1 322 ? -0.680 6.252 -6.619 1.00 89.94 322 ILE A N 1
ATOM 2252 C CA . ILE A 1 322 ? 0.034 7.407 -6.067 1.00 89.94 322 ILE A CA 1
ATOM 2253 C C . ILE A 1 322 ? -0.618 8.681 -6.608 1.00 89.94 322 ILE A C 1
ATOM 2255 O O . ILE A 1 322 ? -0.737 8.877 -7.815 1.00 89.94 322 ILE A O 1
ATOM 2259 N N . GLY A 1 323 ? -1.079 9.538 -5.699 1.00 73.56 323 GLY A N 1
ATOM 2260 C CA . GLY A 1 323 ? -1.774 10.793 -6.001 1.00 73.56 323 GLY A CA 1
ATOM 2261 C C . GLY A 1 323 ? -1.101 11.984 -5.329 1.00 73.56 323 GLY A C 1
ATOM 2262 O O . GLY A 1 323 ? -1.762 12.742 -4.622 1.00 73.56 323 GLY A O 1
ATOM 2263 N N . VAL A 1 324 ? 0.220 12.089 -5.492 1.00 65.00 324 VAL A N 1
ATOM 2264 C CA . VAL A 1 324 ? 1.058 13.140 -4.899 1.00 65.00 324 VAL A CA 1
ATOM 2265 C C . VAL A 1 324 ? 0.689 14.515 -5.460 1.00 65.00 324 VAL A C 1
ATOM 2267 O O . VAL A 1 324 ? 0.659 14.724 -6.676 1.00 65.00 324 VAL A O 1
ATOM 2270 N N . VAL A 1 325 ? 0.422 15.447 -4.542 1.00 56.28 325 VAL A N 1
ATOM 2271 C CA . VAL A 1 325 ? 0.285 16.887 -4.801 1.00 56.28 325 VAL A CA 1
ATOM 2272 C C . VAL A 1 325 ? 1.683 17.478 -5.010 1.00 56.28 325 VAL A C 1
ATOM 2274 O O . VAL A 1 325 ? 2.608 17.089 -4.303 1.00 56.28 325 VAL A O 1
ATOM 2277 N N . ALA A 1 326 ? 1.826 18.408 -5.961 1.00 57.31 326 ALA A N 1
ATOM 2278 C CA . ALA A 1 326 ? 3.116 18.965 -6.386 1.00 57.31 326 ALA A CA 1
ATOM 2279 C C . ALA A 1 326 ? 4.047 19.322 -5.213 1.00 57.31 326 ALA A C 1
ATOM 2281 O O . ALA A 1 326 ? 3.688 20.127 -4.350 1.00 57.31 326 ALA A O 1
ATOM 2282 N N . GLY A 1 327 ? 5.252 18.748 -5.213 1.00 56.00 327 GLY A N 1
ATOM 2283 C CA . GLY A 1 327 ? 6.292 19.049 -4.223 1.00 56.00 327 GLY A CA 1
ATOM 2284 C C . GLY A 1 327 ? 6.168 18.334 -2.870 1.00 56.00 327 GLY A C 1
ATOM 2285 O O . GLY A 1 327 ? 6.992 18.590 -1.993 1.00 56.00 327 GLY A O 1
ATOM 2286 N N . ALA A 1 328 ? 5.198 17.435 -2.678 1.00 63.78 328 ALA A N 1
ATOM 2287 C CA . ALA A 1 328 ? 5.227 16.491 -1.559 1.00 63.78 328 ALA A CA 1
ATOM 2288 C C . ALA A 1 328 ? 6.138 15.288 -1.876 1.00 63.78 328 ALA A C 1
ATOM 2290 O O . ALA A 1 328 ? 6.255 14.868 -3.025 1.00 63.78 328 ALA A O 1
ATOM 2291 N N . SER A 1 329 ? 6.777 14.710 -0.854 1.00 66.69 329 SER A N 1
ATOM 2292 C CA . SER A 1 329 ? 7.651 13.542 -1.022 1.00 66.69 329 SER A CA 1
ATOM 2293 C C . SER A 1 329 ? 6.898 12.335 -1.589 1.00 66.69 329 SER A C 1
ATOM 2295 O O . SER A 1 329 ? 5.831 11.980 -1.084 1.00 66.69 329 SER A O 1
ATOM 2297 N N . ASP A 1 330 ? 7.498 11.653 -2.567 1.00 79.12 330 ASP A N 1
ATOM 2298 C CA . ASP A 1 330 ? 7.009 10.381 -3.108 1.00 79.12 330 ASP A CA 1
ATOM 2299 C C . ASP A 1 330 ? 6.689 9.378 -1.992 1.00 79.12 330 ASP A C 1
ATOM 2301 O O . ASP A 1 330 ? 7.574 8.948 -1.248 1.00 79.12 330 ASP A O 1
ATOM 2305 N N . ALA A 1 331 ? 5.423 8.963 -1.896 1.00 86.19 331 ALA A N 1
ATOM 2306 C CA . ALA A 1 331 ? 4.936 8.140 -0.788 1.00 86.19 331 ALA A CA 1
ATOM 2307 C C . ALA A 1 331 ? 5.590 6.744 -0.696 1.00 86.19 331 ALA A C 1
ATOM 2309 O O . ALA A 1 331 ? 5.461 6.089 0.335 1.00 86.19 331 ALA A O 1
ATOM 2310 N N . LEU A 1 332 ? 6.285 6.288 -1.746 1.00 92.81 332 LEU A N 1
ATOM 2311 C CA . LEU A 1 332 ? 6.985 4.998 -1.787 1.00 92.81 332 LEU A CA 1
ATOM 2312 C C . LEU A 1 332 ? 8.518 5.112 -1.909 1.00 92.81 332 LEU A C 1
ATOM 2314 O O . LEU A 1 332 ? 9.190 4.083 -1.913 1.00 92.81 332 LEU A O 1
ATOM 2318 N N . ALA A 1 333 ? 9.104 6.317 -1.951 1.00 92.12 333 ALA A N 1
ATOM 2319 C CA . ALA A 1 333 ? 10.553 6.482 -2.153 1.00 92.12 333 ALA A CA 1
ATOM 2320 C C . ALA A 1 333 ? 11.409 5.894 -1.013 1.00 92.12 333 ALA A C 1
ATOM 2322 O O . ALA A 1 333 ? 12.553 5.484 -1.225 1.00 92.12 333 ALA A O 1
ATOM 2323 N N . ASN A 1 334 ? 10.845 5.824 0.196 1.00 93.50 334 ASN A N 1
ATOM 2324 C CA . ASN A 1 334 ? 11.489 5.228 1.366 1.00 93.50 334 ASN A CA 1
ATOM 2325 C C . ASN A 1 334 ? 11.251 3.713 1.483 1.00 93.50 334 ASN A C 1
ATOM 2327 O O . ASN A 1 334 ? 12.015 3.044 2.177 1.00 93.50 334 ASN A O 1
ATOM 2331 N N . SER A 1 335 ? 10.246 3.161 0.791 1.00 96.00 335 SER A N 1
ATOM 2332 C CA . SER A 1 335 ? 9.950 1.730 0.852 1.00 96.00 335 SER A CA 1
ATOM 2333 C C . SER A 1 335 ? 11.055 0.927 0.169 1.00 96.00 335 SER A C 1
ATOM 2335 O O . SER A 1 335 ? 11.359 1.140 -1.009 1.00 96.00 335 SER A O 1
ATOM 2337 N N . ARG A 1 336 ? 11.634 -0.034 0.901 1.00 97.12 336 ARG A N 1
ATOM 2338 C CA . ARG A 1 336 ? 12.762 -0.861 0.431 1.00 97.12 336 ARG A CA 1
ATOM 2339 C C . ARG A 1 336 ? 12.499 -1.605 -0.887 1.00 97.12 336 ARG A C 1
ATOM 2341 O O . ARG A 1 336 ? 13.440 -1.915 -1.612 1.00 97.12 336 ARG A O 1
ATOM 2348 N N . ARG A 1 337 ? 11.232 -1.924 -1.179 1.00 98.00 337 ARG A N 1
ATOM 2349 C CA . ARG A 1 337 ? 10.781 -2.636 -2.384 1.00 98.00 337 ARG A CA 1
ATOM 2350 C C . ARG A 1 337 ? 9.275 -2.463 -2.570 1.00 98.00 337 ARG A C 1
ATOM 2352 O O . ARG A 1 337 ? 8.527 -2.542 -1.598 1.00 98.00 337 ARG A O 1
ATOM 2359 N N . VAL A 1 338 ? 8.842 -2.328 -3.822 1.00 98.62 338 VAL A N 1
ATOM 2360 C CA . VAL A 1 338 ? 7.436 -2.452 -4.227 1.00 98.62 338 VAL A CA 1
ATOM 2361 C C . VAL A 1 338 ? 7.234 -3.792 -4.934 1.00 98.62 338 VAL A C 1
ATOM 2363 O O . VAL A 1 338 ? 7.880 -4.067 -5.945 1.00 98.62 338 VAL A O 1
ATOM 2366 N N . VAL A 1 339 ? 6.331 -4.622 -4.414 1.00 98.88 339 VAL A N 1
ATOM 2367 C CA . VAL A 1 339 ? 5.903 -5.894 -5.011 1.00 98.88 339 VAL A CA 1
ATOM 2368 C C . VAL A 1 339 ? 4.524 -5.698 -5.638 1.00 98.88 339 VAL A C 1
ATOM 2370 O O . VAL A 1 339 ? 3.497 -5.781 -4.961 1.00 98.88 339 VAL A O 1
ATOM 2373 N N . ALA A 1 340 ? 4.490 -5.413 -6.936 1.00 98.69 340 ALA A N 1
ATOM 2374 C CA . ALA A 1 340 ? 3.261 -5.225 -7.697 1.00 98.69 340 ALA A CA 1
ATOM 2375 C C . ALA A 1 340 ? 2.760 -6.573 -8.245 1.00 98.69 340 ALA A C 1
ATOM 2377 O O . ALA A 1 340 ? 3.140 -6.977 -9.343 1.00 98.69 340 ALA A O 1
ATOM 2378 N N . ASN A 1 341 ? 1.922 -7.282 -7.480 1.00 98.75 341 ASN A N 1
ATOM 2379 C CA . ASN A 1 341 ? 1.251 -8.511 -7.938 1.00 98.75 341 ASN A CA 1
ATOM 2380 C C . ASN A 1 341 ? -0.128 -8.219 -8.559 1.00 98.75 341 ASN A C 1
ATOM 2382 O O . ASN A 1 341 ? -0.558 -8.941 -9.453 1.00 98.75 341 ASN A O 1
ATOM 2386 N N . ALA A 1 342 ? -0.779 -7.130 -8.138 1.00 98.69 342 ALA A N 1
ATOM 2387 C CA . ALA A 1 342 ? -1.918 -6.511 -8.817 1.00 98.69 342 ALA A CA 1
ATOM 2388 C C . ALA A 1 342 ? -1.499 -5.169 -9.467 1.00 98.69 342 ALA A C 1
ATOM 2390 O O . ALA A 1 342 ? -0.413 -5.087 -10.048 1.00 98.69 342 ALA A O 1
ATOM 2391 N N . THR A 1 343 ? -2.331 -4.124 -9.410 1.00 98.75 343 THR A N 1
ATOM 2392 C CA . THR A 1 343 ? -2.078 -2.860 -10.124 1.00 98.75 343 THR A CA 1
ATOM 2393 C C . THR A 1 343 ? -1.322 -1.845 -9.263 1.00 98.75 343 THR A C 1
ATOM 2395 O O . THR A 1 343 ? -1.802 -1.432 -8.205 1.00 98.75 343 THR A O 1
ATOM 2398 N N . PHE A 1 344 ? -0.176 -1.373 -9.752 1.00 98.62 344 PHE A N 1
ATOM 2399 C CA . PHE A 1 344 ? 0.508 -0.178 -9.253 1.00 98.62 344 PHE A CA 1
ATOM 2400 C C . PHE A 1 344 ? 0.280 0.974 -10.238 1.00 98.62 344 PHE A C 1
ATOM 2402 O O . PHE A 1 344 ? 0.613 0.845 -11.413 1.00 98.62 344 PHE A O 1
ATOM 2409 N N . ASP A 1 345 ? -0.295 2.087 -9.793 1.00 97.75 345 ASP A N 1
ATOM 2410 C CA . ASP A 1 345 ? -0.647 3.215 -10.663 1.00 97.75 345 ASP A CA 1
ATOM 2411 C C . ASP A 1 345 ? 0.057 4.503 -10.218 1.00 97.75 345 ASP A C 1
ATOM 2413 O O . ASP A 1 345 ? -0.158 4.996 -9.110 1.00 97.75 345 ASP A O 1
ATOM 2417 N N . ILE A 1 346 ? 0.893 5.063 -11.096 1.00 95.50 346 ILE A N 1
ATOM 2418 C CA . ILE A 1 346 ? 1.525 6.378 -10.904 1.00 95.50 346 ILE A CA 1
ATOM 2419 C C . ILE A 1 346 ? 0.996 7.430 -11.887 1.00 95.50 346 ILE A C 1
ATOM 2421 O O . ILE A 1 346 ? 1.471 8.563 -11.881 1.00 95.50 346 ILE A O 1
ATOM 2425 N N . SER A 1 347 ? 0.019 7.098 -12.736 1.00 94.31 347 SER A N 1
ATOM 2426 C CA . SER A 1 347 ? -0.486 8.004 -13.776 1.00 94.31 347 SER A CA 1
ATOM 2427 C C . SER A 1 347 ? -1.084 9.302 -13.215 1.00 94.31 347 SER A C 1
ATOM 2429 O O . SER A 1 347 ? -1.006 10.345 -13.868 1.00 94.31 347 SER A O 1
ATOM 2431 N N . GLY A 1 348 ? -1.633 9.238 -11.996 1.00 89.81 348 GLY A N 1
ATOM 2432 C CA . GLY A 1 348 ? -2.315 10.331 -11.299 1.00 89.81 348 GLY A CA 1
ATOM 2433 C C . GLY A 1 348 ? -1.440 11.267 -10.453 1.00 89.81 348 GLY A C 1
ATOM 2434 O O . GLY A 1 348 ? -1.997 12.161 -9.815 1.00 89.81 348 GLY A O 1
ATOM 2435 N N . ILE A 1 349 ? -0.111 11.103 -10.415 1.00 89.56 349 ILE A N 1
ATOM 2436 C CA . ILE A 1 349 ? 0.778 12.061 -9.725 1.00 89.56 349 ILE A CA 1
ATOM 2437 C C . ILE A 1 349 ? 0.782 13.419 -10.446 1.00 89.56 349 ILE A C 1
ATOM 2439 O O . ILE A 1 349 ? 0.601 13.479 -11.666 1.00 89.56 349 ILE A O 1
ATOM 2443 N N . VAL A 1 350 ? 1.047 14.524 -9.743 1.00 87.69 350 VAL A N 1
ATOM 2444 C CA . VAL A 1 350 ? 1.215 15.829 -10.413 1.00 87.69 350 VAL A CA 1
ATOM 2445 C C . VAL A 1 350 ? 2.571 15.924 -11.122 1.00 87.69 350 VAL A C 1
ATOM 2447 O O . VAL A 1 350 ? 2.613 16.269 -12.304 1.00 87.69 350 VAL A O 1
ATOM 2450 N N . ASP A 1 351 ? 3.654 15.539 -10.448 1.00 87.62 351 ASP A N 1
ATOM 2451 C CA . ASP A 1 351 ? 5.033 15.672 -10.938 1.00 87.62 351 ASP A CA 1
ATOM 2452 C C . ASP A 1 351 ? 5.363 14.747 -12.132 1.00 87.62 351 ASP A C 1
ATOM 2454 O O . ASP A 1 351 ? 4.562 13.908 -12.542 1.00 87.62 351 ASP A O 1
ATOM 2458 N N . ALA A 1 352 ? 6.524 14.922 -12.772 1.00 91.19 352 ALA A N 1
ATOM 2459 C CA . ALA A 1 352 ? 6.886 14.165 -13.984 1.00 91.19 352 ALA A CA 1
ATOM 2460 C C . ALA A 1 352 ? 7.351 12.718 -13.709 1.00 91.19 352 ALA A C 1
ATOM 2462 O O . ALA A 1 352 ? 7.282 11.863 -14.599 1.00 91.19 352 ALA A O 1
ATOM 2463 N N . THR A 1 353 ? 7.813 12.454 -12.486 1.00 92.25 353 THR A N 1
ATOM 2464 C CA . THR A 1 353 ? 8.482 11.215 -12.070 1.00 92.25 353 THR A CA 1
ATOM 2465 C C . THR A 1 353 ? 8.017 10.824 -10.671 1.00 92.25 353 THR A C 1
ATOM 2467 O O . THR A 1 353 ? 7.854 11.709 -9.836 1.00 92.25 353 THR A O 1
ATOM 2470 N N . SER A 1 354 ? 7.861 9.525 -10.411 1.00 92.69 354 SER A N 1
ATOM 2471 C CA . SER A 1 354 ? 7.721 8.963 -9.060 1.00 92.69 354 SER A CA 1
ATOM 2472 C C . SER A 1 354 ? 8.861 7.982 -8.778 1.00 92.69 354 SER A C 1
ATOM 2474 O O . SER A 1 354 ? 9.291 7.258 -9.682 1.00 92.69 354 SER A O 1
ATOM 2476 N N . HIS A 1 355 ? 9.376 7.976 -7.550 1.00 93.94 355 HIS A N 1
ATOM 2477 C CA . HIS A 1 355 ? 10.567 7.228 -7.141 1.00 93.94 355 HIS A CA 1
ATOM 2478 C C . HIS A 1 355 ? 10.237 6.058 -6.203 1.00 93.94 355 HIS A C 1
ATOM 2480 O O . HIS A 1 355 ? 9.469 6.200 -5.252 1.00 93.94 355 HIS A O 1
ATOM 2486 N N . ILE A 1 356 ? 10.892 4.919 -6.435 1.00 96.56 356 ILE A N 1
ATOM 2487 C CA . ILE A 1 356 ? 10.883 3.717 -5.586 1.00 96.56 356 ILE A CA 1
ATOM 2488 C C . ILE A 1 356 ? 12.302 3.140 -5.493 1.00 96.56 356 ILE A C 1
ATOM 2490 O O . ILE A 1 356 ? 13.135 3.401 -6.363 1.00 96.56 356 ILE A O 1
ATOM 2494 N N . GLN A 1 357 ? 12.596 2.325 -4.477 1.00 97.56 357 GLN A N 1
ATOM 2495 C CA . GLN A 1 357 ? 13.925 1.708 -4.360 1.00 97.56 357 GLN A CA 1
ATOM 2496 C C . GLN A 1 357 ? 14.103 0.528 -5.322 1.00 97.56 357 GLN A C 1
ATOM 2498 O O . GLN A 1 357 ? 15.018 0.555 -6.140 1.00 97.56 357 GLN A O 1
ATOM 2503 N N . SER A 1 358 ? 13.204 -0.460 -5.291 1.00 98.31 358 SER A N 1
ATOM 2504 C CA . SER A 1 358 ? 13.246 -1.647 -6.160 1.00 98.31 358 SER A CA 1
ATOM 2505 C C . SER A 1 358 ? 11.840 -2.106 -6.569 1.00 98.31 358 SER A C 1
ATOM 2507 O O . SER A 1 358 ? 10.887 -1.888 -5.815 1.00 98.31 358 SER A O 1
ATOM 2509 N N . LEU A 1 359 ? 11.705 -2.747 -7.739 1.00 98.81 359 LEU A N 1
ATOM 2510 C CA . LEU A 1 359 ? 10.433 -3.245 -8.282 1.00 98.81 359 LEU A CA 1
ATOM 2511 C C . LEU A 1 359 ? 10.448 -4.768 -8.487 1.00 98.81 359 LEU A C 1
ATOM 2513 O O . LEU A 1 359 ? 11.285 -5.308 -9.214 1.00 98.81 359 LEU A O 1
ATOM 2517 N N . ALA A 1 360 ? 9.452 -5.440 -7.917 1.00 98.81 360 ALA A N 1
ATOM 2518 C CA . ALA A 1 360 ? 9.202 -6.870 -8.056 1.00 98.81 360 ALA A CA 1
ATOM 2519 C C . ALA A 1 360 ? 7.712 -7.159 -8.310 1.00 98.81 360 ALA A C 1
ATOM 2521 O O . ALA A 1 360 ? 6.873 -6.259 -8.258 1.00 98.81 360 ALA A O 1
ATOM 2522 N N . GLY A 1 361 ? 7.379 -8.426 -8.564 1.00 98.62 361 GLY A N 1
ATOM 2523 C CA . GLY A 1 361 ? 6.000 -8.902 -8.727 1.00 98.62 361 GLY A CA 1
ATOM 2524 C C . GLY A 1 361 ? 5.603 -9.227 -10.171 1.00 98.62 361 GLY A C 1
ATOM 2525 O O . GLY A 1 361 ? 6.427 -9.182 -11.089 1.00 98.62 361 GLY A O 1
ATOM 2526 N N . THR A 1 362 ? 4.340 -9.613 -10.347 1.00 98.62 362 THR A N 1
ATOM 2527 C CA . THR A 1 362 ? 3.779 -10.231 -11.568 1.00 98.62 362 THR A CA 1
ATOM 2528 C C . THR A 1 362 ? 2.631 -9.450 -12.224 1.00 98.62 362 THR A C 1
ATOM 2530 O O . THR A 1 362 ? 2.142 -9.875 -13.267 1.00 98.62 362 THR A O 1
ATOM 2533 N N . GLY A 1 363 ? 2.184 -8.345 -11.624 1.00 98.62 363 GLY A N 1
ATOM 2534 C CA . GLY A 1 363 ? 0.994 -7.589 -12.025 1.00 98.62 363 GLY A CA 1
ATOM 2535 C C . GLY A 1 363 ? 1.247 -6.539 -13.111 1.00 98.62 363 GLY A C 1
ATOM 2536 O O . GLY A 1 363 ? 1.967 -6.776 -14.080 1.00 98.62 363 GLY A O 1
ATOM 2537 N N . THR A 1 364 ? 0.665 -5.349 -12.957 1.00 98.62 364 THR A N 1
ATOM 2538 C CA . THR A 1 364 ? 0.795 -4.261 -13.943 1.00 98.62 364 THR A CA 1
ATOM 2539 C C . THR A 1 364 ? 1.164 -2.944 -13.275 1.00 98.62 364 THR A C 1
ATOM 2541 O O . THR A 1 364 ? 0.583 -2.558 -12.263 1.00 98.62 364 THR A O 1
ATOM 2544 N N . VAL A 1 365 ? 2.108 -2.230 -13.886 1.00 98.81 365 VAL A N 1
ATOM 2545 C CA . VAL A 1 365 ? 2.473 -0.856 -13.541 1.00 98.81 365 VAL A CA 1
ATOM 2546 C C . VAL A 1 365 ? 1.914 0.091 -14.602 1.00 98.81 365 VAL A C 1
ATOM 2548 O O . VAL A 1 365 ? 2.335 0.074 -15.763 1.00 98.81 365 VAL A O 1
ATOM 2551 N N . VAL A 1 366 ? 0.972 0.937 -14.192 1.00 98.50 366 VAL A N 1
ATOM 2552 C CA . VAL A 1 366 ? 0.341 1.966 -15.020 1.00 98.50 366 VAL A CA 1
ATOM 2553 C C . VAL A 1 366 ? 1.128 3.266 -14.868 1.00 98.50 366 VAL A C 1
ATOM 2555 O O . VAL A 1 366 ? 1.043 3.962 -13.857 1.00 98.50 366 VAL A O 1
ATOM 2558 N N . LEU A 1 367 ? 1.918 3.598 -15.890 1.00 98.12 367 LEU A N 1
ATOM 2559 C CA . LEU A 1 367 ? 2.750 4.804 -15.911 1.00 98.12 367 LEU A CA 1
ATOM 2560 C C . LEU A 1 367 ? 1.962 6.055 -16.328 1.00 98.12 367 LEU A C 1
ATOM 2562 O O . LEU A 1 367 ? 2.377 7.174 -16.044 1.00 98.12 367 LEU A O 1
ATOM 2566 N N . GLY A 1 368 ? 0.851 5.903 -17.057 1.00 96.94 368 GLY A N 1
ATOM 2567 C CA . GLY A 1 368 ? 0.189 7.034 -17.714 1.00 96.94 368 GLY A CA 1
ATOM 2568 C C . GLY A 1 368 ? 1.160 7.751 -18.655 1.00 96.94 368 GLY A C 1
ATOM 2569 O O . GLY A 1 368 ? 1.685 7.127 -19.575 1.00 96.94 368 GLY A O 1
ATOM 2570 N N . THR A 1 369 ? 1.430 9.033 -18.395 1.00 96.38 369 THR A N 1
ATOM 2571 C CA . THR A 1 369 ? 2.442 9.868 -19.080 1.00 96.38 369 THR A CA 1
ATOM 2572 C C . THR A 1 369 ? 3.745 10.042 -18.278 1.00 96.38 369 THR A C 1
ATOM 2574 O O . THR A 1 369 ? 4.596 10.847 -18.655 1.00 96.38 369 THR A O 1
ATOM 2577 N N . LYS A 1 370 ? 3.899 9.337 -17.151 1.00 96.00 370 LYS A N 1
ATOM 2578 C CA . LYS A 1 370 ? 4.873 9.619 -16.083 1.00 96.00 370 LYS A CA 1
ATOM 2579 C C . LYS A 1 370 ? 6.087 8.695 -16.121 1.00 96.00 370 LYS A C 1
ATOM 2581 O O . LYS A 1 370 ? 6.051 7.630 -16.729 1.00 96.00 370 LYS A O 1
ATOM 2586 N N . THR A 1 371 ? 7.170 9.079 -15.456 1.00 97.00 371 THR A N 1
ATOM 2587 C CA . THR A 1 371 ? 8.366 8.230 -15.332 1.00 97.00 371 THR A CA 1
ATOM 2588 C C . THR A 1 371 ? 8.365 7.492 -13.996 1.00 97.00 371 THR A C 1
ATOM 2590 O O . THR A 1 371 ? 8.184 8.119 -12.955 1.00 97.00 371 THR A O 1
ATOM 2593 N N . LEU A 1 372 ? 8.611 6.181 -13.998 1.00 97.81 372 LEU A N 1
ATOM 2594 C CA . LEU A 1 372 ? 8.963 5.456 -12.773 1.00 97.81 372 LEU A CA 1
ATOM 2595 C C . LEU A 1 372 ? 10.487 5.426 -12.629 1.00 97.81 372 LEU A C 1
ATOM 2597 O O . LEU A 1 372 ? 11.172 4.912 -13.513 1.00 97.81 372 LEU A O 1
ATOM 2601 N N . ALA A 1 373 ? 11.018 5.960 -11.532 1.00 97.50 373 ALA A N 1
ATOM 2602 C CA . ALA A 1 373 ? 12.439 5.924 -11.210 1.00 97.50 373 ALA A CA 1
ATOM 2603 C C . ALA A 1 373 ? 12.730 4.867 -10.137 1.00 97.50 373 ALA A C 1
ATOM 2605 O O . ALA A 1 373 ? 12.189 4.921 -9.034 1.00 97.50 373 ALA A O 1
ATOM 2606 N N . ILE A 1 374 ? 13.609 3.920 -10.462 1.00 98.44 374 ILE A N 1
ATOM 2607 C CA . ILE A 1 374 ? 14.040 2.830 -9.585 1.00 98.44 374 ILE A CA 1
ATOM 2608 C C . ILE A 1 374 ? 15.478 3.119 -9.141 1.00 98.44 374 ILE A C 1
ATOM 2610 O O . ILE A 1 374 ? 16.405 3.151 -9.961 1.00 98.44 374 ILE A O 1
ATOM 2614 N N . THR A 1 375 ? 15.656 3.405 -7.851 1.00 97.88 375 THR A N 1
ATOM 2615 C CA . THR A 1 375 ? 16.869 4.063 -7.337 1.00 97.88 375 THR A CA 1
ATOM 2616 C C . THR A 1 375 ? 17.916 3.113 -6.761 1.00 97.88 375 THR A C 1
ATOM 2618 O O . THR A 1 375 ? 19.097 3.457 -6.751 1.00 97.88 375 THR A O 1
ATOM 2621 N N . ASN A 1 376 ? 17.513 1.918 -6.327 1.00 97.75 376 ASN A N 1
ATOM 2622 C CA . ASN A 1 376 ? 18.357 0.903 -5.696 1.00 97.75 376 ASN A CA 1
ATOM 2623 C C . ASN A 1 376 ? 17.839 -0.511 -6.034 1.00 97.75 376 ASN A C 1
ATOM 2625 O O . ASN A 1 376 ? 17.431 -1.273 -5.158 1.00 97.75 376 ASN A O 1
ATOM 2629 N N . ALA A 1 377 ? 17.782 -0.839 -7.326 1.00 98.31 377 ALA A N 1
ATOM 2630 C CA . ALA A 1 377 ? 17.123 -2.052 -7.799 1.00 98.31 377 ALA A CA 1
ATOM 2631 C C . ALA A 1 377 ? 17.845 -3.341 -7.353 1.00 98.31 377 ALA A C 1
ATOM 2633 O O . ALA A 1 377 ? 19.062 -3.461 -7.494 1.00 98.31 377 ALA A O 1
ATOM 2634 N N . GLY A 1 378 ? 17.095 -4.338 -6.886 1.00 97.75 378 GLY A N 1
ATOM 2635 C CA . GLY A 1 378 ? 17.626 -5.649 -6.481 1.00 97.75 378 GLY A CA 1
ATOM 2636 C C . GLY A 1 378 ? 16.860 -6.853 -7.033 1.00 97.75 378 GLY A C 1
ATOM 2637 O O . GLY A 1 378 ? 17.226 -7.989 -6.741 1.00 97.75 378 GLY A O 1
ATOM 2638 N N . ASP A 1 379 ? 15.799 -6.628 -7.812 1.00 98.62 379 ASP A N 1
ATOM 2639 C CA . ASP A 1 379 ? 14.742 -7.616 -8.032 1.00 98.62 379 ASP A CA 1
ATOM 2640 C C . ASP A 1 379 ? 14.437 -7.903 -9.514 1.0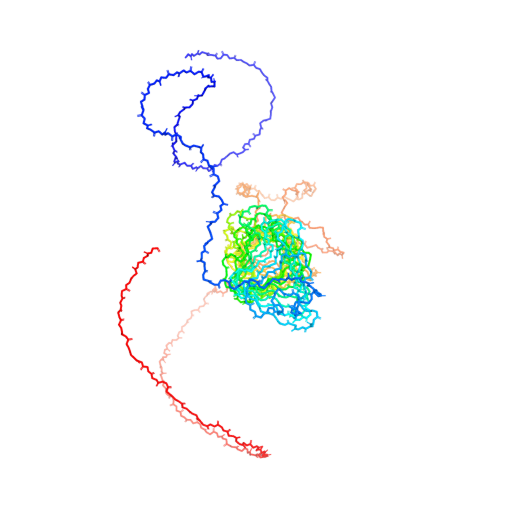0 98.62 379 ASP A C 1
ATOM 2642 O O . ASP A 1 379 ? 15.000 -7.318 -10.447 1.00 98.62 379 ASP A O 1
ATOM 2646 N N . THR A 1 380 ? 13.515 -8.846 -9.727 1.00 98.75 380 THR A N 1
ATOM 2647 C CA . THR A 1 380 ? 12.910 -9.144 -11.028 1.00 98.75 380 THR A CA 1
ATOM 2648 C C . THR A 1 380 ? 11.436 -8.753 -11.026 1.00 98.75 380 THR A C 1
ATOM 2650 O O . THR A 1 380 ? 10.665 -9.241 -10.199 1.00 98.75 380 THR A O 1
ATOM 2653 N N . PHE A 1 381 ? 11.033 -7.928 -11.992 1.00 98.88 381 PHE A N 1
ATOM 2654 C CA . PHE A 1 381 ? 9.630 -7.665 -12.298 1.00 98.88 381 PHE A CA 1
ATOM 2655 C C . PHE A 1 381 ? 9.199 -8.521 -13.496 1.00 98.88 381 PHE A C 1
ATOM 2657 O O . PHE A 1 381 ? 9.725 -8.378 -14.604 1.00 98.88 381 PHE A O 1
ATOM 2664 N N . ALA A 1 382 ? 8.259 -9.432 -13.250 1.00 98.75 382 ALA A N 1
ATOM 2665 C CA . ALA A 1 382 ? 7.688 -10.350 -14.236 1.00 98.75 382 ALA A CA 1
ATOM 2666 C C . ALA A 1 382 ? 6.352 -9.851 -14.818 1.00 98.75 382 ALA A C 1
ATOM 2668 O O . ALA A 1 382 ? 5.829 -10.452 -15.754 1.00 98.75 382 ALA A O 1
ATOM 2669 N N . GLY A 1 383 ? 5.812 -8.764 -14.264 1.00 98.50 383 GLY A N 1
ATOM 2670 C CA . GLY A 1 383 ? 4.616 -8.089 -14.751 1.00 98.50 383 GLY A CA 1
ATOM 2671 C C . GLY A 1 383 ? 4.864 -7.133 -15.924 1.00 98.50 383 GLY A C 1
ATOM 2672 O O . GLY A 1 383 ? 5.924 -7.141 -16.554 1.00 98.50 383 GLY A O 1
ATOM 2673 N N . THR A 1 384 ? 3.879 -6.282 -16.212 1.00 98.62 384 THR A N 1
ATOM 2674 C CA . THR A 1 384 ? 3.877 -5.379 -17.376 1.00 98.62 384 THR A CA 1
ATOM 2675 C C . THR A 1 384 ? 3.930 -3.895 -16.988 1.00 98.62 384 THR A C 1
ATOM 2677 O O . THR A 1 384 ? 3.086 -3.398 -16.249 1.00 98.62 384 THR A O 1
ATOM 2680 N N . LEU A 1 385 ? 4.913 -3.153 -17.506 1.00 98.81 385 LEU A N 1
ATOM 2681 C CA . LEU A 1 385 ? 4.958 -1.684 -17.498 1.00 98.81 385 LEU A CA 1
ATOM 2682 C C . LEU A 1 385 ? 4.262 -1.152 -18.762 1.00 98.81 385 LEU A C 1
ATOM 2684 O O . LEU A 1 385 ? 4.661 -1.506 -19.878 1.00 98.81 385 LEU A O 1
ATOM 2688 N N . GLY A 1 386 ? 3.262 -0.281 -18.600 1.00 98.31 386 GLY A N 1
ATOM 2689 C CA . GLY A 1 386 ? 2.463 0.261 -19.707 1.00 98.31 386 GLY A CA 1
ATOM 2690 C C . GLY A 1 386 ? 2.120 1.749 -19.570 1.00 98.31 386 GLY A C 1
ATOM 2691 O O . GLY A 1 386 ? 2.011 2.285 -18.467 1.00 98.31 386 GLY A O 1
ATOM 2692 N N . GLY A 1 387 ? 1.941 2.422 -20.711 1.00 98.25 387 GLY A N 1
ATOM 2693 C CA . GLY A 1 387 ? 1.631 3.856 -20.813 1.00 98.25 387 GLY A CA 1
ATOM 2694 C C . GLY A 1 387 ? 2.433 4.561 -21.915 1.00 98.25 387 GLY A C 1
ATOM 2695 O O . GLY A 1 387 ? 3.183 3.932 -22.657 1.00 98.25 387 GLY A O 1
ATOM 2696 N N . THR A 1 388 ? 2.309 5.882 -22.020 1.00 98.00 388 THR A N 1
ATOM 2697 C CA . THR A 1 388 ? 3.236 6.734 -22.796 1.00 98.00 388 THR A CA 1
ATOM 2698 C C . THR A 1 388 ? 4.395 7.265 -21.943 1.00 98.00 388 THR A C 1
ATOM 2700 O O . THR A 1 388 ? 5.333 7.852 -22.476 1.00 98.00 388 THR A O 1
ATOM 2703 N N . GLY A 1 389 ? 4.338 7.025 -20.632 1.00 98.19 389 GLY A N 1
ATOM 2704 C CA . GLY A 1 389 ? 5.392 7.256 -19.653 1.00 98.19 389 GLY A C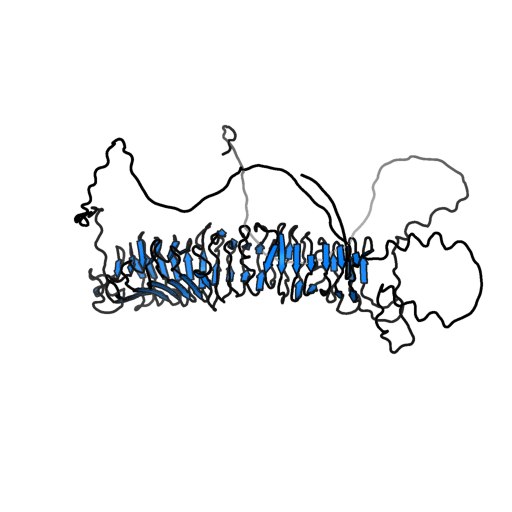A 1
ATOM 2705 C C . GLY A 1 389 ? 6.636 6.376 -19.822 1.00 98.19 389 GLY A C 1
ATOM 2706 O O . GLY A 1 389 ? 6.678 5.487 -20.675 1.00 98.19 389 GLY A O 1
ATOM 2707 N N . GLY A 1 390 ? 7.668 6.658 -19.025 1.00 98.31 390 GLY A N 1
ATOM 2708 C CA . GLY A 1 390 ? 9.013 6.082 -19.145 1.00 98.31 390 GLY A CA 1
ATOM 2709 C C . GLY A 1 390 ? 9.509 5.338 -17.902 1.00 98.31 390 GLY A C 1
ATOM 2710 O O . GLY A 1 390 ? 8.830 5.261 -16.876 1.00 98.31 390 GLY A O 1
ATOM 2711 N N . LEU A 1 391 ? 10.733 4.821 -17.993 1.00 98.88 391 LEU A N 1
ATOM 2712 C CA . LEU A 1 391 ? 11.417 4.085 -16.927 1.00 98.88 391 LEU A CA 1
ATOM 2713 C C . LEU A 1 391 ? 12.822 4.662 -16.717 1.00 98.88 391 LEU A C 1
ATOM 2715 O O . LEU A 1 391 ? 13.582 4.791 -17.674 1.00 98.88 391 LEU A O 1
ATOM 2719 N N . GLN A 1 392 ? 13.197 4.947 -15.473 1.00 98.75 392 GLN A N 1
ATOM 2720 C CA . GLN A 1 392 ? 14.560 5.320 -15.104 1.00 98.75 392 GLN A CA 1
ATOM 2721 C C . GLN A 1 392 ? 15.151 4.302 -14.126 1.00 98.75 392 GLN A C 1
ATOM 2723 O O . GLN A 1 392 ? 14.534 3.988 -13.113 1.00 98.75 392 GLN A O 1
ATOM 2728 N N . ILE A 1 393 ? 16.375 3.842 -14.386 1.00 98.75 393 ILE A N 1
ATOM 2729 C CA . ILE A 1 393 ? 17.195 3.077 -13.436 1.00 98.75 393 ILE A CA 1
ATOM 2730 C C . ILE A 1 393 ? 18.393 3.946 -13.041 1.00 98.75 393 ILE A C 1
ATOM 2732 O O . ILE A 1 393 ? 19.176 4.339 -13.910 1.00 98.75 393 ILE A O 1
ATOM 2736 N N . SER A 1 394 ? 18.542 4.260 -11.750 1.00 97.81 394 SER A N 1
ATOM 2737 C CA . SER A 1 394 ? 19.678 5.054 -11.242 1.00 97.81 394 SER A CA 1
ATOM 2738 C C . SER A 1 394 ? 20.602 4.308 -10.277 1.00 97.81 394 SER A C 1
ATOM 2740 O O . SER A 1 394 ? 21.611 4.870 -9.857 1.00 97.81 394 SER A O 1
ATOM 2742 N N . GLY A 1 395 ? 20.306 3.052 -9.940 1.00 97.81 395 GLY A N 1
ATOM 2743 C CA . GLY A 1 395 ? 21.145 2.238 -9.063 1.00 97.81 395 GLY A CA 1
ATOM 2744 C C . GLY A 1 395 ? 20.720 0.772 -9.023 1.00 97.81 395 GLY A C 1
ATOM 2745 O O . GLY A 1 395 ? 19.598 0.423 -9.390 1.00 97.81 395 GLY A O 1
ATOM 2746 N N . GLY A 1 396 ? 21.638 -0.091 -8.582 1.00 98.50 396 GLY A N 1
ATOM 2747 C CA . GLY A 1 396 ? 21.401 -1.530 -8.459 1.00 98.50 396 GLY A CA 1
ATOM 2748 C C . GLY A 1 396 ? 21.314 -2.278 -9.799 1.00 98.50 396 GLY A C 1
ATOM 2749 O O . GLY A 1 396 ? 21.978 -1.917 -10.774 1.00 98.50 396 GLY A O 1
ATOM 2750 N N . THR A 1 397 ? 20.534 -3.358 -9.847 1.00 98.69 397 THR A N 1
ATOM 2751 C CA . THR A 1 397 ? 20.192 -4.118 -11.061 1.00 98.69 397 THR A CA 1
ATOM 2752 C C . THR A 1 397 ? 18.700 -4.438 -11.085 1.00 98.69 397 THR A C 1
ATOM 2754 O O . THR A 1 397 ? 18.243 -5.288 -10.327 1.00 98.69 397 THR A O 1
ATOM 2757 N N . GLN A 1 398 ? 17.946 -3.808 -11.989 1.00 98.81 398 GLN A N 1
ATOM 2758 C CA . GLN A 1 398 ? 16.553 -4.185 -12.245 1.00 98.81 398 GLN A CA 1
ATOM 2759 C C . GLN A 1 398 ? 16.520 -5.255 -13.333 1.00 98.81 398 GLN A C 1
ATOM 2761 O O . GLN A 1 398 ? 16.988 -5.008 -14.446 1.00 98.81 398 GLN A O 1
ATOM 2766 N N . THR A 1 399 ? 15.927 -6.415 -13.052 1.00 98.88 399 THR A N 1
ATOM 2767 C CA . THR A 1 399 ? 15.586 -7.388 -14.099 1.00 98.88 399 THR A CA 1
ATOM 2768 C C . THR A 1 399 ? 14.122 -7.209 -14.521 1.00 98.88 399 THR A C 1
ATOM 2770 O O . THR A 1 399 ? 13.241 -7.047 -13.674 1.00 98.88 399 THR A O 1
ATOM 2773 N N . LEU A 1 400 ? 13.853 -7.239 -15.827 1.00 98.88 400 LEU A N 1
ATOM 2774 C CA . LEU A 1 400 ? 12.508 -7.274 -16.414 1.00 98.88 400 LEU A CA 1
ATOM 2775 C C . LEU A 1 400 ? 12.322 -8.600 -17.163 1.00 98.88 400 LEU A C 1
ATOM 2777 O O . LEU A 1 400 ? 13.090 -8.884 -18.084 1.00 98.88 400 LEU A O 1
ATOM 2781 N N . SER A 1 401 ? 11.330 -9.408 -16.788 1.00 98.56 401 SER A N 1
ATOM 2782 C CA . SER A 1 401 ? 10.990 -10.675 -17.465 1.00 98.56 401 SER A CA 1
ATOM 2783 C C . SER A 1 401 ? 9.579 -10.714 -18.060 1.00 98.56 401 SER A C 1
ATOM 2785 O O . SER A 1 401 ? 9.311 -11.579 -18.890 1.00 98.56 401 SER A O 1
ATOM 2787 N N . GLY A 1 402 ? 8.697 -9.778 -17.701 1.00 98.06 402 GLY A N 1
ATOM 2788 C CA . GLY A 1 402 ? 7.414 -9.585 -18.385 1.00 98.06 402 GLY A CA 1
ATOM 2789 C C . GLY A 1 402 ? 7.543 -8.776 -19.680 1.00 98.06 402 GLY A C 1
ATOM 2790 O O . GLY A 1 402 ? 8.560 -8.124 -19.924 1.00 98.06 402 GLY A O 1
ATOM 2791 N N . VAL A 1 403 ? 6.503 -8.804 -20.519 1.00 96.94 403 VAL A N 1
ATOM 2792 C CA . VAL A 1 403 ? 6.459 -8.063 -21.794 1.00 96.94 403 VAL A CA 1
ATOM 2793 C C . VAL A 1 403 ? 6.039 -6.616 -21.536 1.00 96.94 403 VAL A C 1
ATOM 2795 O O . VAL A 1 403 ? 4.887 -6.340 -21.203 1.00 96.94 403 VAL A O 1
ATOM 2798 N N . ASN A 1 404 ? 6.971 -5.678 -21.699 1.00 98.56 404 ASN A N 1
ATOM 2799 C CA . ASN A 1 404 ? 6.738 -4.266 -21.399 1.00 98.56 404 ASN A CA 1
ATOM 2800 C C . ASN A 1 404 ? 6.362 -3.470 -22.656 1.00 98.56 404 ASN A C 1
ATOM 2802 O O . ASN A 1 404 ? 6.953 -3.651 -23.719 1.00 98.56 404 ASN A O 1
ATOM 2806 N N . THR A 1 405 ? 5.382 -2.574 -22.531 1.00 98.12 405 THR A N 1
ATOM 2807 C CA . THR A 1 405 ? 4.713 -1.919 -23.675 1.00 98.12 405 THR A CA 1
ATOM 2808 C C . THR A 1 405 ? 4.762 -0.391 -23.632 1.00 98.12 405 THR A C 1
ATOM 2810 O O . THR A 1 405 ? 4.219 0.266 -24.519 1.00 98.12 405 THR A O 1
ATOM 2813 N N . TYR A 1 406 ? 5.412 0.191 -22.622 1.00 98.75 406 TYR A N 1
ATOM 2814 C CA . TYR A 1 406 ? 5.480 1.640 -22.442 1.00 98.75 406 TYR A CA 1
ATOM 2815 C C . TYR A 1 406 ? 6.243 2.361 -23.567 1.00 98.75 406 TYR A C 1
ATOM 2817 O O . TYR A 1 406 ? 7.289 1.898 -24.028 1.00 98.75 406 TYR A O 1
ATOM 2825 N N . GLY A 1 407 ? 5.715 3.504 -24.010 1.00 98.25 407 GLY A N 1
ATOM 2826 C CA . GLY A 1 407 ? 6.254 4.280 -25.135 1.00 98.25 407 GLY A CA 1
ATOM 2827 C C . GLY A 1 407 ? 7.274 5.364 -24.769 1.00 98.25 407 GLY A C 1
ATOM 2828 O O . GLY A 1 407 ? 7.955 5.875 -25.658 1.00 98.25 407 GLY A O 1
ATOM 2829 N N . GLY A 1 408 ? 7.391 5.736 -23.493 1.00 98.56 408 GLY A N 1
ATOM 2830 C CA . GLY A 1 408 ? 8.340 6.750 -23.037 1.00 98.56 408 GLY A CA 1
ATOM 2831 C C . GLY A 1 408 ? 9.782 6.247 -23.009 1.00 98.56 408 GLY A C 1
ATOM 2832 O O . GLY A 1 408 ? 10.068 5.066 -23.222 1.00 98.56 408 GLY A O 1
ATOM 2833 N N . ALA A 1 409 ? 10.722 7.157 -22.758 1.00 98.50 409 ALA A N 1
ATOM 2834 C CA . ALA A 1 409 ? 12.143 6.825 -22.748 1.00 98.50 409 ALA A CA 1
ATOM 2835 C C . ALA A 1 409 ? 12.516 5.871 -21.598 1.00 98.50 409 ALA A C 1
ATOM 2837 O O . ALA A 1 409 ? 11.965 5.960 -20.499 1.00 98.50 409 ALA A O 1
ATOM 2838 N N . THR A 1 410 ? 13.493 5.002 -21.853 1.00 98.88 410 THR A N 1
ATOM 2839 C CA . THR A 1 410 ? 14.190 4.233 -20.820 1.00 98.88 410 THR A CA 1
ATOM 2840 C C . THR A 1 410 ? 15.557 4.856 -20.574 1.00 98.88 410 THR A C 1
ATOM 2842 O O . THR A 1 410 ? 16.418 4.823 -21.456 1.00 98.88 410 THR A O 1
ATOM 2845 N N . THR A 1 411 ? 15.788 5.410 -19.388 1.00 98.75 411 THR A N 1
ATOM 2846 C CA . THR A 1 411 ? 17.071 6.017 -19.015 1.00 98.75 411 THR A CA 1
ATOM 2847 C C . THR A 1 411 ? 17.787 5.161 -17.976 1.00 98.75 411 THR A C 1
ATOM 2849 O O . THR A 1 411 ? 17.264 4.862 -16.907 1.00 98.75 411 THR A O 1
ATOM 2852 N N . ILE A 1 412 ? 19.018 4.758 -18.275 1.00 98.81 412 ILE A N 1
ATOM 2853 C CA . ILE A 1 412 ? 19.911 4.118 -17.309 1.00 98.81 412 ILE A CA 1
ATOM 2854 C C . ILE A 1 412 ? 20.950 5.173 -16.945 1.00 98.81 412 ILE A C 1
ATOM 2856 O O . ILE A 1 412 ? 21.829 5.493 -17.748 1.00 98.81 412 ILE A O 1
ATOM 2860 N N . THR A 1 413 ? 20.802 5.767 -15.762 1.00 98.31 413 THR A N 1
ATOM 2861 C CA . THR A 1 413 ? 21.686 6.816 -15.224 1.00 98.31 413 THR A CA 1
ATOM 2862 C C . THR A 1 413 ? 22.646 6.281 -14.161 1.00 98.31 413 THR A C 1
ATOM 2864 O O . THR A 1 413 ? 23.675 6.898 -13.904 1.00 98.31 413 THR A O 1
ATOM 2867 N N . GLY A 1 414 ? 22.367 5.093 -13.620 1.00 97.69 414 GLY A N 1
ATOM 2868 C CA . GLY A 1 414 ? 23.242 4.324 -12.739 1.00 97.69 414 GLY A CA 1
ATOM 2869 C C . GLY A 1 414 ? 22.826 2.851 -12.711 1.00 97.69 414 GLY A C 1
ATOM 2870 O O . GLY A 1 414 ? 21.688 2.518 -13.035 1.00 97.69 414 GLY A O 1
ATOM 2871 N N . GLY A 1 415 ? 23.743 1.957 -12.337 1.00 98.00 415 GLY A N 1
ATOM 2872 C CA . GLY A 1 415 ? 23.450 0.524 -12.223 1.00 98.00 415 GLY A CA 1
ATOM 2873 C C . GLY A 1 415 ? 23.219 -0.195 -13.562 1.00 98.00 415 GLY A C 1
ATOM 2874 O O . GLY A 1 415 ? 23.847 0.124 -14.579 1.00 98.00 415 GLY A O 1
ATOM 2875 N N . THR A 1 416 ? 22.349 -1.208 -13.536 1.00 98.81 416 THR A N 1
ATOM 2876 C CA . THR A 1 416 ? 22.064 -2.110 -14.664 1.00 98.81 416 THR A CA 1
ATOM 2877 C C . THR A 1 416 ? 20.562 -2.270 -14.908 1.00 98.81 416 THR A C 1
ATOM 2879 O O . THR A 1 416 ? 19.804 -2.538 -13.977 1.00 98.81 416 THR A O 1
ATOM 2882 N N . LEU A 1 417 ? 20.143 -2.216 -16.175 1.00 98.88 417 LEU A N 1
ATOM 2883 C CA . LEU A 1 417 ? 18.854 -2.753 -16.621 1.00 98.88 417 LEU A CA 1
ATOM 2884 C C . LEU A 1 417 ? 19.087 -4.088 -17.334 1.00 98.88 417 LEU A C 1
ATOM 2886 O O . LEU A 1 417 ? 19.867 -4.148 -18.286 1.00 98.88 417 LEU A O 1
ATOM 2890 N N . ARG A 1 418 ? 18.413 -5.148 -16.884 1.00 98.88 418 ARG A N 1
ATOM 2891 C CA . ARG A 1 418 ? 18.652 -6.531 -17.312 1.00 98.88 418 ARG A CA 1
ATOM 2892 C C . ARG A 1 418 ? 17.392 -7.201 -17.858 1.00 98.88 418 ARG A C 1
ATOM 2894 O O . ARG A 1 418 ? 16.310 -7.048 -17.299 1.00 98.88 418 ARG A O 1
ATOM 2901 N N . ALA A 1 419 ? 17.531 -7.989 -18.918 1.00 98.75 419 ALA A N 1
ATOM 2902 C CA . ALA A 1 419 ? 16.459 -8.840 -19.421 1.00 98.75 419 ALA A CA 1
ATOM 2903 C C . ALA A 1 419 ? 16.424 -10.199 -18.697 1.00 98.75 419 ALA A C 1
ATOM 2905 O O . ALA A 1 419 ? 17.444 -10.872 -18.536 1.00 98.75 419 ALA A O 1
ATOM 2906 N N . GLY A 1 420 ? 15.233 -10.620 -18.283 1.00 98.31 420 GLY A N 1
ATOM 2907 C CA . GLY A 1 420 ? 14.943 -11.951 -17.741 1.00 98.31 420 GLY A CA 1
ATOM 2908 C C . GLY A 1 420 ? 14.150 -12.851 -18.696 1.00 98.31 420 GLY A C 1
ATOM 2909 O O . GLY A 1 420 ? 13.945 -14.016 -18.380 1.00 98.31 420 GLY A O 1
ATOM 2910 N N . ALA A 1 421 ? 13.710 -12.323 -19.843 1.00 98.50 421 ALA A N 1
ATOM 2911 C CA . ALA A 1 421 ? 13.054 -13.064 -20.921 1.00 98.50 421 ALA A CA 1
ATOM 2912 C C . ALA A 1 421 ? 13.287 -12.376 -22.280 1.00 98.50 421 ALA A C 1
ATOM 2914 O O . ALA A 1 421 ? 13.687 -11.209 -22.340 1.00 98.50 421 ALA A O 1
ATOM 2915 N N . ALA A 1 422 ? 13.027 -13.082 -23.385 1.00 98.25 422 ALA A N 1
ATOM 2916 C CA . ALA A 1 422 ? 13.072 -12.505 -24.730 1.00 98.25 422 ALA A CA 1
ATOM 2917 C C . ALA A 1 422 ? 11.909 -11.523 -24.953 1.00 98.25 422 ALA A C 1
ATOM 2919 O O . ALA A 1 422 ? 10.775 -11.812 -24.584 1.00 98.25 422 ALA A O 1
ATOM 2920 N N . GLY A 1 423 ? 12.188 -10.365 -25.559 1.00 97.69 423 GLY A N 1
ATOM 2921 C CA . GLY A 1 423 ? 11.184 -9.317 -25.793 1.00 97.69 423 GLY A CA 1
ATOM 2922 C C . GLY A 1 423 ? 10.664 -8.617 -24.527 1.00 97.69 423 GLY A C 1
ATOM 2923 O O . GLY A 1 423 ? 9.604 -8.000 -24.572 1.00 97.69 423 GLY A O 1
ATOM 2924 N N . ALA A 1 424 ? 11.386 -8.708 -23.406 1.00 98.62 424 ALA A N 1
ATOM 2925 C CA . ALA A 1 424 ? 11.011 -8.051 -22.155 1.00 98.62 424 ALA A CA 1
ATOM 2926 C C . ALA A 1 424 ? 11.278 -6.532 -22.163 1.00 98.62 424 ALA A C 1
ATOM 2928 O O . ALA A 1 424 ? 10.612 -5.782 -21.449 1.00 98.62 424 ALA A O 1
ATOM 2929 N N . PHE A 1 425 ? 12.237 -6.051 -22.960 1.00 98.69 425 PHE A N 1
ATOM 2930 C CA . PHE A 1 425 ? 12.447 -4.615 -23.179 1.00 98.69 425 PHE A CA 1
ATOM 2931 C C . PHE A 1 425 ? 11.384 -4.041 -24.130 1.00 98.69 425 PHE A C 1
ATOM 2933 O O . PHE A 1 425 ? 10.963 -4.710 -25.073 1.00 98.69 425 PHE A O 1
ATOM 2940 N N . SER A 1 426 ? 10.953 -2.795 -23.896 1.00 98.62 426 SER A N 1
ATOM 2941 C CA . SER A 1 426 ? 9.888 -2.184 -24.697 1.00 98.62 426 SER A CA 1
ATOM 2942 C C . SER A 1 426 ? 10.385 -1.835 -26.099 1.00 98.62 426 SER A C 1
ATOM 2944 O O . SER A 1 426 ? 11.191 -0.922 -26.292 1.00 98.62 426 SER A O 1
ATOM 2946 N N . ALA A 1 427 ? 9.816 -2.506 -27.101 1.00 98.38 427 ALA A N 1
ATOM 2947 C CA . ALA A 1 427 ? 10.077 -2.236 -28.513 1.00 98.38 427 ALA A CA 1
ATOM 2948 C C . ALA A 1 427 ? 9.641 -0.828 -28.968 1.00 98.38 427 ALA A C 1
ATOM 2950 O O . ALA A 1 427 ? 10.093 -0.369 -30.019 1.00 98.38 427 ALA A O 1
ATOM 2951 N N . ALA A 1 428 ? 8.793 -0.145 -28.188 1.00 98.19 428 ALA A N 1
ATOM 2952 C CA . ALA A 1 428 ? 8.358 1.231 -28.429 1.00 98.19 428 ALA A CA 1
ATOM 2953 C C . ALA A 1 428 ? 9.266 2.283 -27.762 1.00 98.19 428 ALA A C 1
ATOM 2955 O O . ALA A 1 428 ? 9.294 3.429 -28.208 1.00 98.19 428 ALA A O 1
ATOM 2956 N N . SER A 1 429 ? 10.023 1.906 -26.727 1.00 98.62 429 SER A N 1
ATOM 2957 C CA . SER A 1 429 ? 10.831 2.836 -25.935 1.00 98.62 429 SER A CA 1
ATOM 2958 C C . SER A 1 429 ? 12.162 3.202 -26.606 1.00 98.62 429 SER A C 1
ATOM 2960 O O . SER A 1 429 ? 12.843 2.368 -27.215 1.00 98.62 429 SER A O 1
ATOM 2962 N N . ALA A 1 430 ? 12.550 4.471 -26.465 1.00 98.44 430 ALA A N 1
ATOM 2963 C CA . ALA A 1 430 ? 13.881 4.981 -26.779 1.00 98.44 430 ALA A CA 1
ATOM 2964 C C . ALA A 1 430 ? 14.815 4.807 -25.569 1.00 98.44 430 ALA A C 1
ATOM 2966 O O . ALA A 1 430 ? 14.511 5.311 -24.489 1.00 98.44 430 ALA A O 1
ATOM 2967 N N . TYR A 1 431 ? 15.953 4.133 -25.741 1.00 98.69 431 TYR A N 1
ATOM 2968 C CA . TYR A 1 431 ? 16.879 3.820 -24.648 1.00 98.69 431 TYR A CA 1
ATOM 2969 C C . TYR A 1 431 ? 18.069 4.784 -24.603 1.00 98.69 431 TYR A C 1
ATOM 2971 O O . TYR A 1 431 ? 18.640 5.139 -25.636 1.00 98.69 431 TYR A O 1
ATOM 2979 N N . VAL A 1 432 ? 18.492 5.155 -23.395 1.00 98.62 432 VAL A N 1
ATOM 2980 C CA . VAL A 1 432 ? 19.720 5.916 -23.129 1.00 98.62 432 VAL A CA 1
ATOM 2981 C C . VAL A 1 432 ? 20.504 5.208 -22.027 1.00 98.62 432 VAL A C 1
ATOM 2983 O O . VAL A 1 432 ? 20.036 5.127 -20.894 1.00 98.62 432 VAL A O 1
ATOM 2986 N N . ALA A 1 433 ? 21.698 4.711 -22.347 1.00 98.38 433 ALA A N 1
ATOM 2987 C CA . ALA A 1 433 ? 22.621 4.109 -21.385 1.00 98.38 433 ALA A CA 1
ATOM 2988 C C . ALA A 1 433 ? 23.778 5.079 -21.104 1.00 98.38 433 ALA A C 1
ATOM 2990 O O . ALA A 1 433 ? 24.649 5.276 -21.958 1.00 98.38 433 ALA A O 1
ATOM 2991 N N . ALA A 1 434 ? 23.787 5.702 -19.923 1.00 98.44 434 ALA A N 1
ATOM 2992 C CA . ALA A 1 434 ? 24.817 6.658 -19.521 1.00 98.44 434 ALA A CA 1
ATOM 2993 C C . ALA A 1 434 ? 26.177 5.983 -19.258 1.00 98.44 434 ALA A C 1
ATOM 2995 O O . ALA A 1 434 ? 26.268 4.769 -19.054 1.00 98.44 434 ALA A O 1
ATOM 2996 N N . ALA A 1 435 ? 27.253 6.773 -19.238 1.00 97.75 435 ALA A N 1
ATOM 2997 C CA . ALA A 1 435 ? 28.592 6.271 -18.936 1.00 97.75 435 ALA A CA 1
ATOM 2998 C C . ALA A 1 435 ? 28.641 5.589 -17.555 1.00 97.75 435 ALA A C 1
ATOM 3000 O O . ALA A 1 435 ? 28.110 6.110 -16.579 1.00 97.75 435 ALA A O 1
ATOM 3001 N N . GLY A 1 436 ? 29.274 4.415 -17.481 1.00 96.81 436 GLY A N 1
ATOM 3002 C CA . GLY A 1 436 ? 29.341 3.598 -16.260 1.00 96.81 436 GLY A CA 1
ATOM 3003 C C . GLY A 1 436 ? 28.118 2.707 -15.990 1.00 96.81 436 GLY A C 1
ATOM 3004 O O . GLY A 1 436 ? 28.164 1.907 -15.060 1.00 96.81 436 GLY A O 1
ATOM 3005 N N . THR A 1 437 ? 27.057 2.792 -16.798 1.00 98.69 437 THR A N 1
ATOM 3006 C CA . THR A 1 437 ? 25.852 1.947 -16.663 1.00 98.69 437 THR A CA 1
ATOM 3007 C C . THR A 1 437 ? 25.887 0.719 -17.572 1.00 98.69 437 THR A C 1
ATOM 3009 O O . THR A 1 437 ? 26.687 0.671 -18.510 1.00 98.69 437 THR A O 1
ATOM 3012 N N . THR A 1 438 ? 25.017 -0.269 -17.322 1.00 98.69 438 THR A N 1
ATOM 3013 C CA . THR A 1 438 ? 24.882 -1.461 -18.180 1.00 98.69 438 THR A CA 1
ATOM 3014 C C . THR A 1 438 ? 23.447 -1.691 -18.674 1.00 98.69 438 THR A C 1
ATOM 3016 O O . THR A 1 438 ? 22.504 -1.722 -17.888 1.00 98.69 438 THR A O 1
ATOM 3019 N N . LEU A 1 439 ? 23.293 -1.935 -19.978 1.00 98.75 439 LEU A N 1
ATOM 3020 C CA . LEU A 1 439 ? 22.119 -2.560 -20.593 1.00 98.75 439 LEU A CA 1
ATOM 3021 C C . LEU A 1 439 ? 22.460 -4.033 -20.875 1.00 98.75 439 LEU A C 1
ATOM 3023 O O . LEU A 1 439 ? 23.271 -4.321 -21.756 1.00 98.75 439 LEU A O 1
ATOM 3027 N N . ASP A 1 440 ? 21.883 -4.957 -20.111 1.00 98.69 440 ASP A N 1
ATOM 3028 C CA . ASP A 1 440 ? 22.218 -6.385 -20.139 1.00 98.69 440 ASP A CA 1
ATOM 3029 C C . ASP A 1 440 ? 21.089 -7.223 -20.753 1.00 98.69 440 ASP A C 1
ATOM 3031 O O . ASP A 1 440 ? 20.017 -7.371 -20.169 1.00 98.69 440 ASP A O 1
ATOM 3035 N N . LEU A 1 441 ? 21.329 -7.814 -21.921 1.00 98.62 441 LEU A N 1
ATOM 3036 C CA . LEU A 1 441 ? 20.380 -8.731 -22.554 1.00 98.62 441 LEU A CA 1
ATOM 3037 C C . LEU A 1 441 ? 20.418 -10.129 -21.926 1.00 98.62 441 LEU A C 1
ATOM 3039 O O . LEU A 1 441 ? 19.460 -10.877 -22.101 1.00 98.62 441 LEU A O 1
ATOM 3043 N N . ASN A 1 442 ? 21.475 -10.481 -21.180 1.00 97.88 442 ASN A N 1
ATOM 3044 C CA . ASN A 1 442 ? 21.541 -11.706 -20.378 1.00 97.88 442 ASN A CA 1
ATOM 3045 C C . ASN A 1 442 ? 21.199 -13.007 -21.162 1.00 97.88 442 ASN A C 1
ATOM 3047 O O . ASN A 1 442 ? 20.622 -13.943 -20.616 1.00 97.88 442 ASN A O 1
ATOM 3051 N N . GLY A 1 443 ? 21.557 -13.076 -22.449 1.00 97.81 443 GLY A N 1
ATOM 3052 C CA . GLY A 1 443 ? 21.273 -14.212 -23.339 1.00 97.81 443 GLY A CA 1
ATOM 3053 C C . GLY A 1 443 ? 19.921 -14.163 -24.070 1.00 97.81 443 GLY A C 1
ATOM 3054 O O . GLY A 1 443 ? 19.594 -15.084 -24.815 1.00 97.81 443 GLY A O 1
ATOM 3055 N N . PHE A 1 444 ? 19.115 -13.114 -23.874 1.00 98.44 444 PHE A N 1
ATOM 3056 C CA . PHE A 1 444 ? 17.767 -12.999 -24.434 1.00 98.44 444 PHE A CA 1
ATOM 3057 C C . PHE A 1 444 ? 17.681 -11.987 -25.579 1.00 98.44 444 PH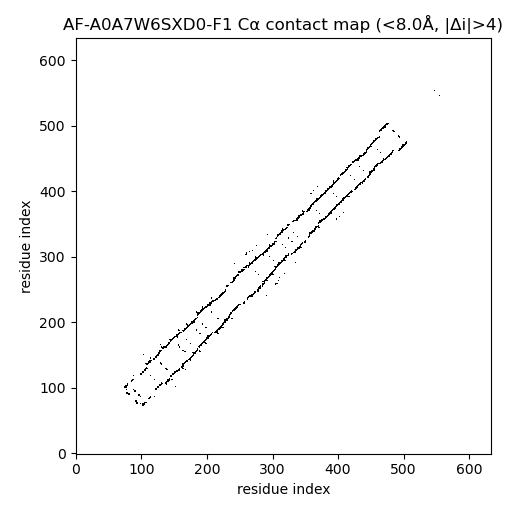E A C 1
ATOM 3059 O O . PHE A 1 444 ? 18.078 -10.834 -25.431 1.00 98.44 444 PHE A O 1
ATOM 3066 N N . ASN A 1 445 ? 17.066 -12.377 -26.699 1.00 98.25 445 ASN A N 1
ATOM 3067 C CA . ASN A 1 445 ? 16.818 -11.478 -27.831 1.00 98.25 445 ASN A CA 1
ATOM 3068 C C . ASN A 1 445 ? 15.874 -10.324 -27.444 1.00 98.25 445 ASN A C 1
ATOM 3070 O O . ASN A 1 445 ? 14.796 -10.564 -26.897 1.00 98.25 445 ASN A O 1
ATOM 3074 N N . GLN A 1 446 ? 16.244 -9.083 -27.776 1.00 98.69 446 GLN A N 1
ATOM 3075 C CA . GLN A 1 446 ? 15.461 -7.875 -27.465 1.00 98.69 446 GLN A CA 1
ATOM 3076 C C . GLN A 1 446 ? 15.220 -7.012 -28.704 1.00 98.69 446 GLN A C 1
ATOM 3078 O O . GLN A 1 446 ? 16.014 -7.020 -29.648 1.00 98.69 446 GLN A O 1
ATOM 3083 N N . THR A 1 447 ? 14.148 -6.218 -28.675 1.00 98.50 447 THR A N 1
ATOM 3084 C CA . THR A 1 447 ? 13.881 -5.152 -29.651 1.00 98.50 447 THR A CA 1
ATOM 3085 C C . THR A 1 447 ? 13.600 -3.848 -28.913 1.00 98.50 447 THR A C 1
ATOM 3087 O O . THR A 1 447 ? 12.870 -3.862 -27.930 1.00 98.50 447 THR A O 1
ATOM 3090 N N . ILE A 1 448 ? 14.168 -2.736 -29.386 1.00 98.56 448 ILE A N 1
ATOM 3091 C CA . ILE A 1 448 ? 14.008 -1.384 -28.822 1.00 98.56 448 ILE A CA 1
ATOM 3092 C C . ILE A 1 448 ? 13.872 -0.340 -29.944 1.00 98.56 448 ILE A C 1
ATOM 3094 O O . ILE A 1 448 ? 14.353 -0.564 -31.063 1.00 98.56 448 ILE A O 1
ATOM 3098 N N . ALA A 1 449 ? 13.235 0.808 -29.688 1.00 98.00 449 ALA A N 1
ATOM 3099 C CA . ALA A 1 449 ? 12.962 1.796 -30.740 1.00 98.00 449 ALA A CA 1
ATOM 3100 C C . ALA A 1 449 ? 14.214 2.585 -31.158 1.00 98.00 449 ALA A C 1
ATOM 3102 O O . ALA A 1 449 ? 14.420 2.848 -32.343 1.00 98.00 449 ALA A O 1
ATOM 3103 N N . SER A 1 450 ? 15.080 2.939 -30.213 1.00 97.94 450 SER A N 1
ATOM 3104 C CA . SER A 1 450 ? 16.386 3.566 -30.458 1.00 97.94 450 SER A CA 1
ATOM 3105 C C . SER A 1 450 ? 17.319 3.327 -29.273 1.00 97.94 450 SER A C 1
ATOM 3107 O O . SER A 1 450 ? 16.868 2.900 -28.209 1.00 97.94 450 SER A O 1
ATOM 3109 N N . LEU A 1 451 ? 18.614 3.597 -29.452 1.00 98.19 451 LEU A N 1
ATOM 3110 C CA . LEU A 1 451 ? 19.600 3.527 -28.373 1.00 98.19 451 LEU A CA 1
ATOM 3111 C C . LEU A 1 451 ? 20.659 4.624 -28.516 1.00 98.19 451 LEU A C 1
ATOM 3113 O O . LEU A 1 451 ? 21.319 4.692 -29.552 1.00 98.19 451 LEU A O 1
ATOM 3117 N N . ASP A 1 452 ? 20.859 5.425 -27.471 1.00 97.81 452 ASP A N 1
ATOM 3118 C CA . ASP A 1 452 ? 22.084 6.202 -27.253 1.00 97.81 452 ASP A CA 1
ATOM 3119 C C . ASP A 1 452 ? 22.946 5.506 -26.189 1.00 97.81 452 ASP A C 1
ATOM 3121 O O . ASP A 1 452 ? 22.485 5.233 -25.078 1.00 97.81 452 ASP A O 1
ATOM 3125 N N . ASN A 1 453 ? 24.179 5.150 -26.549 1.00 97.62 453 ASN A N 1
ATOM 3126 C CA . ASN A 1 453 ? 25.067 4.316 -25.747 1.00 97.62 453 ASN A CA 1
ATOM 3127 C C . ASN A 1 453 ? 26.372 5.047 -25.397 1.00 97.62 453 ASN A C 1
ATOM 3129 O O . ASN A 1 453 ? 27.302 5.120 -26.210 1.00 97.62 453 ASN A O 1
ATOM 3133 N N . ALA A 1 454 ? 26.45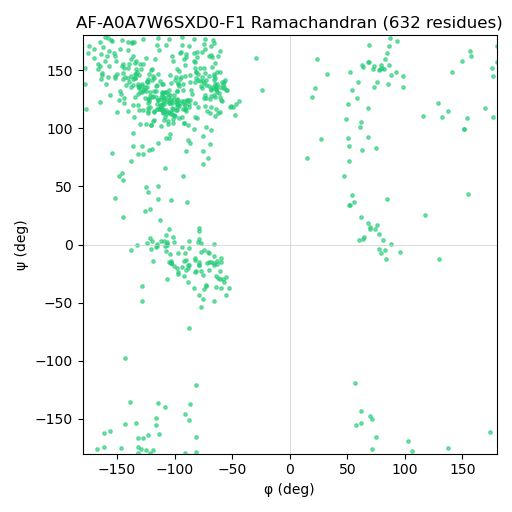5 5.524 -24.155 1.00 98.00 454 ALA A N 1
ATOM 3134 C CA . ALA A 1 454 ? 27.689 5.927 -23.480 1.00 98.00 454 ALA A CA 1
ATOM 3135 C C . ALA A 1 454 ? 28.178 4.876 -22.452 1.00 98.00 454 ALA A C 1
ATOM 3137 O O . ALA A 1 454 ? 29.331 4.931 -22.026 1.00 98.00 454 ALA A O 1
ATOM 3138 N N . GLY A 1 455 ? 27.320 3.928 -22.060 1.00 98.06 455 GLY A N 1
ATOM 3139 C CA . GLY A 1 455 ? 27.597 2.857 -21.097 1.00 98.06 455 GLY A CA 1
ATOM 3140 C C . GLY A 1 455 ? 28.130 1.562 -21.718 1.00 98.06 455 GLY A C 1
ATOM 3141 O O . GLY A 1 455 ? 28.881 1.565 -22.695 1.00 98.06 455 GLY A O 1
ATOM 3142 N N . LEU A 1 456 ? 27.758 0.432 -21.121 1.00 98.31 456 LEU A N 1
ATOM 3143 C CA . LEU A 1 456 ? 28.017 -0.918 -21.615 1.00 98.31 456 LEU A CA 1
ATOM 3144 C C . LEU A 1 456 ? 26.708 -1.550 -22.101 1.00 98.31 456 LEU A C 1
ATOM 3146 O O . LEU A 1 456 ? 25.765 -1.688 -21.330 1.00 98.31 456 LEU A O 1
ATOM 3150 N N . VAL A 1 457 ? 26.668 -2.029 -23.341 1.00 98.44 457 VAL A N 1
ATOM 3151 C CA . VAL A 1 457 ? 25.679 -3.036 -23.752 1.00 98.44 457 VAL A CA 1
ATOM 3152 C C . VAL A 1 457 ? 26.342 -4.400 -23.636 1.00 98.44 457 VAL A C 1
ATOM 3154 O O . VAL A 1 457 ? 27.370 -4.638 -24.274 1.00 98.44 457 VAL A O 1
ATOM 3157 N N . ARG A 1 458 ? 25.760 -5.292 -22.836 1.00 97.75 458 ARG A N 1
ATOM 3158 C CA . ARG A 1 458 ? 26.189 -6.686 -22.694 1.00 97.75 458 ARG A CA 1
ATOM 3159 C C . ARG A 1 458 ? 25.118 -7.589 -23.284 1.00 97.75 458 ARG A C 1
ATOM 3161 O O . ARG A 1 458 ? 23.958 -7.496 -22.903 1.00 97.75 458 ARG A O 1
ATOM 3168 N N . THR A 1 459 ? 25.493 -8.474 -24.198 1.00 95.12 459 THR A N 1
ATOM 3169 C CA . THR A 1 459 ? 24.561 -9.480 -24.728 1.00 95.12 459 THR A CA 1
ATOM 3170 C C . THR A 1 459 ? 24.378 -10.647 -23.766 1.00 95.12 459 THR A C 1
ATOM 3172 O O . THR A 1 459 ? 23.246 -11.026 -23.482 1.00 95.12 459 THR A O 1
ATOM 3175 N N . GLY A 1 460 ? 25.472 -11.145 -23.183 1.00 89.19 460 GLY A N 1
ATOM 3176 C CA . GLY A 1 460 ? 25.443 -12.204 -22.169 1.00 89.19 460 GLY A CA 1
ATOM 3177 C C . GLY A 1 460 ? 25.072 -13.583 -22.731 1.00 89.19 460 GLY A C 1
ATOM 3178 O O . GLY A 1 460 ? 24.918 -13.752 -23.936 1.00 89.19 460 GLY A O 1
ATOM 3179 N N . GLY A 1 461 ? 24.955 -14.573 -21.842 1.00 88.44 461 GLY A N 1
ATOM 3180 C CA . GLY A 1 461 ? 24.609 -15.948 -22.215 1.00 88.44 461 GLY A CA 1
ATOM 3181 C C . GLY A 1 461 ? 25.628 -16.627 -23.141 1.00 88.44 461 GLY A C 1
ATOM 3182 O O . GLY A 1 461 ? 26.816 -16.300 -23.139 1.00 88.44 461 GLY A O 1
ATOM 3183 N N . ALA A 1 462 ? 25.146 -17.597 -23.919 1.00 90.69 462 ALA A N 1
ATOM 3184 C CA . ALA A 1 462 ? 25.898 -18.209 -25.010 1.00 90.69 462 ALA A CA 1
ATOM 3185 C C . ALA A 1 462 ? 25.815 -17.345 -26.292 1.00 90.69 462 ALA A C 1
ATOM 3187 O O . ALA A 1 462 ? 24.853 -16.590 -26.447 1.00 90.69 462 ALA A O 1
ATOM 3188 N N . PRO A 1 463 ? 26.779 -17.465 -27.227 1.00 94.00 463 PRO A N 1
ATOM 3189 C CA . PRO A 1 463 ? 26.740 -16.744 -28.498 1.00 94.00 463 PRO A CA 1
ATOM 3190 C C . PRO A 1 463 ? 25.470 -17.019 -29.320 1.00 94.00 463 PRO A C 1
ATOM 3192 O O . PRO A 1 463 ? 25.042 -18.165 -29.450 1.00 94.00 463 PRO A O 1
ATOM 3195 N N . GLY A 1 464 ? 24.924 -15.974 -29.940 1.00 94.62 464 GLY A N 1
ATOM 3196 C CA . GLY A 1 464 ? 23.722 -15.996 -30.787 1.00 94.62 464 GLY A CA 1
ATOM 3197 C C . GLY A 1 464 ? 22.679 -14.926 -30.427 1.00 94.62 464 GLY A C 1
ATOM 3198 O O . GLY A 1 464 ? 21.772 -14.657 -31.220 1.00 94.62 464 GLY A O 1
ATOM 3199 N N . THR A 1 465 ? 22.830 -14.280 -29.271 1.00 97.69 465 THR A N 1
ATOM 3200 C CA . THR A 1 465 ? 21.938 -13.253 -28.720 1.00 97.69 465 TH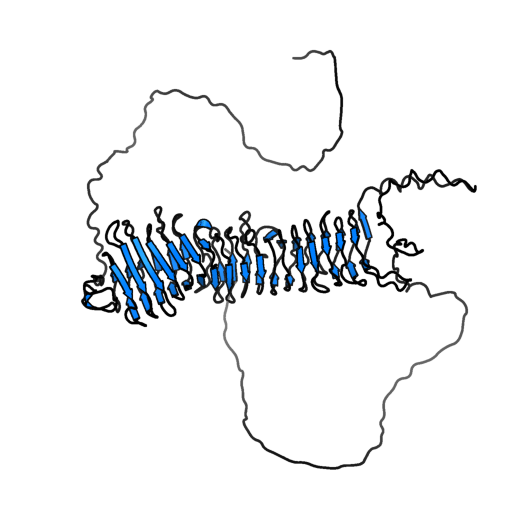R A CA 1
ATOM 3201 C C . THR A 1 465 ? 21.909 -12.004 -29.600 1.00 97.69 465 THR A C 1
ATOM 3203 O O . THR A 1 465 ? 22.947 -11.484 -30.009 1.00 97.69 465 THR A O 1
ATOM 3206 N N . THR A 1 466 ? 20.715 -11.486 -29.886 1.00 97.56 466 THR A N 1
ATOM 3207 C CA . THR A 1 466 ? 20.509 -10.362 -30.810 1.00 97.56 466 THR A CA 1
ATOM 3208 C C . THR A 1 466 ? 19.794 -9.185 -30.144 1.00 97.56 466 THR A C 1
ATOM 3210 O O . THR A 1 466 ? 18.661 -9.315 -29.676 1.00 97.56 466 THR A O 1
ATOM 3213 N N . LEU A 1 467 ? 20.424 -8.005 -30.181 1.00 98.00 467 LEU A N 1
ATOM 3214 C CA . LEU A 1 467 ? 19.767 -6.721 -29.922 1.00 98.00 467 LEU A CA 1
ATOM 3215 C C . LEU A 1 467 ? 19.289 -6.113 -31.246 1.00 98.00 467 LEU A C 1
ATOM 3217 O O . LEU A 1 467 ? 20.108 -5.756 -32.093 1.00 98.00 467 LEU A O 1
ATOM 3221 N N . THR A 1 468 ? 17.978 -5.946 -31.411 1.00 98.12 468 THR A N 1
ATOM 3222 C CA . THR A 1 468 ? 17.393 -5.209 -32.541 1.00 98.12 468 THR A CA 1
ATOM 3223 C C . THR A 1 468 ? 17.074 -3.773 -32.132 1.00 98.12 468 THR A C 1
ATOM 3225 O O . THR A 1 468 ? 16.308 -3.537 -31.202 1.00 98.12 468 THR A O 1
ATOM 3228 N N . VAL A 1 469 ? 17.616 -2.803 -32.862 1.00 97.88 469 VAL A N 1
ATOM 3229 C CA . VAL A 1 469 ? 17.303 -1.376 -32.729 1.00 97.88 469 VAL A CA 1
ATOM 3230 C C . VAL A 1 469 ? 16.510 -0.955 -33.965 1.00 97.88 469 VAL A C 1
ATOM 3232 O O . VAL A 1 469 ? 17.055 -0.865 -35.066 1.00 97.88 469 VAL A O 1
ATOM 3235 N N . SER A 1 470 ? 15.208 -0.721 -33.811 1.00 96.25 470 SER A N 1
ATOM 3236 C CA . SER A 1 470 ? 14.295 -0.439 -34.933 1.00 96.25 470 SER A CA 1
ATOM 3237 C C . SER A 1 470 ? 14.526 0.934 -35.584 1.00 96.25 470 SER A C 1
ATOM 3239 O O . SER A 1 470 ? 14.159 1.154 -36.740 1.00 96.25 470 SER A O 1
ATOM 3241 N N . GLY A 1 471 ? 15.139 1.859 -34.848 1.00 93.88 471 GLY A N 1
ATOM 3242 C CA . GLY A 1 471 ? 15.512 3.201 -35.277 1.00 93.88 471 GLY A CA 1
ATOM 3243 C C . GLY A 1 471 ? 17.026 3.405 -35.324 1.00 93.88 471 GLY A C 1
ATOM 3244 O O . GLY A 1 471 ? 17.768 2.577 -35.849 1.00 93.88 471 GLY A O 1
ATOM 3245 N N . ASN A 1 472 ? 17.487 4.556 -34.829 1.00 92.00 472 ASN A N 1
ATOM 3246 C CA . ASN A 1 472 ? 18.910 4.899 -34.821 1.00 92.00 472 ASN A CA 1
ATOM 3247 C C . ASN A 1 472 ? 19.633 4.245 -33.631 1.00 92.00 472 ASN A C 1
ATOM 3249 O O . ASN A 1 472 ? 19.102 4.232 -32.518 1.00 92.00 472 ASN A O 1
ATOM 3253 N N . TYR A 1 473 ? 20.879 3.824 -33.856 1.00 95.06 473 TYR A N 1
ATOM 3254 C CA . TYR A 1 473 ? 21.858 3.571 -32.796 1.00 95.06 473 TYR A CA 1
ATOM 3255 C C . TYR A 1 473 ? 22.867 4.726 -32.773 1.00 95.06 473 TYR A C 1
ATOM 3257 O O . TYR A 1 473 ? 23.450 5.065 -33.809 1.00 95.06 473 TYR A O 1
ATOM 3265 N N . VAL A 1 474 ? 23.090 5.321 -31.604 1.00 94.62 474 VAL A N 1
ATOM 3266 C CA . VAL A 1 474 ? 24.070 6.386 -31.376 1.00 94.62 474 VAL A CA 1
ATOM 3267 C C . VAL A 1 474 ? 25.153 5.871 -30.429 1.00 94.62 474 VAL A C 1
ATOM 3269 O O . VAL A 1 474 ? 24.890 5.527 -29.283 1.00 94.62 474 VAL A O 1
ATOM 3272 N N . GLY A 1 475 ? 26.390 5.796 -30.916 1.00 93.88 475 GLY A N 1
ATOM 3273 C CA . GLY A 1 475 ? 27.564 5.504 -30.099 1.00 93.88 475 GLY A CA 1
ATOM 3274 C C . GLY A 1 475 ? 28.152 6.787 -29.518 1.00 93.88 475 GLY A C 1
ATOM 3275 O O . GLY A 1 475 ? 28.875 7.502 -30.219 1.00 93.88 475 GLY A O 1
ATOM 3276 N N . SER A 1 476 ? 27.895 7.044 -28.239 1.00 93.25 476 SER A N 1
ATOM 3277 C CA . SER A 1 476 ? 28.367 8.213 -27.478 1.00 93.25 476 SER A CA 1
ATOM 3278 C C . SER A 1 476 ? 29.541 7.859 -26.555 1.00 93.25 476 SER A C 1
ATOM 3280 O O . SER A 1 476 ? 29.645 8.328 -25.426 1.00 93.25 476 SER A O 1
ATOM 3282 N N . GLY A 1 477 ? 30.440 6.998 -27.045 1.00 90.50 477 GLY A N 1
ATOM 3283 C CA . GLY A 1 477 ? 31.604 6.484 -26.310 1.00 90.50 477 GLY A CA 1
ATOM 3284 C C . GLY A 1 477 ? 31.396 5.125 -25.631 1.00 90.50 477 GLY A C 1
ATOM 3285 O O . GLY A 1 477 ? 32.368 4.554 -25.140 1.00 90.50 477 GLY A O 1
ATOM 3286 N N . GLY A 1 478 ? 30.171 4.591 -25.646 1.00 93.62 478 GLY A N 1
ATOM 3287 C CA . GLY A 1 478 ? 29.829 3.316 -25.023 1.00 93.62 478 GLY A CA 1
ATOM 3288 C C . GLY A 1 478 ? 30.435 2.085 -25.701 1.00 93.62 478 GLY A C 1
ATOM 3289 O O . GLY A 1 478 ? 30.889 2.115 -26.849 1.00 93.62 478 GLY A O 1
ATOM 3290 N N . THR A 1 479 ? 30.428 0.980 -24.962 1.00 95.56 479 THR A N 1
ATOM 3291 C CA . THR A 1 479 ? 30.977 -0.323 -25.358 1.00 95.56 479 THR A CA 1
ATOM 3292 C C . THR A 1 479 ? 29.860 -1.289 -25.747 1.00 95.56 479 THR A C 1
ATOM 3294 O O . THR A 1 479 ? 28.777 -1.271 -25.163 1.00 95.56 479 THR A O 1
ATOM 3297 N N . LEU A 1 480 ? 30.142 -2.156 -26.722 1.00 96.19 480 LEU A N 1
ATOM 3298 C CA . LEU A 1 480 ? 29.354 -3.348 -27.032 1.00 96.19 480 LEU A CA 1
ATOM 3299 C C . LEU A 1 480 ? 30.192 -4.572 -26.641 1.00 96.19 480 LEU A C 1
ATOM 3301 O O . LEU A 1 480 ? 31.288 -4.751 -27.174 1.00 96.19 480 LEU A O 1
ATOM 3305 N N . LEU A 1 481 ? 29.697 -5.395 -25.720 1.00 96.12 481 LEU A N 1
ATOM 3306 C CA . LEU A 1 481 ? 30.267 -6.700 -25.387 1.00 96.12 481 LEU A CA 1
ATOM 3307 C C . LEU A 1 481 ? 29.387 -7.766 -26.041 1.00 96.12 481 LEU A C 1
ATOM 3309 O O . LEU A 1 481 ? 28.230 -7.926 -25.657 1.00 96.12 481 LEU A O 1
ATOM 3313 N N . LEU A 1 482 ? 29.967 -8.447 -27.031 1.00 95.69 482 LEU A N 1
ATOM 3314 C CA . LEU A 1 482 ? 29.374 -9.530 -27.814 1.00 95.69 482 LEU A CA 1
ATOM 3315 C C . LEU A 1 482 ? 30.152 -10.825 -27.548 1.00 95.69 482 LEU A C 1
ATOM 3317 O O . LEU A 1 482 ? 31.385 -10.801 -27.540 1.00 95.69 482 LEU A O 1
ATOM 3321 N N . ASN A 1 483 ? 29.455 -11.945 -27.371 1.00 93.88 483 ASN A N 1
ATOM 3322 C CA . ASN A 1 483 ? 30.051 -13.275 -27.294 1.00 93.88 483 ASN A CA 1
ATOM 3323 C C . ASN A 1 483 ? 30.120 -13.913 -28.692 1.00 93.88 483 ASN A C 1
ATOM 3325 O O . ASN A 1 483 ? 29.218 -13.749 -29.518 1.00 93.88 483 ASN A O 1
ATOM 3329 N N . THR A 1 484 ? 31.176 -14.689 -28.947 1.00 93.94 484 THR A N 1
ATOM 3330 C CA . THR A 1 484 ? 31.382 -15.389 -30.225 1.00 93.94 484 THR A CA 1
ATOM 3331 C C . THR A 1 484 ? 32.081 -16.730 -30.007 1.00 93.94 484 THR A C 1
ATOM 3333 O O . THR A 1 484 ? 33.142 -16.785 -29.384 1.00 93.94 484 THR A O 1
ATOM 3336 N N . ALA A 1 485 ? 31.528 -17.803 -30.571 1.00 94.00 485 ALA A N 1
ATOM 3337 C CA . ALA A 1 485 ? 32.223 -19.070 -30.771 1.00 94.00 485 ALA A CA 1
ATOM 3338 C C . ALA A 1 485 ? 33.049 -18.961 -32.064 1.00 94.00 485 ALA A C 1
ATOM 3340 O O . ALA A 1 485 ? 32.501 -19.025 -33.162 1.00 94.00 485 ALA A O 1
ATOM 3341 N N . LEU A 1 486 ? 34.353 -18.701 -31.924 1.00 90.75 486 LEU A N 1
ATOM 3342 C CA . LEU A 1 486 ? 35.252 -18.376 -33.038 1.00 90.75 486 LEU A CA 1
ATOM 3343 C C . LEU A 1 486 ? 35.711 -19.624 -33.808 1.00 90.75 486 LEU A C 1
ATOM 3345 O O . LEU A 1 486 ? 36.446 -20.445 -33.261 1.00 90.75 486 LEU A O 1
ATOM 3349 N N . ASP A 1 487 ? 35.369 -19.693 -35.095 1.00 89.50 487 ASP A N 1
ATOM 3350 C CA . ASP A 1 487 ? 35.855 -20.706 -36.043 1.00 89.50 487 ASP A CA 1
ATOM 3351 C C . ASP A 1 487 ? 36.091 -20.110 -37.456 1.00 89.50 487 ASP A C 1
ATOM 3353 O O . ASP A 1 487 ? 37.139 -19.494 -37.706 1.00 89.50 487 ASP A O 1
ATOM 3357 N N . GLY A 1 488 ? 35.126 -20.276 -38.371 1.00 87.56 488 GLY A N 1
ATOM 3358 C CA . GLY A 1 488 ? 35.078 -19.684 -39.715 1.00 87.56 488 GLY A CA 1
ATOM 3359 C C . GLY A 1 488 ? 33.898 -18.720 -39.876 1.00 87.56 488 GLY A C 1
ATOM 3360 O O . GLY A 1 488 ? 33.377 -18.203 -38.889 1.00 87.56 488 GLY A O 1
ATOM 3361 N N . ASP A 1 489 ? 33.427 -18.497 -41.104 1.00 89.31 489 ASP A N 1
ATOM 3362 C CA . ASP A 1 489 ? 32.301 -17.578 -41.376 1.00 89.31 489 ASP A CA 1
ATOM 3363 C C . ASP A 1 489 ? 30.963 -18.063 -40.771 1.00 89.31 489 ASP A C 1
ATOM 3365 O O . ASP A 1 489 ? 30.040 -17.279 -40.559 1.00 89.31 489 ASP A O 1
ATOM 3369 N N . SER A 1 490 ? 30.885 -19.350 -40.418 1.00 90.44 490 SER A N 1
ATOM 3370 C CA . SER A 1 490 ? 29.816 -19.996 -39.644 1.00 90.44 490 SER A CA 1
ATOM 3371 C C . SER A 1 490 ? 29.869 -19.731 -38.128 1.00 90.44 490 SER A C 1
ATOM 3373 O O . SER A 1 490 ? 29.031 -20.264 -37.399 1.00 90.44 490 SER A O 1
ATOM 3375 N N . SER A 1 491 ? 30.830 -18.935 -37.634 1.00 93.62 491 SER A N 1
ATOM 3376 C CA . SER A 1 491 ? 30.994 -18.615 -36.205 1.00 93.62 491 SER A CA 1
ATOM 3377 C C . SER A 1 491 ? 29.683 -18.133 -35.580 1.00 93.62 491 SER A C 1
ATOM 3379 O O . SER A 1 491 ? 29.146 -17.087 -35.960 1.00 93.62 491 SER A O 1
ATOM 3381 N N . ILE A 1 492 ? 29.181 -18.853 -34.573 1.00 94.44 492 ILE A N 1
ATOM 3382 C CA . ILE A 1 492 ? 27.996 -18.411 -33.832 1.00 94.44 492 ILE A CA 1
ATOM 3383 C C . ILE A 1 492 ? 28.391 -17.167 -33.035 1.00 94.44 492 ILE A C 1
ATOM 3385 O O . ILE A 1 492 ? 29.278 -17.215 -32.184 1.00 94.44 492 ILE A O 1
ATOM 3389 N N . THR A 1 493 ? 27.745 -16.041 -33.329 1.00 95.06 493 THR A N 1
ATOM 3390 C CA . THR A 1 493 ? 28.045 -14.739 -32.731 1.00 95.06 493 THR A CA 1
ATOM 3391 C C . THR A 1 493 ? 26.776 -14.029 -32.296 1.00 95.06 493 THR A C 1
ATOM 3393 O O . THR A 1 493 ? 25.737 -14.121 -32.959 1.00 95.06 493 THR A O 1
ATOM 3396 N N . ASP A 1 494 ? 26.888 -13.269 -31.214 1.00 96.81 494 ASP A N 1
ATOM 3397 C CA . ASP A 1 494 ? 25.908 -12.253 -30.856 1.00 96.81 494 ASP A CA 1
ATOM 3398 C C . ASP A 1 494 ? 25.875 -11.124 -31.900 1.00 96.81 494 ASP A C 1
ATOM 3400 O O . ASP A 1 494 ? 26.852 -10.895 -32.626 1.00 96.81 494 ASP A O 1
ATOM 3404 N N . ARG A 1 495 ? 24.741 -10.419 -31.987 1.00 95.19 495 ARG A N 1
ATOM 3405 C CA . ARG A 1 495 ? 24.457 -9.430 -33.039 1.00 95.19 495 ARG A CA 1
ATOM 3406 C C . ARG A 1 495 ? 23.830 -8.147 -32.492 1.00 95.19 495 ARG A C 1
ATOM 3408 O O . ARG A 1 495 ? 22.944 -8.179 -31.642 1.00 95.19 495 ARG A O 1
ATOM 3415 N N . LEU A 1 496 ? 24.231 -7.016 -33.073 1.00 94.56 496 LEU A N 1
ATOM 3416 C CA . LEU A 1 496 ? 23.506 -5.746 -33.003 1.00 94.56 496 LEU A CA 1
ATOM 3417 C C . LEU A 1 496 ? 22.923 -5.455 -34.390 1.00 94.56 496 LEU A C 1
ATOM 3419 O O . LEU A 1 496 ? 23.677 -5.264 -35.342 1.00 94.56 496 LEU A O 1
ATOM 3423 N N . VAL A 1 497 ? 21.597 -5.407 -34.501 1.00 94.12 497 VAL A N 1
ATOM 3424 C CA . VAL A 1 497 ? 20.875 -5.146 -35.755 1.00 94.12 497 VAL A CA 1
ATOM 3425 C C . VAL A 1 497 ? 20.198 -3.784 -35.658 1.00 94.12 497 VAL A C 1
ATOM 3427 O O . VAL A 1 497 ? 19.154 -3.655 -35.025 1.00 94.12 497 VAL A O 1
ATOM 3430 N N . ALA A 1 498 ? 20.774 -2.757 -36.283 1.00 90.38 498 ALA A N 1
ATOM 3431 C CA . ALA A 1 498 ? 20.161 -1.431 -36.365 1.00 90.38 498 ALA A CA 1
ATOM 3432 C C . ALA A 1 498 ? 19.454 -1.252 -37.716 1.00 90.38 498 ALA A C 1
ATOM 3434 O O . ALA A 1 498 ? 20.087 -1.339 -38.764 1.00 90.38 498 ALA A O 1
ATOM 3435 N N . ARG A 1 499 ? 18.142 -0.989 -37.696 1.00 83.56 499 ARG A N 1
ATOM 3436 C CA . ARG A 1 499 ? 17.303 -0.877 -38.908 1.00 83.56 499 ARG A CA 1
ATOM 3437 C C . ARG A 1 499 ? 17.266 0.533 -39.515 1.00 83.56 499 ARG A C 1
ATOM 3439 O O . ARG A 1 499 ? 16.640 0.738 -40.552 1.00 83.56 499 ARG A O 1
ATOM 3446 N N . ARG A 1 500 ? 17.918 1.517 -38.883 1.00 82.69 500 ARG A N 1
ATOM 3447 C CA . ARG A 1 500 ? 18.212 2.846 -39.454 1.00 82.69 500 ARG A CA 1
ATOM 3448 C C . ARG A 1 500 ? 19.673 3.220 -39.174 1.00 82.69 500 ARG A C 1
ATOM 3450 O O . ARG A 1 500 ? 20.532 2.354 -39.064 1.00 82.69 500 ARG A O 1
ATOM 3457 N N . HIS A 1 501 ? 19.995 4.511 -39.105 1.00 79.19 501 HIS A N 1
ATOM 3458 C CA . HIS A 1 501 ? 21.383 4.964 -39.074 1.00 79.19 501 HIS A CA 1
ATOM 3459 C C . HIS A 1 501 ? 22.115 4.581 -37.779 1.00 79.19 501 HIS A C 1
ATOM 3461 O O . HIS A 1 501 ? 21.708 4.987 -36.687 1.00 79.19 501 HIS A O 1
ATOM 3467 N N . LEU A 1 502 ? 23.279 3.943 -37.926 1.00 70.50 502 LEU A N 1
ATOM 3468 C CA . LEU A 1 502 ? 24.368 4.093 -36.963 1.00 70.50 502 LEU A CA 1
ATOM 3469 C C . LEU A 1 502 ? 24.920 5.522 -37.048 1.00 70.50 502 LEU A C 1
ATOM 3471 O O . LEU A 1 502 ? 25.209 6.033 -38.134 1.00 70.50 502 LEU A O 1
ATOM 3475 N N . ARG A 1 503 ? 25.107 6.164 -35.896 1.00 73.94 503 ARG A N 1
ATOM 3476 C CA . ARG A 1 503 ? 25.840 7.430 -35.751 1.00 73.94 503 ARG A CA 1
ATOM 3477 C C . ARG A 1 503 ? 26.814 7.297 -34.583 1.00 73.94 503 ARG A C 1
ATOM 3479 O O . ARG A 1 503 ? 26.514 6.609 -33.617 1.00 73.94 503 ARG A O 1
ATOM 3486 N N . CYS A 1 504 ? 27.954 7.978 -34.640 1.00 55.28 504 CYS A N 1
ATOM 3487 C CA . CYS A 1 504 ? 28.886 8.061 -33.513 1.00 55.28 504 CYS A CA 1
ATOM 3488 C C . CYS A 1 504 ? 29.096 9.530 -33.157 1.00 55.28 504 CYS A C 1
ATOM 3490 O O . CYS A 1 504 ? 29.453 10.328 -34.030 1.00 55.28 504 CYS A O 1
ATOM 3492 N N . LEU A 1 505 ? 28.874 9.897 -31.896 1.00 40.66 505 LEU A N 1
ATOM 3493 C CA . LEU A 1 505 ? 28.875 11.288 -31.463 1.00 40.66 505 LEU A CA 1
ATOM 3494 C C . LEU A 1 505 ? 30.136 11.601 -30.647 1.00 40.66 505 LEU A C 1
ATOM 3496 O O . LEU A 1 505 ? 30.144 11.414 -29.437 1.00 40.66 505 LEU A O 1
ATOM 3500 N N . HIS A 1 506 ? 31.197 12.072 -31.325 1.00 40.47 506 HIS A N 1
ATOM 3501 C CA . HIS A 1 506 ? 31.959 13.282 -30.948 1.00 40.47 506 HIS A CA 1
ATOM 3502 C C . HIS A 1 506 ? 33.142 13.612 -31.896 1.00 40.47 506 HIS A C 1
ATOM 3504 O O . HIS A 1 506 ? 33.697 12.768 -32.597 1.00 40.47 506 HIS A O 1
ATOM 3510 N N . ALA A 1 507 ? 33.536 14.892 -31.885 1.00 32.56 507 ALA A N 1
ATOM 3511 C CA . ALA A 1 507 ? 34.883 15.428 -32.159 1.00 32.56 507 ALA A CA 1
ATOM 3512 C C . ALA A 1 507 ? 35.611 15.212 -33.520 1.00 32.56 507 ALA A C 1
ATOM 3514 O O . ALA A 1 507 ? 36.726 15.707 -33.662 1.00 32.56 507 ALA A O 1
ATOM 3515 N N . ALA A 1 508 ? 35.030 14.596 -34.560 1.00 31.14 508 ALA A N 1
ATOM 3516 C CA . ALA A 1 508 ? 35.727 14.425 -35.861 1.00 31.14 508 ALA A CA 1
ATOM 3517 C C . ALA A 1 508 ? 35.344 15.430 -36.981 1.00 31.14 508 ALA A C 1
ATOM 3519 O O . ALA A 1 508 ? 36.067 15.597 -37.972 1.00 31.14 508 ALA A O 1
ATOM 3520 N N . HIS A 1 509 ? 34.203 16.120 -36.868 1.00 31.45 509 HIS A N 1
ATOM 3521 C CA . HIS A 1 509 ? 33.501 16.661 -38.046 1.00 31.45 509 HIS A CA 1
ATOM 3522 C C . HIS A 1 509 ? 34.091 17.945 -38.684 1.00 31.45 509 HIS A C 1
ATOM 3524 O O . HIS A 1 509 ? 33.645 18.355 -39.758 1.00 31.45 509 HIS A O 1
ATOM 3530 N N . ARG A 1 510 ? 35.118 18.575 -38.084 1.00 28.16 510 ARG A N 1
ATOM 3531 C CA . ARG A 1 510 ? 35.821 19.740 -38.676 1.00 28.16 510 ARG A CA 1
ATOM 3532 C C . ARG A 1 510 ? 37.076 19.388 -39.494 1.00 28.16 510 ARG A C 1
ATOM 3534 O O . ARG A 1 510 ? 37.466 20.191 -40.339 1.00 28.16 510 ARG A O 1
ATOM 3541 N N . GLN A 1 511 ? 37.688 18.210 -39.325 1.00 31.64 511 GLN A N 1
ATOM 3542 C CA . GLN A 1 511 ? 38.931 17.867 -40.048 1.00 31.64 511 GLN A CA 1
ATOM 3543 C C . GLN A 1 511 ? 38.703 17.202 -41.419 1.00 31.64 511 GLN A C 1
ATOM 3545 O O . GLN A 1 511 ? 39.456 17.482 -42.355 1.00 31.64 511 GLN A O 1
ATOM 3550 N N . CYS A 1 512 ? 37.630 16.421 -41.609 1.00 28.28 512 CYS A N 1
ATOM 3551 C CA . CYS A 1 512 ? 37.364 15.758 -42.899 1.00 28.28 512 CYS A CA 1
ATOM 3552 C C . CYS A 1 512 ? 37.133 16.723 -44.083 1.00 28.28 512 CYS A C 1
ATOM 3554 O O . CYS A 1 512 ? 37.469 16.383 -45.217 1.00 28.28 512 CYS A O 1
ATOM 3556 N N . ARG A 1 513 ? 36.618 17.945 -43.858 1.00 27.31 513 ARG A N 1
ATOM 3557 C CA . ARG A 1 513 ? 36.396 18.918 -44.949 1.00 27.31 513 ARG A CA 1
ATOM 3558 C C . ARG A 1 513 ? 37.657 19.657 -45.424 1.00 27.31 513 ARG A C 1
ATOM 3560 O O . ARG A 1 513 ? 37.635 20.166 -46.539 1.00 27.31 513 ARG A O 1
ATOM 3567 N N . ARG A 1 514 ? 38.762 19.692 -44.659 1.00 30.11 514 ARG A N 1
ATOM 3568 C CA . ARG A 1 514 ? 39.999 20.391 -45.085 1.00 30.11 514 ARG A CA 1
ATOM 3569 C C . ARG A 1 514 ? 40.978 19.538 -45.907 1.00 30.11 514 ARG A C 1
ATOM 3571 O O . ARG A 1 514 ? 41.801 20.117 -46.606 1.00 30.11 514 ARG A O 1
ATOM 3578 N N . ARG A 1 515 ? 40.886 18.198 -45.903 1.00 35.38 515 ARG A N 1
ATOM 3579 C CA . ARG A 1 515 ? 41.829 17.336 -46.659 1.00 35.38 515 ARG A CA 1
ATOM 3580 C C . ARG A 1 515 ? 41.444 17.040 -48.117 1.00 35.38 515 ARG A C 1
ATOM 3582 O O . ARG A 1 515 ? 42.337 16.795 -48.917 1.00 35.38 515 ARG A O 1
ATOM 3589 N N . ARG A 1 516 ? 40.174 17.188 -48.528 1.00 28.66 516 ARG A N 1
ATOM 3590 C CA . ARG A 1 516 ? 39.739 16.975 -49.935 1.00 28.66 516 ARG A CA 1
ATOM 3591 C C . ARG A 1 516 ? 40.294 17.977 -50.973 1.00 28.66 516 ARG A C 1
ATOM 3593 O O . ARG A 1 516 ? 39.980 17.846 -52.150 1.00 28.66 516 ARG A O 1
ATOM 3600 N N . ARG A 1 517 ? 41.117 18.958 -50.574 1.00 32.03 517 ARG A N 1
ATOM 3601 C CA . ARG A 1 517 ? 41.871 19.848 -51.486 1.00 32.03 517 ARG A CA 1
ATOM 3602 C C . ARG A 1 517 ? 43.385 19.575 -51.529 1.00 32.03 517 ARG A C 1
ATOM 3604 O O . ARG A 1 517 ? 44.077 20.247 -52.279 1.00 32.03 517 ARG A O 1
ATOM 3611 N N . ALA A 1 518 ? 43.892 18.610 -50.757 1.00 36.00 518 ALA A N 1
ATOM 3612 C CA . ALA A 1 518 ? 45.331 18.357 -50.606 1.00 36.00 518 ALA A CA 1
ATOM 3613 C C . ALA A 1 518 ? 45.838 17.090 -51.327 1.00 36.00 518 ALA A C 1
ATOM 3615 O O . ALA A 1 518 ? 47.025 16.802 -51.259 1.00 36.00 518 ALA A O 1
ATOM 3616 N N . ASP A 1 519 ? 44.959 16.348 -52.013 1.00 31.94 519 ASP A N 1
ATOM 3617 C CA . ASP A 1 519 ? 45.262 15.016 -52.569 1.00 31.94 519 ASP A CA 1
ATOM 3618 C C . ASP A 1 519 ? 45.023 14.936 -54.093 1.00 31.94 519 ASP A C 1
ATOM 3620 O O . ASP A 1 519 ? 44.387 14.037 -54.638 1.00 31.94 519 ASP A O 1
ATOM 3624 N N . ARG A 1 520 ? 45.504 15.964 -54.803 1.00 35.56 520 ARG A N 1
ATOM 3625 C CA . ARG A 1 520 ? 45.678 15.973 -56.265 1.00 35.56 520 ARG A CA 1
ATOM 3626 C C . ARG A 1 520 ? 47.116 16.389 -56.587 1.00 35.56 520 ARG A C 1
ATOM 3628 O O . ARG A 1 520 ? 47.330 17.547 -56.937 1.00 35.56 520 ARG A O 1
ATOM 3635 N N . ARG A 1 521 ? 48.067 15.450 -56.436 1.00 38.31 521 ARG A N 1
ATOM 3636 C CA . ARG A 1 521 ? 49.400 15.337 -57.099 1.00 38.31 521 ARG A CA 1
ATOM 3637 C C . ARG A 1 521 ? 50.417 14.602 -56.201 1.00 38.31 521 ARG A C 1
ATOM 3639 O O . ARG A 1 521 ? 51.092 15.248 -55.404 1.00 38.31 521 ARG A O 1
ATOM 3646 N N . ARG A 1 522 ? 50.636 13.302 -56.443 1.00 31.05 522 ARG A N 1
ATOM 3647 C CA . ARG A 1 522 ? 51.907 12.719 -56.953 1.00 31.05 522 ARG A CA 1
ATOM 3648 C C . ARG A 1 522 ? 51.822 11.182 -57.007 1.00 31.05 522 ARG A C 1
ATOM 3650 O O . ARG A 1 522 ? 51.063 10.573 -56.265 1.00 31.05 522 ARG A O 1
ATOM 3657 N N . HIS A 1 523 ? 52.581 10.586 -57.925 1.00 32.41 523 HIS A N 1
ATOM 3658 C CA . HIS A 1 523 ? 52.668 9.141 -58.167 1.00 32.41 523 HIS A CA 1
ATOM 3659 C C . HIS A 1 523 ? 53.931 8.533 -57.534 1.00 32.41 523 HIS A C 1
ATOM 3661 O O . HIS A 1 523 ? 54.930 9.234 -57.418 1.00 32.41 523 HIS A O 1
ATOM 3667 N N . GLN A 1 524 ? 53.877 7.210 -57.301 1.00 30.11 524 GLN A N 1
ATOM 3668 C CA . GLN A 1 524 ? 54.996 6.242 -57.290 1.00 30.11 524 GLN A CA 1
ATOM 3669 C C . GLN A 1 524 ? 56.120 6.399 -56.236 1.00 30.11 524 GLN A C 1
ATOM 3671 O O . GLN A 1 524 ? 56.438 7.483 -55.763 1.00 30.11 524 GLN A O 1
ATOM 3676 N N . GLY A 1 525 ? 56.745 5.262 -55.892 1.00 27.67 525 GLY A N 1
ATOM 3677 C CA . GLY A 1 525 ? 57.920 5.166 -55.011 1.00 27.67 525 GLY A CA 1
ATOM 3678 C C . GLY A 1 525 ? 57.772 4.092 -53.926 1.00 27.67 525 GLY A C 1
ATOM 3679 O O . GLY A 1 525 ? 56.982 4.253 -53.000 1.00 27.67 525 GLY A O 1
ATOM 3680 N N . ASP A 1 526 ? 58.529 2.995 -54.033 1.00 33.50 526 ASP A N 1
ATOM 3681 C CA . ASP A 1 526 ? 58.544 1.894 -53.052 1.00 33.50 526 ASP A CA 1
ATOM 3682 C C . ASP A 1 526 ? 59.604 2.120 -51.940 1.00 33.50 526 ASP A C 1
ATOM 3684 O O . ASP A 1 526 ? 60.567 2.863 -52.110 1.00 33.50 526 ASP A O 1
ATOM 3688 N N . ARG A 1 527 ? 59.448 1.407 -50.817 1.00 33.38 527 ARG A N 1
ATOM 3689 C CA . ARG A 1 527 ? 60.409 1.198 -49.707 1.00 33.38 527 ARG A CA 1
ATOM 3690 C C . ARG A 1 527 ? 60.867 2.431 -48.911 1.00 33.38 527 ARG A C 1
ATOM 3692 O O . ARG A 1 527 ? 61.895 3.036 -49.193 1.00 33.38 527 ARG A O 1
ATOM 3699 N N . ARG A 1 528 ? 60.326 2.542 -47.689 1.00 29.45 528 ARG A N 1
ATOM 3700 C CA . ARG A 1 528 ? 61.069 2.090 -46.483 1.00 29.45 528 ARG A CA 1
ATOM 3701 C C . ARG A 1 528 ? 60.166 1.946 -45.247 1.00 29.45 528 ARG A C 1
ATOM 3703 O O . ARG A 1 528 ? 59.551 2.897 -44.775 1.00 29.45 528 ARG A O 1
ATOM 3710 N N . ARG A 1 529 ? 60.143 0.734 -44.672 1.00 40.44 529 ARG A N 1
ATOM 3711 C CA . ARG A 1 529 ? 59.680 0.478 -43.290 1.00 40.44 529 ARG A CA 1
ATOM 3712 C C . ARG A 1 529 ? 60.551 1.257 -42.280 1.00 40.44 529 ARG A C 1
ATOM 3714 O O . ARG A 1 529 ? 61.669 1.643 -42.602 1.00 40.44 529 ARG A O 1
ATOM 3721 N N . ARG A 1 530 ? 60.076 1.347 -41.025 1.00 34.62 530 ARG A N 1
ATOM 3722 C CA . ARG A 1 530 ? 60.765 1.897 -39.825 1.00 34.62 530 ARG A CA 1
ATOM 3723 C C . ARG A 1 530 ? 60.704 3.424 -39.578 1.00 34.62 530 ARG A C 1
ATOM 3725 O O . ARG A 1 530 ? 61.639 3.986 -39.017 1.00 34.62 530 ARG A O 1
ATOM 3732 N N . ARG A 1 531 ? 59.564 4.089 -39.836 1.00 30.11 531 ARG A N 1
ATOM 3733 C CA . ARG A 1 531 ? 59.194 5.313 -39.069 1.00 30.11 531 ARG A CA 1
ATOM 3734 C C . ARG A 1 531 ? 57.689 5.516 -38.791 1.00 30.11 531 ARG A C 1
ATOM 3736 O O . ARG A 1 531 ? 57.268 6.634 -38.524 1.00 30.11 531 ARG A O 1
ATOM 3743 N N . LEU A 1 532 ? 56.884 4.444 -38.799 1.00 29.69 532 LEU A N 1
ATOM 3744 C CA . LEU A 1 532 ? 55.408 4.509 -38.712 1.00 29.69 532 LEU A CA 1
ATOM 3745 C C . LEU A 1 532 ? 54.795 3.943 -37.405 1.00 29.69 532 LEU A C 1
ATOM 3747 O O . LEU A 1 532 ? 53.619 3.608 -37.371 1.00 29.69 532 LEU A O 1
ATOM 3751 N N . GLU A 1 533 ? 55.556 3.845 -36.310 1.00 29.98 533 GLU A N 1
ATOM 3752 C CA . GLU A 1 533 ? 55.067 3.245 -35.044 1.00 29.98 533 GLU A CA 1
ATOM 3753 C C . GLU A 1 533 ? 54.788 4.255 -33.911 1.00 29.98 533 GLU A C 1
ATOM 3755 O O . GLU A 1 533 ? 54.342 3.866 -32.833 1.00 29.98 533 GLU A O 1
ATOM 3760 N N . ARG A 1 534 ? 55.003 5.564 -34.132 1.00 31.20 534 ARG A N 1
ATOM 3761 C CA . ARG A 1 534 ? 54.814 6.608 -33.096 1.00 31.20 534 ARG A CA 1
ATOM 3762 C C . ARG A 1 534 ? 53.704 7.640 -33.349 1.00 31.20 534 ARG A C 1
ATOM 3764 O O . ARG A 1 534 ? 53.450 8.456 -32.469 1.00 31.20 534 ARG A O 1
ATOM 3771 N N . HIS A 1 535 ? 52.982 7.582 -34.473 1.00 29.56 535 HIS A N 1
ATOM 3772 C CA . HIS A 1 535 ? 51.892 8.530 -34.795 1.00 29.56 535 HIS A CA 1
ATOM 3773 C C . HIS A 1 535 ? 50.538 7.866 -35.133 1.00 29.56 535 HIS A C 1
ATOM 3775 O O . HIS A 1 535 ? 49.718 8.437 -35.842 1.00 29.56 535 HIS A O 1
ATOM 3781 N N . LEU A 1 536 ? 50.268 6.681 -34.568 1.00 27.56 536 LEU A N 1
ATOM 3782 C CA . LEU A 1 536 ? 48.971 5.982 -34.665 1.00 27.56 536 LEU A CA 1
ATOM 3783 C C . LEU A 1 536 ? 48.322 5.710 -33.288 1.00 27.56 536 LEU A C 1
ATOM 3785 O O . LEU A 1 536 ? 47.607 4.732 -33.110 1.00 27.56 536 LEU A O 1
ATOM 3789 N N . ARG A 1 537 ? 48.561 6.582 -32.293 1.00 30.75 537 ARG A N 1
ATOM 3790 C CA . ARG A 1 537 ? 47.937 6.506 -30.949 1.00 30.75 537 ARG A CA 1
ATOM 3791 C C . ARG A 1 537 ? 46.898 7.605 -30.654 1.00 30.75 537 ARG A C 1
ATOM 3793 O O . ARG A 1 537 ? 46.381 7.655 -29.546 1.00 30.75 537 ARG A O 1
ATOM 3800 N N . ALA A 1 538 ? 46.597 8.482 -31.616 1.00 31.45 538 ALA A N 1
ATOM 3801 C CA . ALA A 1 538 ? 45.894 9.753 -31.374 1.00 31.45 538 ALA A CA 1
ATOM 3802 C C . ALA A 1 538 ? 44.419 9.817 -31.841 1.00 31.45 538 ALA A C 1
ATOM 3804 O O . ALA A 1 538 ? 43.793 10.864 -31.716 1.00 31.45 538 ALA A O 1
ATOM 3805 N N . ALA A 1 539 ? 43.852 8.731 -32.378 1.00 30.64 539 ALA A N 1
ATOM 3806 C CA . ALA A 1 539 ? 42.467 8.682 -32.865 1.00 30.64 539 ALA A CA 1
ATOM 3807 C C . ALA A 1 539 ? 41.753 7.433 -32.319 1.00 30.64 539 ALA A C 1
ATOM 3809 O O . ALA A 1 539 ? 41.637 6.415 -32.995 1.00 30.64 539 ALA A O 1
ATOM 3810 N N . GLY A 1 540 ? 41.338 7.489 -31.050 1.00 30.92 540 GLY A N 1
ATOM 3811 C CA . GLY A 1 540 ? 40.788 6.348 -30.308 1.00 30.92 540 GLY A CA 1
ATOM 3812 C C . GLY A 1 540 ? 39.353 5.974 -30.687 1.00 30.92 540 GLY A C 1
ATOM 3813 O O . GLY A 1 540 ? 38.451 6.151 -29.875 1.00 30.92 540 GLY A O 1
ATOM 3814 N N . GLN A 1 541 ? 39.146 5.443 -31.890 1.00 39.84 541 GLN A N 1
ATOM 3815 C CA . GLN A 1 541 ? 37.870 4.887 -32.355 1.00 39.84 541 GLN A CA 1
ATOM 3816 C C . GLN A 1 541 ? 37.976 3.355 -32.383 1.00 39.84 541 GLN A C 1
ATOM 3818 O O . GLN A 1 541 ? 38.893 2.832 -33.007 1.00 39.84 541 GLN A O 1
ATOM 3823 N N . LEU A 1 542 ? 37.074 2.654 -31.676 1.00 29.73 542 LEU A N 1
ATOM 3824 C CA . LEU A 1 542 ? 37.131 1.201 -31.412 1.00 29.73 542 LEU A CA 1
ATOM 3825 C C . LEU A 1 542 ? 38.487 0.734 -30.839 1.00 29.73 542 LEU A C 1
ATOM 3827 O O . LEU A 1 542 ? 39.365 0.239 -31.548 1.00 29.73 542 LEU A O 1
ATOM 3831 N N . ARG A 1 543 ? 38.653 0.840 -29.512 1.00 32.44 543 ARG A N 1
ATOM 3832 C CA . ARG A 1 543 ? 39.809 0.241 -28.825 1.00 32.44 543 ARG A CA 1
ATOM 3833 C C . ARG A 1 543 ? 39.740 -1.284 -28.951 1.00 32.44 543 ARG A C 1
ATOM 3835 O O . ARG A 1 543 ? 38.890 -1.911 -28.330 1.00 32.44 543 ARG A O 1
ATOM 3842 N N . HIS A 1 544 ? 40.648 -1.871 -29.731 1.00 29.48 544 HIS A N 1
ATOM 3843 C CA . HIS A 1 544 ? 40.845 -3.319 -29.751 1.00 29.48 544 HIS A CA 1
ATOM 3844 C C . HIS A 1 544 ? 41.142 -3.841 -28.340 1.00 29.48 544 HIS A C 1
ATOM 3846 O O . HIS A 1 544 ? 42.019 -3.321 -27.644 1.00 29.48 544 HIS A O 1
ATOM 3852 N N . TRP A 1 545 ? 40.455 -4.915 -27.957 1.00 31.08 545 TRP A N 1
ATOM 3853 C CA . TRP A 1 545 ? 40.887 -5.770 -26.859 1.00 31.08 545 TRP A CA 1
ATOM 3854 C C . TRP A 1 545 ? 42.186 -6.503 -27.244 1.00 31.08 545 TRP A C 1
ATOM 3856 O O . TRP A 1 545 ? 42.539 -6.594 -28.425 1.00 31.08 545 TRP A O 1
ATOM 3866 N N . ARG A 1 546 ? 42.933 -7.022 -26.260 1.00 33.88 546 ARG A N 1
ATOM 3867 C CA . ARG A 1 546 ? 44.075 -7.903 -26.564 1.00 33.88 546 ARG A CA 1
ATOM 3868 C C . ARG A 1 546 ? 43.538 -9.189 -27.210 1.00 33.88 546 ARG A C 1
ATOM 3870 O O . ARG A 1 546 ? 42.479 -9.645 -26.797 1.00 33.88 546 ARG A O 1
ATOM 3877 N N . PRO A 1 547 ? 44.228 -9.788 -28.195 1.00 30.95 547 PRO A N 1
ATOM 3878 C CA . PRO A 1 547 ? 43.708 -10.970 -28.870 1.00 30.95 547 PRO A CA 1
ATOM 3879 C C . PRO A 1 547 ? 43.589 -12.150 -27.896 1.00 30.95 547 PRO A C 1
ATOM 3881 O O . PRO A 1 547 ? 44.603 -12.654 -27.410 1.00 30.95 547 PRO A O 1
ATOM 3884 N N . ALA A 1 548 ? 42.365 -12.627 -27.660 1.00 40.25 548 ALA A N 1
ATOM 3885 C CA . ALA A 1 548 ? 42.174 -14.009 -27.242 1.00 40.25 548 ALA A CA 1
ATOM 3886 C C . ALA A 1 548 ? 42.545 -14.929 -28.407 1.00 40.25 548 ALA A C 1
ATOM 3888 O O . ALA A 1 548 ? 42.145 -14.698 -29.548 1.00 40.25 548 ALA A O 1
ATOM 3889 N N . GLY A 1 549 ? 43.316 -15.971 -28.107 1.00 35.66 549 GLY A N 1
ATOM 3890 C CA . GLY A 1 549 ? 43.706 -16.968 -29.093 1.00 35.66 549 GLY A CA 1
ATOM 3891 C C . GLY A 1 549 ? 45.051 -17.609 -28.784 1.00 35.66 549 GLY A C 1
ATOM 3892 O O . GLY A 1 549 ? 46.099 -17.100 -29.177 1.00 35.66 549 GLY A O 1
ATOM 3893 N N . ARG A 1 550 ? 45.020 -18.811 -28.197 1.00 46.62 550 ARG A N 1
ATOM 3894 C CA . ARG A 1 550 ? 46.054 -19.819 -28.475 1.00 46.62 550 ARG A CA 1
ATOM 3895 C C . ARG A 1 550 ? 45.826 -20.331 -29.908 1.00 46.62 550 ARG A C 1
ATOM 3897 O O . ARG A 1 550 ? 45.271 -21.403 -30.104 1.00 46.62 550 ARG A O 1
ATOM 3904 N N . GLY A 1 551 ? 46.177 -19.527 -30.912 1.00 45.50 551 GLY A N 1
ATOM 3905 C CA . GLY A 1 551 ? 45.915 -19.831 -32.322 1.00 45.50 551 GLY A CA 1
ATOM 3906 C C . GLY A 1 551 ? 46.474 -18.768 -33.271 1.00 45.50 551 GLY A C 1
ATOM 3907 O O . GLY A 1 551 ? 46.615 -17.606 -32.905 1.00 45.50 551 GLY A O 1
ATOM 3908 N N . ARG A 1 552 ? 46.818 -19.156 -34.508 1.00 47.69 552 ARG A N 1
ATOM 3909 C CA . ARG A 1 552 ? 47.522 -18.284 -35.476 1.00 47.69 552 ARG A CA 1
ATOM 3910 C C . ARG A 1 552 ? 46.632 -17.261 -36.214 1.00 47.69 552 ARG A C 1
ATOM 3912 O O . ARG A 1 552 ? 47.141 -16.546 -37.074 1.00 47.69 552 ARG A O 1
ATOM 3919 N N . ARG A 1 553 ? 45.328 -17.179 -35.922 1.00 47.53 553 ARG A N 1
ATOM 3920 C CA . ARG A 1 553 ? 44.380 -16.270 -36.601 1.00 47.53 553 ARG A CA 1
ATOM 3921 C C . ARG A 1 553 ? 44.225 -14.948 -35.834 1.00 47.53 553 ARG A C 1
ATOM 3923 O O . ARG A 1 553 ? 44.242 -14.932 -34.609 1.00 47.53 553 ARG A O 1
ATOM 3930 N N . ARG A 1 554 ? 44.064 -13.835 -36.560 1.00 44.91 554 ARG A N 1
ATOM 3931 C CA . ARG A 1 554 ? 43.703 -12.513 -36.014 1.00 44.91 554 ARG A CA 1
ATOM 3932 C C . ARG A 1 554 ? 42.372 -12.087 -36.621 1.00 44.91 554 ARG A C 1
ATOM 3934 O O . ARG A 1 554 ? 42.255 -12.086 -37.842 1.00 44.91 554 ARG A O 1
ATOM 3941 N N . LEU A 1 555 ? 41.409 -11.716 -35.783 1.00 40.75 555 LEU A N 1
ATOM 3942 C CA . LEU A 1 555 ? 40.133 -11.155 -36.224 1.00 40.75 555 LEU A CA 1
ATOM 3943 C C . LEU A 1 555 ? 40.260 -9.634 -36.402 1.00 40.75 555 LEU A C 1
ATOM 3945 O O . LEU A 1 555 ? 40.881 -8.968 -35.575 1.00 40.75 555 LEU A O 1
ATOM 3949 N N . CYS A 1 556 ? 39.641 -9.096 -37.452 1.00 43.91 556 CYS A N 1
ATOM 3950 C CA . CYS A 1 556 ? 39.487 -7.661 -37.685 1.00 43.91 556 CYS A CA 1
ATOM 3951 C C . CYS A 1 556 ? 38.001 -7.362 -37.909 1.00 43.91 556 CYS A C 1
ATOM 3953 O O . CYS A 1 556 ? 37.342 -8.065 -38.672 1.00 43.91 556 CYS A O 1
ATOM 3955 N N . LEU A 1 557 ? 37.473 -6.333 -37.243 1.00 41.41 557 LEU A N 1
ATOM 3956 C CA . LEU A 1 557 ? 36.056 -5.977 -37.324 1.00 41.41 557 LEU A CA 1
ATOM 3957 C C . LEU A 1 557 ? 35.785 -5.086 -38.546 1.00 41.41 557 LEU A C 1
ATOM 3959 O O . LEU A 1 557 ? 36.439 -4.056 -38.715 1.00 41.41 557 LEU A O 1
ATOM 3963 N N . TYR A 1 558 ? 34.786 -5.449 -39.350 1.00 37.56 558 TYR A N 1
ATOM 3964 C CA . TYR A 1 558 ? 34.303 -4.666 -40.490 1.00 37.56 558 TYR A CA 1
ATOM 3965 C C . TYR A 1 558 ? 32.811 -4.371 -40.322 1.00 37.56 558 TYR A C 1
ATOM 3967 O O . TYR A 1 558 ? 32.051 -5.233 -39.889 1.00 37.56 558 TYR A O 1
ATOM 3975 N N . ALA A 1 559 ? 32.386 -3.156 -40.673 1.00 46.66 559 ALA A N 1
ATOM 3976 C CA . ALA A 1 559 ? 30.972 -2.796 -40.702 1.00 46.66 559 ALA A CA 1
ATOM 3977 C C . ALA A 1 559 ? 30.378 -3.150 -42.072 1.00 46.66 559 ALA A C 1
ATOM 3979 O O . ALA A 1 559 ? 30.807 -2.599 -43.087 1.00 46.66 559 ALA A O 1
ATOM 3980 N N . ALA A 1 560 ? 29.393 -4.047 -42.093 1.00 43.69 560 ALA A N 1
ATOM 3981 C CA . ALA A 1 560 ? 28.582 -4.325 -43.272 1.00 43.69 560 ALA A CA 1
ATOM 3982 C C . ALA A 1 560 ? 27.317 -3.451 -43.252 1.00 43.69 560 ALA A C 1
ATOM 3984 O O . ALA A 1 560 ? 26.633 -3.366 -42.235 1.00 43.69 560 ALA A O 1
ATOM 3985 N N . GLU A 1 561 ? 27.006 -2.812 -44.379 1.00 41.41 561 GLU A N 1
ATOM 3986 C CA . GLU A 1 561 ? 25.710 -2.174 -44.617 1.00 41.41 561 GLU A CA 1
ATOM 3987 C C . GLU A 1 561 ? 24.899 -3.120 -45.507 1.00 41.41 561 GLU A C 1
ATOM 3989 O O . GLU A 1 561 ? 25.187 -3.261 -46.698 1.00 41.41 561 GLU A O 1
ATOM 3994 N N . GLU A 1 562 ? 23.926 -3.817 -44.920 1.00 37.78 562 GLU A N 1
ATOM 3995 C CA . GLU A 1 562 ? 23.073 -4.757 -45.646 1.00 37.78 562 GLU A CA 1
ATOM 3996 C C . GLU A 1 562 ? 22.090 -3.980 -46.532 1.00 37.78 562 GLU A C 1
ATOM 3998 O O . GLU A 1 562 ? 21.108 -3.405 -46.068 1.00 37.78 562 GLU A O 1
ATOM 4003 N N . ARG A 1 563 ? 22.408 -3.904 -47.828 1.00 34.88 563 ARG A N 1
ATOM 4004 C CA . ARG A 1 563 ? 21.567 -3.272 -48.849 1.00 34.88 563 ARG A CA 1
ATOM 4005 C C . ARG A 1 563 ? 20.757 -4.341 -49.570 1.00 34.88 563 ARG A C 1
ATOM 4007 O O . ARG A 1 563 ? 21.354 -5.246 -50.152 1.00 34.88 563 ARG A O 1
ATOM 4014 N N . ASP A 1 564 ? 19.434 -4.181 -49.602 1.00 33.16 564 ASP A N 1
ATOM 4015 C CA . ASP A 1 564 ? 18.510 -5.058 -50.331 1.00 33.16 564 ASP A CA 1
ATOM 4016 C C . ASP A 1 564 ? 18.983 -5.330 -51.769 1.00 33.16 564 ASP A C 1
ATOM 4018 O O . ASP A 1 564 ? 18.949 -4.456 -52.641 1.00 33.16 564 ASP A O 1
ATOM 4022 N N . GLN A 1 565 ? 19.392 -6.570 -52.056 1.00 34.31 565 GLN A N 1
ATOM 4023 C CA . GLN A 1 565 ? 19.925 -6.948 -53.373 1.00 34.31 565 GLN A CA 1
ATOM 4024 C C . GLN A 1 565 ? 18.841 -7.181 -54.447 1.00 34.31 565 GLN A C 1
ATOM 4026 O O . GLN A 1 565 ? 19.127 -7.691 -55.531 1.00 34.31 565 GLN A O 1
ATOM 4031 N N . HIS A 1 566 ? 17.596 -6.760 -54.207 1.00 32.31 566 HIS A N 1
ATOM 4032 C CA . HIS A 1 566 ? 16.473 -7.001 -55.121 1.00 32.31 566 HIS A CA 1
ATOM 4033 C C . HIS A 1 566 ? 16.457 -6.137 -56.400 1.00 32.31 566 HIS A C 1
ATOM 4035 O O . HIS A 1 566 ? 15.630 -6.368 -57.282 1.00 32.31 566 HIS A O 1
ATOM 4041 N N . ALA A 1 567 ? 17.374 -5.174 -56.555 1.00 32.09 567 ALA A N 1
ATOM 4042 C CA . ALA A 1 567 ? 17.289 -4.133 -57.586 1.00 32.09 567 ALA A CA 1
ATOM 4043 C C . ALA A 1 567 ? 18.393 -4.163 -58.673 1.00 32.09 567 ALA A C 1
ATOM 4045 O O . ALA A 1 567 ? 18.870 -3.098 -59.075 1.00 32.09 567 ALA A O 1
ATOM 4046 N N . ARG A 1 568 ? 18.839 -5.339 -59.171 1.00 32.06 568 ARG A N 1
ATOM 4047 C CA . ARG A 1 568 ? 19.858 -5.378 -60.260 1.00 32.06 568 ARG A CA 1
ATOM 4048 C C . ARG A 1 568 ? 19.891 -6.576 -61.235 1.00 32.06 568 ARG A C 1
ATOM 4050 O O . ARG A 1 568 ? 20.967 -6.974 -61.671 1.00 32.06 568 ARG A O 1
ATOM 4057 N N . ARG A 1 569 ? 18.736 -7.095 -61.685 1.00 30.47 569 ARG A N 1
ATOM 4058 C CA . ARG A 1 569 ? 18.653 -7.976 -62.884 1.00 30.47 569 ARG A CA 1
ATOM 4059 C C . ARG A 1 569 ? 17.463 -7.672 -63.814 1.00 30.47 569 ARG A C 1
ATOM 4061 O O . ARG A 1 569 ? 16.535 -8.466 -63.919 1.00 30.47 569 ARG A O 1
ATOM 4068 N N . ARG A 1 570 ? 17.510 -6.552 -64.551 1.00 28.31 570 ARG A N 1
ATOM 4069 C CA . ARG A 1 570 ? 16.740 -6.353 -65.802 1.00 28.31 570 ARG A CA 1
ATOM 4070 C C . ARG A 1 570 ? 17.540 -5.523 -66.819 1.00 28.31 570 ARG A C 1
ATOM 4072 O O . ARG A 1 570 ? 18.176 -4.551 -66.433 1.00 28.31 570 ARG A O 1
ATOM 4079 N N . ARG A 1 571 ? 17.409 -5.895 -68.102 1.00 25.88 571 ARG A N 1
ATOM 4080 C CA . ARG A 1 571 ? 17.897 -5.233 -69.336 1.00 25.88 571 ARG A CA 1
ATOM 4081 C C . ARG A 1 571 ? 19.421 -5.190 -69.591 1.00 25.88 571 ARG A C 1
ATOM 4083 O O . ARG A 1 571 ? 20.082 -4.202 -69.296 1.00 25.88 571 ARG A O 1
ATOM 4090 N N . LEU A 1 572 ? 19.914 -6.197 -70.321 1.00 25.88 572 LEU A N 1
ATOM 4091 C CA . LEU A 1 572 ? 20.442 -5.938 -71.677 1.00 25.88 572 LEU A CA 1
ATOM 4092 C C . LEU A 1 572 ? 19.308 -6.188 -72.704 1.00 25.88 572 LEU A C 1
ATOM 4094 O O . LEU A 1 572 ? 18.215 -6.595 -72.306 1.00 25.88 572 LEU A O 1
ATOM 4098 N N . VAL A 1 573 ? 19.512 -5.857 -73.984 1.00 23.72 573 VAL A N 1
ATOM 4099 C CA . VAL A 1 573 ? 18.442 -5.651 -74.991 1.00 23.72 573 VAL A CA 1
ATOM 4100 C C . VAL A 1 573 ? 18.778 -6.323 -76.339 1.00 23.72 573 VAL A C 1
ATOM 4102 O O . VAL A 1 573 ? 19.950 -6.563 -76.610 1.00 23.72 573 VAL A O 1
ATOM 4105 N N . SER A 1 574 ? 17.742 -6.516 -77.179 1.00 23.62 574 SER A N 1
ATOM 4106 C CA . SER A 1 574 ? 17.705 -7.023 -78.575 1.00 23.62 574 SER A CA 1
ATOM 4107 C C . SER A 1 574 ? 17.348 -8.520 -78.689 1.00 23.62 574 SER A C 1
ATOM 4109 O O . SER A 1 574 ? 17.851 -9.304 -77.892 1.00 23.62 574 SER A O 1
ATOM 4111 N N . ALA A 1 575 ? 16.468 -8.991 -79.591 1.00 23.89 575 ALA A N 1
ATOM 4112 C CA . ALA A 1 575 ? 15.688 -8.354 -80.681 1.00 23.89 575 ALA A CA 1
ATOM 4113 C C . ALA A 1 575 ? 14.202 -8.847 -80.635 1.00 23.89 575 ALA A C 1
ATOM 4115 O O . ALA A 1 575 ? 13.950 -9.917 -80.093 1.00 23.89 575 ALA A O 1
ATOM 4116 N N . VAL A 1 576 ? 13.157 -8.044 -80.922 1.00 22.06 576 VAL A N 1
ATOM 4117 C CA . VAL A 1 576 ? 12.489 -7.822 -82.242 1.00 22.06 576 VAL A CA 1
ATOM 4118 C C . VAL A 1 576 ? 12.100 -9.157 -82.931 1.00 22.06 576 VAL A C 1
ATOM 4120 O O . VAL A 1 576 ? 12.985 -9.810 -83.462 1.00 22.06 576 VAL A O 1
ATOM 4123 N N . GLN A 1 577 ? 10.880 -9.702 -82.730 1.00 21.95 577 GLN A N 1
ATOM 4124 C CA . GLN A 1 577 ? 9.586 -9.479 -83.459 1.00 21.95 577 GLN A CA 1
ATOM 4125 C C . GLN A 1 577 ? 9.439 -10.310 -84.769 1.00 21.95 577 GLN A C 1
ATOM 4127 O O . GLN A 1 577 ? 10.474 -10.675 -85.319 1.00 21.95 577 GLN A O 1
ATOM 4132 N N . PRO A 1 578 ? 8.218 -10.556 -85.323 1.00 40.03 578 PRO A N 1
ATOM 4133 C CA . PRO A 1 578 ? 6.864 -10.206 -84.851 1.00 40.03 578 PRO A CA 1
ATOM 4134 C C . PRO A 1 578 ? 5.819 -11.364 -84.873 1.00 40.03 578 PRO A C 1
ATOM 4136 O O . PRO A 1 578 ? 6.165 -12.521 -85.072 1.00 40.03 578 PRO A O 1
ATOM 4139 N N . ASP A 1 579 ? 4.548 -10.955 -84.712 1.00 24.42 579 ASP A N 1
ATOM 4140 C CA . ASP A 1 579 ? 3.254 -11.613 -85.001 1.00 24.42 579 ASP A CA 1
ATOM 4141 C C . ASP A 1 579 ? 2.489 -12.305 -83.858 1.00 24.42 579 ASP A C 1
ATOM 4143 O O . ASP A 1 579 ? 3.073 -12.934 -82.984 1.00 24.42 579 ASP A O 1
ATOM 4147 N N . GLN A 1 580 ? 1.148 -12.293 -83.826 1.00 25.72 580 GLN A N 1
ATOM 4148 C CA . GLN A 1 580 ? 0.114 -11.297 -84.187 1.00 25.72 580 GLN A CA 1
ATOM 4149 C C . GLN A 1 580 ? -1.262 -11.923 -83.853 1.00 25.72 580 GLN A C 1
ATOM 4151 O O . GLN A 1 580 ? -1.519 -13.062 -84.222 1.00 25.72 580 GLN A O 1
ATOM 4156 N N . SER A 1 581 ? -2.163 -11.116 -83.282 1.00 26.11 581 SER A N 1
ATOM 4157 C CA . SER A 1 581 ? -3.630 -11.188 -83.465 1.00 26.11 581 SER A CA 1
ATOM 4158 C C . SER A 1 581 ? -4.501 -12.275 -82.786 1.00 26.11 581 SER A C 1
ATOM 4160 O O . SER A 1 581 ? -4.218 -13.464 -82.802 1.00 26.11 581 SER A O 1
ATOM 4162 N N . ALA A 1 582 ? -5.672 -11.791 -82.328 1.00 28.14 582 ALA A N 1
ATOM 4163 C CA . ALA A 1 582 ? -6.936 -12.487 -82.013 1.00 28.14 582 ALA A CA 1
ATOM 4164 C C . ALA A 1 582 ? -7.013 -13.468 -80.809 1.00 28.14 582 ALA A C 1
ATOM 4166 O O . ALA A 1 582 ? -6.017 -14.032 -80.380 1.00 28.14 582 ALA A O 1
ATOM 4167 N N . ALA A 1 583 ? -8.194 -13.754 -80.226 1.00 28.42 583 ALA A N 1
ATOM 4168 C CA . ALA A 1 583 ? -9.387 -12.918 -79.964 1.00 28.42 583 ALA A CA 1
ATOM 4169 C C . ALA A 1 583 ? -10.354 -13.619 -78.968 1.00 28.42 583 ALA A C 1
ATOM 4171 O O . ALA A 1 583 ? -10.426 -14.840 -78.925 1.00 28.42 583 ALA A O 1
ATOM 4172 N N . ILE A 1 584 ? -11.107 -12.812 -78.205 1.00 27.06 584 ILE A N 1
ATOM 4173 C CA . ILE A 1 584 ? -12.531 -12.950 -77.794 1.00 27.06 584 ILE A CA 1
ATOM 4174 C C . ILE A 1 584 ? -13.194 -14.354 -77.878 1.00 27.06 584 ILE A C 1
ATOM 4176 O O . ILE A 1 584 ? -13.342 -14.896 -78.967 1.00 27.06 584 ILE A O 1
ATOM 4180 N N . GLY A 1 585 ? -13.810 -14.844 -76.784 1.00 25.72 585 GLY A N 1
ATOM 4181 C CA . GLY A 1 585 ? -14.807 -15.935 -76.873 1.00 25.72 585 GLY A CA 1
ATOM 4182 C C . GLY A 1 585 ? -15.381 -16.450 -75.541 1.00 25.72 585 GLY A C 1
ATOM 4183 O O . GLY A 1 585 ? -14.689 -17.106 -74.775 1.00 25.72 585 GLY A O 1
ATOM 4184 N N . ALA A 1 586 ? -16.657 -16.169 -75.259 1.00 27.66 586 ALA A N 1
ATOM 4185 C CA . ALA A 1 586 ? -17.365 -16.561 -74.030 1.00 27.66 586 ALA A CA 1
ATOM 4186 C C . ALA A 1 586 ? -17.943 -18.000 -74.037 1.00 27.66 586 ALA A C 1
ATOM 4188 O O . ALA A 1 586 ? -18.247 -18.529 -75.099 1.00 27.66 586 ALA A O 1
ATOM 4189 N N . GLY A 1 587 ? -18.311 -18.527 -72.852 1.00 25.44 587 GLY A N 1
ATOM 4190 C CA . GLY A 1 587 ? -19.655 -19.125 -72.689 1.00 25.44 587 GLY A CA 1
ATOM 4191 C C . GLY A 1 587 ? -19.830 -20.542 -72.094 1.00 25.44 587 GLY A C 1
ATOM 4192 O O . GLY A 1 587 ? -19.435 -21.531 -72.686 1.00 25.44 587 GLY A O 1
ATOM 4193 N N . ARG A 1 588 ? -20.591 -20.603 -70.984 1.00 29.36 588 ARG A N 1
ATOM 4194 C CA . ARG A 1 588 ? -21.578 -21.642 -70.563 1.00 29.36 588 ARG A CA 1
ATOM 4195 C C . ARG A 1 588 ? -21.244 -23.162 -70.585 1.00 29.36 588 ARG A C 1
ATOM 4197 O O . ARG A 1 588 ? -21.345 -23.829 -71.601 1.00 29.36 588 ARG A O 1
ATOM 4204 N N . ALA A 1 589 ? -21.091 -23.700 -69.368 1.00 30.19 589 ALA A N 1
ATOM 4205 C CA . ALA A 1 589 ? -21.781 -24.858 -68.747 1.00 30.19 589 ALA A CA 1
ATOM 4206 C C . ALA A 1 589 ? -22.486 -25.976 -69.573 1.00 30.19 589 ALA A C 1
ATOM 4208 O O . ALA A 1 589 ? -23.399 -25.691 -70.343 1.00 30.19 589 ALA A O 1
ATOM 4209 N N . ALA A 1 590 ? -22.247 -27.246 -69.180 1.00 30.36 590 ALA A N 1
ATOM 4210 C CA . ALA A 1 590 ? -23.227 -28.360 -69.154 1.00 30.36 590 ALA A CA 1
ATOM 4211 C C . ALA A 1 590 ? -22.761 -29.540 -68.245 1.00 30.36 590 ALA A C 1
ATOM 4213 O O . ALA A 1 590 ? -21.625 -29.542 -67.774 1.00 30.36 590 ALA A O 1
ATOM 4214 N N . LEU A 1 591 ? -23.638 -30.524 -67.967 1.00 29.36 591 LEU A N 1
ATOM 4215 C CA . LEU A 1 591 ? -23.443 -31.630 -66.998 1.00 29.36 591 LEU A CA 1
ATOM 4216 C C . LEU A 1 591 ? -22.981 -32.969 -67.619 1.00 29.36 591 LEU A C 1
ATOM 4218 O O . LEU A 1 591 ? -23.440 -33.337 -68.697 1.00 29.36 591 LEU A O 1
ATOM 4222 N N . SER A 1 592 ? -22.235 -33.768 -66.834 1.00 28.27 592 SER A N 1
ATOM 4223 C CA . SER A 1 592 ? -22.422 -35.219 -66.516 1.00 28.27 592 SER A CA 1
ATOM 4224 C C . SER A 1 592 ? -21.065 -35.910 -66.244 1.00 28.27 592 SER A C 1
ATOM 4226 O O . SER A 1 592 ? -20.035 -35.402 -66.665 1.00 28.27 592 SER A O 1
ATOM 4228 N N . GLY A 1 593 ? -20.940 -37.042 -65.534 1.00 27.31 593 GLY A N 1
ATOM 4229 C CA . GLY A 1 593 ? -21.892 -37.877 -64.778 1.00 27.31 593 GLY A CA 1
ATOM 4230 C C . GLY A 1 593 ? -21.352 -39.321 -64.622 1.00 27.31 593 GLY A C 1
ATOM 4231 O O . GLY A 1 593 ? -20.515 -39.721 -65.424 1.00 27.31 593 GLY A O 1
ATOM 4232 N N . ARG A 1 594 ? -21.887 -40.125 -63.671 1.00 28.38 594 ARG A N 1
ATOM 4233 C CA . ARG A 1 594 ? -21.440 -41.501 -63.260 1.00 28.38 594 ARG A CA 1
ATOM 4234 C C . ARG A 1 594 ? -20.201 -41.521 -62.329 1.00 28.38 594 ARG A C 1
ATOM 4236 O O . ARG A 1 594 ? -19.364 -40.641 -62.445 1.00 28.38 594 ARG A O 1
ATOM 4243 N N . ARG A 1 595 ? -19.990 -42.498 -61.423 1.00 28.81 595 ARG A N 1
ATOM 4244 C CA . ARG A 1 595 ? -20.836 -43.570 -60.816 1.00 28.81 595 ARG A CA 1
ATOM 4245 C C . ARG A 1 595 ? -20.148 -44.096 -59.529 1.00 28.81 595 ARG A C 1
ATOM 4247 O O . ARG A 1 595 ? -18.934 -44.242 -59.532 1.00 28.81 595 ARG A O 1
ATOM 4254 N N . SER A 1 596 ? -20.933 -44.511 -58.530 1.00 36.00 596 SER A N 1
ATOM 4255 C CA . SER A 1 596 ? -20.553 -45.486 -57.471 1.00 36.00 596 SER A CA 1
ATOM 4256 C C . SER A 1 596 ? -21.403 -46.766 -57.652 1.00 36.00 596 SER A C 1
ATOM 4258 O O . SER A 1 596 ? -22.345 -46.699 -58.456 1.00 36.00 596 SER A O 1
ATOM 4260 N N . PRO A 1 597 ? -21.118 -47.929 -57.007 1.00 53.59 597 PRO A N 1
ATOM 4261 C CA . PRO A 1 597 ? -21.552 -48.205 -55.611 1.00 53.59 597 PRO A CA 1
ATOM 4262 C C . PRO A 1 597 ? -20.689 -49.262 -54.835 1.00 53.59 597 PRO A C 1
ATOM 4264 O O . PRO A 1 597 ? -19.598 -49.588 -55.285 1.00 53.59 597 PRO A O 1
ATOM 4267 N N . LEU A 1 598 ? -21.251 -49.843 -53.743 1.00 28.02 598 LEU A N 1
ATOM 4268 C CA . LEU A 1 598 ? -20.837 -51.044 -52.949 1.00 28.02 598 LEU A CA 1
ATOM 4269 C C . LEU A 1 598 ? -19.783 -50.821 -51.824 1.00 28.02 598 LEU A C 1
ATOM 4271 O O . LEU A 1 598 ? -18.811 -50.115 -52.051 1.00 28.02 598 LEU A O 1
ATOM 4275 N N . ARG A 1 599 ? -19.886 -51.410 -50.606 1.00 28.81 599 ARG A N 1
ATOM 4276 C CA . ARG A 1 599 ? -20.982 -52.157 -49.908 1.00 28.81 599 ARG A CA 1
ATOM 4277 C C . ARG A 1 599 ? -20.836 -52.078 -48.354 1.00 28.81 599 ARG A C 1
ATOM 4279 O O . ARG A 1 599 ? -19.874 -51.503 -47.863 1.00 28.81 599 ARG A O 1
ATOM 4286 N N . GLU A 1 600 ? -21.801 -52.624 -47.601 1.00 33.22 600 GLU A N 1
ATOM 4287 C CA . GLU A 1 600 ? -22.059 -52.464 -46.147 1.00 33.22 600 GLU A CA 1
ATOM 4288 C C . GLU A 1 600 ? -21.456 -53.538 -45.201 1.00 33.22 600 GLU A C 1
ATOM 4290 O O . GLU A 1 600 ? -21.167 -54.643 -45.652 1.00 33.22 600 GLU A O 1
ATOM 4295 N N . LEU A 1 601 ? -21.435 -53.235 -43.882 1.00 27.70 601 LEU A N 1
ATOM 4296 C CA . LEU A 1 601 ? -21.797 -54.060 -42.684 1.00 27.70 601 LEU A CA 1
ATOM 4297 C C . LEU A 1 601 ? -21.640 -53.139 -41.428 1.00 27.70 601 LEU A C 1
ATOM 4299 O O . LEU A 1 601 ? -20.601 -52.502 -41.307 1.00 27.70 601 LEU A O 1
ATOM 4303 N N . ARG A 1 602 ? -22.654 -52.772 -40.609 1.00 35.72 602 ARG A N 1
ATOM 4304 C CA . ARG A 1 602 ? -23.426 -53.498 -39.548 1.00 35.72 602 ARG A CA 1
ATOM 4305 C C . ARG A 1 602 ? -22.545 -54.139 -38.448 1.00 35.72 602 ARG A C 1
ATOM 4307 O O . ARG A 1 602 ? -21.606 -54.830 -38.812 1.00 35.72 602 ARG A O 1
ATOM 4314 N N . THR A 1 603 ? -22.780 -54.027 -37.123 1.00 33.12 603 THR A N 1
ATOM 4315 C CA . THR A 1 603 ? -23.801 -53.374 -36.226 1.00 33.12 603 THR A CA 1
ATOM 4316 C C . THR A 1 603 ? -23.232 -53.338 -34.771 1.00 33.12 603 THR A C 1
ATOM 4318 O O . THR A 1 603 ? -22.194 -53.954 -34.564 1.00 33.12 603 THR A O 1
ATOM 4321 N N . GLY A 1 604 ? -23.795 -52.733 -33.702 1.00 28.66 604 GLY A N 1
ATOM 4322 C CA . GLY A 1 604 ? -25.020 -51.931 -33.456 1.00 28.66 604 GLY A CA 1
ATOM 4323 C C . GLY A 1 604 ? -25.478 -51.975 -31.961 1.00 28.66 604 GLY A C 1
ATOM 4324 O O . GLY A 1 604 ? -25.041 -52.869 -31.248 1.00 28.66 604 GLY A O 1
ATOM 4325 N N . ALA A 1 605 ? -26.405 -51.085 -31.536 1.00 34.12 605 ALA A N 1
ATOM 4326 C CA . ALA A 1 605 ? -27.057 -50.975 -30.191 1.00 34.12 605 ALA A CA 1
ATOM 4327 C C . ALA A 1 605 ? -26.187 -50.419 -29.016 1.00 34.12 605 ALA A C 1
ATOM 4329 O O . ALA A 1 605 ? -24.969 -50.523 -29.082 1.00 34.12 605 ALA A O 1
ATOM 4330 N N . ALA A 1 606 ? -26.702 -49.787 -27.937 1.00 31.09 606 ALA A N 1
ATOM 4331 C CA . ALA A 1 606 ? -28.067 -49.377 -27.511 1.00 31.09 606 ALA A CA 1
ATOM 4332 C C . ALA A 1 606 ? -28.008 -48.022 -26.712 1.00 31.09 606 ALA A C 1
ATOM 4334 O O . ALA A 1 606 ? -26.912 -47.634 -26.325 1.00 31.09 606 ALA A O 1
ATOM 4335 N N . ARG A 1 607 ? -29.066 -47.176 -26.664 1.00 32.75 607 ARG A N 1
ATOM 4336 C CA . ARG A 1 607 ? -30.025 -46.916 -25.534 1.00 32.75 607 ARG A CA 1
ATOM 4337 C C . ARG A 1 607 ? -29.418 -46.394 -24.202 1.00 32.75 607 ARG A C 1
ATOM 4339 O O . ARG A 1 607 ? -28.353 -46.856 -23.824 1.00 32.75 607 ARG A O 1
ATOM 4346 N N . ASP A 1 608 ? -30.008 -45.443 -23.455 1.00 29.28 608 ASP A N 1
ATOM 4347 C CA . ASP A 1 608 ? -31.395 -44.900 -23.404 1.00 29.28 608 ASP A CA 1
ATOM 4348 C C . ASP A 1 608 ? -31.487 -43.344 -23.280 1.00 29.28 608 ASP A C 1
ATOM 4350 O O . ASP A 1 608 ? -30.481 -42.655 -23.123 1.00 29.28 608 ASP A O 1
ATOM 4354 N N . GLU A 1 609 ? -32.720 -42.816 -23.350 1.00 34.41 609 GLU A N 1
ATOM 4355 C CA . GLU A 1 609 ? -33.196 -41.419 -23.136 1.00 34.41 609 GLU A CA 1
ATOM 4356 C C . GLU A 1 609 ? -34.367 -41.459 -22.094 1.00 34.41 609 GLU A C 1
ATOM 4358 O O . GLU A 1 609 ? -34.546 -42.538 -21.515 1.00 34.41 609 GLU A O 1
ATOM 4363 N N . PRO A 1 610 ? -35.234 -40.437 -21.827 1.00 60.03 610 PRO A N 1
ATOM 4364 C CA . PRO A 1 610 ? -35.342 -39.023 -22.258 1.00 60.03 610 PRO A CA 1
ATOM 4365 C C . PRO A 1 610 ? -35.168 -38.066 -21.032 1.00 60.03 610 PRO A C 1
ATOM 4367 O O . PRO A 1 610 ? -34.440 -38.440 -20.118 1.00 60.03 610 PRO A O 1
ATOM 4370 N N . ALA A 1 611 ? -35.719 -36.849 -20.834 1.00 33.53 611 ALA A N 1
ATOM 4371 C CA . ALA A 1 611 ? -36.589 -35.873 -21.538 1.00 33.53 611 ALA A CA 1
ATOM 4372 C C . ALA A 1 611 ? -36.343 -34.456 -20.926 1.00 33.53 611 ALA A C 1
ATOM 4374 O O . ALA A 1 611 ? -35.651 -34.360 -19.913 1.00 33.53 611 ALA A O 1
ATOM 4375 N N . GLY A 1 612 ? -36.977 -33.373 -21.429 1.00 29.12 612 GLY A N 1
ATOM 4376 C CA . GLY A 1 612 ? -37.096 -32.118 -20.641 1.00 29.12 612 GLY A CA 1
ATOM 4377 C C . GLY A 1 612 ? -37.275 -30.762 -21.358 1.00 29.12 612 GLY A C 1
ATOM 4378 O O . GLY A 1 612 ? -36.642 -29.793 -20.953 1.00 29.12 612 GLY A O 1
ATOM 4379 N N . GLU A 1 613 ? -38.119 -30.654 -22.388 1.00 33.34 613 GLU A N 1
ATOM 4380 C CA . GLU A 1 613 ? -38.510 -29.377 -23.045 1.00 33.34 613 GLU A CA 1
ATOM 4381 C C . GLU A 1 613 ? -39.961 -28.959 -22.634 1.00 33.34 613 GLU A C 1
ATOM 4383 O O . GLU A 1 613 ? -40.586 -29.765 -21.937 1.00 33.34 613 GLU A O 1
ATOM 4388 N N . PRO A 1 614 ? -40.574 -27.800 -23.033 1.00 55.69 614 PRO A N 1
ATOM 4389 C CA . PRO A 1 614 ? -40.123 -26.746 -23.970 1.00 55.69 614 PRO A CA 1
ATOM 4390 C C . PRO A 1 614 ? -40.417 -25.244 -23.612 1.00 55.69 614 PRO A C 1
ATOM 4392 O O . PRO A 1 614 ? -41.306 -24.914 -22.836 1.00 55.69 614 PRO A O 1
ATOM 4395 N N . ALA A 1 615 ? -39.754 -24.346 -24.363 1.00 32.91 615 ALA A N 1
ATOM 4396 C CA . ALA A 1 615 ? -40.258 -23.111 -25.024 1.00 32.91 615 ALA A CA 1
ATOM 4397 C C . ALA A 1 615 ? -40.864 -21.855 -24.310 1.00 32.91 615 ALA A C 1
ATOM 4399 O O . ALA A 1 615 ? -41.569 -21.898 -23.312 1.00 32.91 615 ALA A O 1
ATOM 4400 N N . ALA A 1 616 ? -40.714 -20.739 -25.061 1.00 31.31 616 ALA A N 1
ATOM 4401 C CA . ALA A 1 616 ? -41.521 -19.497 -25.127 1.00 31.31 616 ALA A CA 1
ATOM 4402 C C . ALA A 1 616 ? -41.362 -18.396 -24.041 1.00 31.31 616 ALA A C 1
ATOM 4404 O O . ALA A 1 616 ? -41.030 -18.679 -22.901 1.00 31.31 616 ALA A O 1
ATOM 4405 N N . ALA A 1 617 ? -41.652 -17.101 -24.292 1.00 31.34 617 ALA A N 1
ATOM 4406 C CA . ALA A 1 617 ? -41.591 -16.234 -25.498 1.00 31.34 617 ALA A CA 1
ATOM 4407 C C . ALA A 1 617 ? -41.938 -14.762 -25.109 1.00 31.34 617 ALA A C 1
ATOM 4409 O O . ALA A 1 617 ? -42.497 -14.539 -24.042 1.00 31.34 617 ALA A O 1
ATOM 4410 N N . ARG A 1 618 ? -41.754 -13.793 -26.038 1.00 29.62 618 ARG A N 1
ATOM 4411 C CA . ARG A 1 618 ? -42.125 -12.342 -25.946 1.00 29.62 618 ARG A CA 1
ATOM 4412 C C . ARG A 1 618 ? -41.208 -11.527 -25.001 1.00 29.62 618 ARG A C 1
ATOM 4414 O O . ARG A 1 618 ? -40.849 -12.009 -23.942 1.00 29.62 618 ARG A O 1
ATOM 4421 N N . ARG A 1 619 ? -40.698 -10.314 -25.289 1.00 33.84 619 ARG A N 1
ATOM 4422 C CA . ARG A 1 619 ? -40.938 -9.243 -26.298 1.00 33.84 619 ARG A CA 1
ATOM 4423 C C . ARG A 1 619 ? -42.337 -8.600 -26.309 1.00 33.84 619 ARG A C 1
ATOM 4425 O O . ARG A 1 619 ? -43.204 -9.097 -27.018 1.00 33.84 619 ARG A O 1
ATOM 4432 N N . GLN A 1 620 ? -42.462 -7.400 -25.724 1.00 34.34 620 GLN A N 1
ATOM 4433 C CA . GLN A 1 620 ? -42.931 -6.178 -26.422 1.00 34.34 620 GLN A CA 1
ATOM 4434 C C . GLN A 1 620 ? -42.600 -4.875 -25.626 1.00 34.34 620 GLN A C 1
ATOM 4436 O O . GLN A 1 620 ? -42.223 -4.994 -24.462 1.00 34.34 620 GLN A O 1
ATOM 4441 N N . PRO A 1 621 ? -42.647 -3.663 -26.239 1.00 56.94 621 PRO A N 1
ATOM 4442 C CA . PRO A 1 621 ? -42.209 -2.384 -25.635 1.00 56.94 621 PRO A CA 1
ATOM 4443 C C . PRO A 1 621 ? -43.309 -1.279 -25.597 1.00 56.94 621 PRO A C 1
ATOM 4445 O O . PRO A 1 621 ? -44.463 -1.577 -25.887 1.00 56.94 621 PRO A O 1
ATOM 4448 N N . LEU A 1 622 ? -42.905 -0.003 -25.380 1.00 31.84 622 LEU A N 1
ATOM 4449 C CA . LEU A 1 622 ? -43.681 1.275 -25.457 1.00 31.84 622 LEU A CA 1
ATOM 4450 C C . LEU A 1 622 ? -44.435 1.657 -24.146 1.00 31.84 622 LEU A C 1
ATOM 4452 O O . LEU A 1 622 ? -44.717 0.774 -23.348 1.00 31.84 622 LEU A O 1
ATOM 4456 N N . LEU A 1 623 ? -44.760 2.928 -23.815 1.00 32.62 623 LEU A N 1
ATOM 4457 C CA . LEU A 1 623 ? -44.663 4.231 -24.525 1.00 32.62 623 LEU A CA 1
ATOM 4458 C C . LEU A 1 623 ? -44.640 5.443 -23.535 1.00 32.62 623 LEU A C 1
ATOM 4460 O O . LEU A 1 623 ? -45.253 5.366 -22.478 1.00 32.62 623 LEU A O 1
ATOM 4464 N N . GLY A 1 624 ? -44.037 6.586 -23.918 1.00 30.58 624 GLY A N 1
ATOM 4465 C CA . GLY A 1 624 ? -44.135 7.916 -23.251 1.00 30.58 624 GLY A CA 1
ATOM 4466 C C . GLY A 1 624 ? -42.767 8.632 -23.177 1.00 30.58 624 GLY A C 1
ATOM 4467 O O . GLY A 1 624 ? -41.842 8.042 -22.641 1.00 30.58 624 GLY A O 1
ATOM 4468 N N . ARG A 1 625 ? -42.439 9.784 -23.806 1.00 34.16 625 ARG A N 1
ATOM 4469 C CA . ARG A 1 625 ? -43.033 11.153 -23.883 1.00 34.16 625 ARG A CA 1
ATOM 4470 C C . ARG A 1 625 ? -43.163 11.827 -22.497 1.00 34.16 625 ARG A C 1
ATOM 4472 O O . ARG A 1 625 ? -43.798 11.240 -21.639 1.00 34.16 625 ARG A O 1
ATOM 4479 N N . GLN A 1 626 ? -42.645 13.041 -22.231 1.00 31.56 626 GLN A N 1
ATOM 4480 C CA . GLN A 1 626 ? -42.148 14.141 -23.101 1.00 31.56 626 GLN A CA 1
ATOM 4481 C C . GLN A 1 626 ? -40.872 14.860 -22.560 1.00 31.56 626 GLN A C 1
ATOM 4483 O O . GLN A 1 626 ? -40.459 14.572 -21.450 1.00 31.56 626 GLN A O 1
ATOM 4488 N N . ARG A 1 627 ? -40.314 15.792 -23.376 1.00 31.77 627 ARG A N 1
ATOM 4489 C CA . ARG A 1 627 ? -39.795 17.174 -23.093 1.00 31.77 627 ARG A CA 1
ATOM 4490 C C . ARG A 1 627 ? -39.149 17.518 -21.721 1.00 31.77 627 ARG A C 1
ATOM 4492 O O . ARG A 1 627 ? -39.651 17.100 -20.693 1.00 31.77 627 ARG A O 1
ATOM 4499 N N . SER A 1 628 ? -38.146 18.404 -21.625 1.00 33.09 628 SER A N 1
ATOM 4500 C CA . SER A 1 628 ? -37.361 19.166 -22.627 1.00 33.09 628 SER A CA 1
ATOM 4501 C C . SER A 1 628 ? -36.110 19.811 -21.979 1.00 33.09 628 SER A C 1
ATOM 4503 O O . SER A 1 628 ? -35.865 19.638 -20.791 1.00 33.09 628 SER A O 1
ATOM 4505 N N . ASP A 1 629 ? -35.376 20.590 -22.785 1.00 32.69 629 ASP A N 1
ATOM 4506 C CA . ASP A 1 629 ? -34.432 21.651 -22.396 1.00 32.69 629 ASP A CA 1
ATOM 4507 C C . ASP A 1 629 ? -33.000 21.283 -21.975 1.00 32.69 629 ASP A C 1
ATOM 4509 O O . ASP A 1 629 ? -32.670 20.175 -21.561 1.00 32.69 629 ASP A O 1
ATOM 4513 N N . GLY A 1 630 ? -32.114 22.249 -22.243 1.00 33.88 630 GLY A N 1
ATOM 4514 C CA . GLY A 1 630 ? -30.662 22.095 -22.298 1.00 33.88 630 GLY A CA 1
ATOM 4515 C C . GLY A 1 630 ? -29.890 22.842 -21.199 1.00 33.88 630 GLY A C 1
ATOM 4516 O O . GLY A 1 630 ? -30.447 23.215 -20.168 1.00 33.88 630 GLY A O 1
ATOM 4517 N N . PRO A 1 631 ? -28.572 23.031 -21.384 1.00 59.44 631 PRO A N 1
ATOM 4518 C CA . PRO A 1 631 ? -27.641 23.095 -20.262 1.00 59.44 631 PRO A CA 1
ATOM 4519 C C . PRO A 1 631 ? -27.403 24.501 -19.703 1.00 59.44 631 PRO A C 1
ATOM 4521 O O . PRO A 1 631 ? -27.385 25.495 -20.431 1.00 59.44 631 PRO A O 1
ATOM 4524 N N . ARG A 1 632 ? -27.015 24.551 -18.423 1.00 37.81 632 ARG A N 1
ATOM 4525 C CA . ARG A 1 632 ? -26.152 25.612 -17.888 1.00 37.81 632 ARG A CA 1
ATOM 4526 C C . ARG A 1 632 ? -24.998 25.022 -17.087 1.00 37.81 632 ARG A C 1
ATOM 4528 O O . ARG A 1 632 ? -25.140 23.997 -16.432 1.00 37.81 632 ARG A O 1
ATOM 4535 N N . ARG A 1 633 ? -23.854 25.700 -17.173 1.00 38.53 633 ARG A N 1
ATOM 4536 C CA . ARG A 1 633 ? -22.711 25.520 -16.273 1.00 38.53 633 ARG A CA 1
ATOM 4537 C C . ARG A 1 633 ? -23.000 26.249 -14.962 1.00 38.53 633 ARG A C 1
ATOM 4539 O O . ARG A 1 633 ? -23.612 27.318 -15.015 1.00 38.53 633 ARG A O 1
ATOM 4546 N N . HIS A 1 634 ? -22.427 25.769 -13.865 1.00 37.81 634 HIS A N 1
ATOM 4547 C CA . HIS A 1 634 ? -21.517 26.599 -13.077 1.00 37.81 634 HIS A CA 1
ATOM 4548 C C . HIS A 1 634 ? -20.455 25.746 -12.384 1.00 37.81 634 HIS A C 1
ATOM 4550 O O . HIS A 1 634 ? -20.691 24.521 -12.286 1.00 37.81 634 HIS A O 1
#